Protein AF-A0A0U3S1N3-F1 (afdb_monomer)

Radius of gyration: 30.64 Å; Cα contacts (8 Å, |Δi|>4): 577; chains: 1; bounding box: 69×45×81 Å

Mean predicted aligned error: 10.17 Å

Foldseek 3Di:
DLVVPDADPCLVVVLVVLCVQADPQLFGADPVRDTCRLVSLVSCVSSVHLLLVSVSVLVVLVVLVVPLADDDLVDPVSLLVSLLSVLSSCSSCVSNVHPCCPDPCNVVSCVSLLVCLVCLVSCLVPPDQLVSLLSSLSSCVVVVSCDPSNLVSLVVSLVVQQAPQRAHDRVSDRDHFDPRRVSSQSSCVSSVHHRDPSSVVSQCVQQDPVRDGDRDPDPDDALVLLLLCLVLCVVVVHDDDVVVLVVVLVVCLPPHPPDDLLQLQRNLSSVSNCVSVVNDDDPVSLVSSQVSLLVSVVVCLVPPQQQVLQDLSLLSSLVSCVVSVNHDDPVSLVVSLVSLVVQADPQRWGGDQVPQQLSRLSSLLSSLSNCVSSVHQDADPSSVVVLQVQQDQLAHDLRFLPSRLSSLNSCVSNVHDHPCNVSVVVQQVQQADPVGAGHGHHPPPVDDHDSVRRSSSVSSVVSVVVD

Nearest PDB structures (foldseek):
  7pua-assembly1_F3  TM=2.222E-01  e=1.074E-01  Trypanosoma brucei brucei
  8fbj-assembly1_A  TM=2.254E-01  e=4.627E-01  synthetic construct
  6xns-assembly2_E  TM=1.451E-01  e=7.023E-01  synthetic construct
  8e0m-assembly3_G  TM=2.183E-01  e=4.406E+00  synthetic construct
  4hxi-assembly1_B  TM=1.476E-01  e=5.206E+00  Homo sapiens

Solvent-accessible surface area (backbone atoms only — not comparable to full-atom values): 25916 Å² total; per-residue (Å²): 85,74,93,71,79,56,78,65,95,59,49,68,62,52,51,52,53,58,57,67,32,50,46,94,68,30,48,25,41,53,96,87,71,44,82,40,43,59,61,48,50,52,52,36,47,66,70,69,46,75,52,64,70,44,59,49,32,48,52,38,52,53,48,56,50,70,70,56,70,74,58,60,83,90,37,63,71,50,39,56,52,47,40,39,50,50,31,53,48,54,50,46,35,46,69,46,73,40,71,60,82,77,42,95,58,32,72,65,57,46,43,65,54,56,51,46,51,75,39,37,62,58,49,66,79,51,66,69,57,47,81,54,46,39,42,42,51,51,39,25,49,78,66,78,40,66,40,72,62,42,37,51,40,49,53,49,53,50,60,72,57,50,38,98,70,30,24,16,34,59,84,72,56,100,55,50,32,69,67,21,31,48,34,47,46,51,38,33,47,76,56,76,44,76,77,52,72,49,36,51,45,41,56,57,73,32,52,42,99,84,77,48,71,62,85,55,82,80,83,69,88,34,40,56,61,50,28,41,50,53,53,45,27,59,76,72,71,48,88,77,65,61,68,63,48,51,64,45,45,73,48,39,71,82,53,49,51,97,51,59,90,87,48,44,41,48,54,31,26,40,54,47,39,35,62,73,70,70,49,85,73,52,70,70,59,48,52,47,54,38,52,50,46,51,51,49,49,56,50,40,69,73,74,47,58,92,57,45,37,76,42,66,46,58,51,34,40,55,52,41,17,60,76,59,72,49,69,79,53,71,69,59,42,49,52,52,48,53,53,52,60,71,36,53,46,98,68,36,39,23,57,91,35,93,85,41,61,57,53,28,51,50,13,29,18,35,37,50,47,43,32,47,74,66,71,39,90,64,82,53,72,49,35,49,49,44,58,48,71,51,54,43,83,34,25,21,66,82,44,24,41,66,54,29,36,44,43,52,53,27,34,49,73,53,75,43,76,73,79,49,58,70,39,28,54,51,35,56,56,63,19,42,34,95,91,50,52,15,39,52,41,65,88,54,86,88,60,75,38,41,70,68,33,29,37,36,50,50,54,42,51,52,64,60,71,74,106

pLDDT: mean 91.21, std 9.83, range [34.91, 98.56]

Sequence (467 aa):
MSLLNETPSNREDIINLILSYKRENGSFIDEDNTDITEKALEMLSALGYNVAELNDTKIYVLNKWSDLTPPNVDDFASVVKYISMFNMYTNMLQILGIDYRNLKDYDQKRFPLIWISQNPSFLLENPPPLFLITPILEALKKEDLLTEDIKSATSRIIMDMKLWDGGFNLFGLDYGEPQGTYYAVEALVLIEKTPDKDTIKFIHERETPLGGFIFCYQSFGDPLSTYMAVHTSKLLGGEINETKIKNYLSRAVYYRKPYSTDEPAPLYFVYLTYKELGITIDEEIYNYIRNETARLFNLYLTEKTDNIVEDGSWISLIKLGKEVGVVLDDKTKKYLIDKILSQRNSDGAFGRHSGNMYKKLLYTSYAVLLLEELGYKYHDDKTIEFLLNSQINGGWGAPDLYTTYQVIRALRVMEVCPKDVDGLLKFLKRVQYPYGGFNFYEEQEDAHGGLYETYLALRILELLSSS

Secondary structure (DSSP, 8-state):
-GGGT---TTHHHHHHHHHHTB-TTS-BB-TT--B-HHHHHHHHHHTT--GGG-HHHHHHHHHHHHH-PPPPTT-HHHHHHHHHHHHHHHHHHHHTT--GGGSTTHHHHHHHHHHHHH-THHHHHSPPPHHHHHHHHHHHHHTT---HHHHHHHHHHHHHH--TTS-B-TT--SS-BHHHHHHHHHHHHHTT----HHHHHHHHTTB-TTS-B---TT----HHHHHHHHHHHHHHT----HHHHHHHHHHHTT--TTS-TT-HHHHHHHHHHHHHHTPPPPHHHHHHHHHHHHHHHHHHHHHSSTTGGG-THHHHHHHHHHHTT-PPPHHHHHHHHHHHHTTB-TTS-BS--TT-HHHHHHHHHHHHHHHHHTT-----HHHHHHHHHT-BTTBSTTTBHHHHHHHHHHHHHTT---S-HHHHHHHHHHSB-TTSSB-SBTT-TTPPPBHHHHHHHHHHHHHHHT-

Structure (mmCIF, N/CA/C/O backbone):
data_AF-A0A0U3S1N3-F1
#
_entry.id   AF-A0A0U3S1N3-F1
#
loop_
_atom_site.group_PDB
_atom_site.id
_atom_site.type_symbol
_atom_site.label_atom_id
_atom_site.label_alt_id
_atom_site.label_comp_id
_atom_site.label_asym_id
_atom_site.label_entity_id
_atom_site.label_seq_id
_atom_site.pdbx_PDB_ins_code
_atom_site.Cartn_x
_atom_site.Cartn_y
_atom_site.Cartn_z
_atom_site.occupancy
_atom_site.B_iso_or_equiv
_atom_site.auth_seq_id
_atom_site.auth_comp_id
_atom_site.auth_asym_id
_atom_site.auth_atom_id
_atom_site.pdbx_PDB_model_num
ATOM 1 N N . MET A 1 1 ? 6.959 -14.851 -25.405 1.00 47.84 1 MET A N 1
ATOM 2 C CA . MET A 1 1 ? 6.543 -15.749 -26.508 1.00 47.84 1 MET A CA 1
ATOM 3 C C . MET A 1 1 ? 7.725 -16.107 -27.403 1.00 47.84 1 MET A C 1
ATOM 5 O O . MET A 1 1 ? 8.090 -17.272 -27.411 1.00 47.84 1 MET A O 1
ATOM 9 N N . SER A 1 2 ? 8.411 -15.144 -28.041 1.00 35.00 2 SER A N 1
ATOM 10 C CA . SER A 1 2 ? 9.665 -15.406 -28.789 1.00 35.00 2 SER A CA 1
ATOM 11 C C . SER A 1 2 ? 10.764 -16.045 -27.924 1.00 35.00 2 SER A C 1
ATOM 13 O O . SER A 1 2 ? 11.405 -16.998 -28.347 1.00 35.00 2 SER A O 1
ATOM 15 N N . LEU A 1 3 ? 10.900 -15.600 -26.670 1.00 34.91 3 LEU A N 1
ATOM 16 C CA . LEU A 1 3 ? 11.813 -16.185 -25.674 1.00 34.91 3 LEU A CA 1
ATOM 17 C C . LEU A 1 3 ? 11.442 -17.617 -25.232 1.00 34.91 3 LEU A C 1
ATOM 19 O O . LEU A 1 3 ? 12.279 -18.305 -24.660 1.00 34.91 3 LEU A O 1
ATOM 23 N N . LEU A 1 4 ? 10.203 -18.058 -25.481 1.00 39.75 4 LEU A N 1
ATOM 24 C CA . LEU A 1 4 ? 9.688 -19.379 -25.090 1.00 39.75 4 LEU A CA 1
ATOM 25 C C . LEU A 1 4 ? 9.496 -20.318 -26.290 1.00 39.75 4 LEU A C 1
ATOM 27 O O . LEU A 1 4 ? 9.179 -21.485 -26.103 1.00 39.75 4 LEU A O 1
ATOM 31 N N . ASN A 1 5 ? 9.705 -19.824 -27.516 1.00 58.00 5 ASN A N 1
ATOM 32 C CA . ASN A 1 5 ? 9.481 -20.557 -28.762 1.00 58.00 5 ASN A CA 1
ATOM 33 C C . ASN A 1 5 ? 8.050 -21.129 -28.906 1.00 58.00 5 ASN A C 1
ATOM 35 O O . ASN A 1 5 ? 7.852 -22.199 -29.480 1.00 58.00 5 ASN A O 1
ATOM 39 N N . GLU A 1 6 ? 7.050 -20.411 -28.385 1.00 58.47 6 GLU A N 1
ATOM 40 C CA . GLU A 1 6 ? 5.635 -20.800 -28.427 1.00 58.47 6 GLU A CA 1
ATOM 41 C C . GLU A 1 6 ? 4.795 -19.809 -29.244 1.00 58.47 6 GLU A C 1
ATOM 43 O O . GLU A 1 6 ? 5.038 -18.600 -29.235 1.00 58.47 6 GLU A O 1
ATOM 48 N N . THR A 1 7 ? 3.775 -20.327 -29.938 1.00 64.56 7 THR A N 1
ATOM 49 C CA . THR A 1 7 ? 2.810 -19.542 -30.726 1.00 64.56 7 THR A CA 1
ATOM 50 C C . THR A 1 7 ? 1.436 -19.611 -30.051 1.00 64.56 7 THR A C 1
ATOM 52 O O . THR A 1 7 ? 0.999 -20.716 -29.725 1.00 64.56 7 THR A O 1
ATOM 55 N N . PRO A 1 8 ? 0.734 -18.483 -29.826 1.00 74.12 8 PRO A N 1
ATOM 56 C CA . PRO A 1 8 ? -0.572 -18.507 -29.170 1.00 74.12 8 PRO A CA 1
ATOM 57 C C . PRO A 1 8 ? -1.617 -19.236 -30.029 1.00 74.12 8 PRO A C 1
ATOM 59 O O . PRO A 1 8 ? -1.600 -19.144 -31.257 1.00 74.12 8 PRO A O 1
ATOM 62 N N . SER A 1 9 ? -2.557 -19.935 -29.386 1.00 77.31 9 SER A N 1
ATOM 63 C CA . SER A 1 9 ? -3.602 -20.722 -30.064 1.00 77.31 9 SER A CA 1
ATOM 64 C C . SER A 1 9 ? -4.573 -19.876 -30.901 1.00 77.31 9 SER A C 1
ATOM 66 O O . SER A 1 9 ? -5.155 -20.384 -31.854 1.00 77.31 9 SER A O 1
ATOM 68 N N . ASN A 1 10 ? -4.705 -18.584 -30.593 1.00 83.38 10 ASN A N 1
ATOM 69 C CA . ASN A 1 10 ? -5.532 -17.589 -31.286 1.00 83.38 10 ASN A CA 1
ATOM 70 C C . ASN A 1 10 ? -4.699 -16.579 -32.104 1.00 83.38 10 ASN A C 1
ATOM 72 O O . ASN A 1 10 ? -5.079 -15.419 -32.254 1.00 83.38 10 ASN A O 1
ATOM 76 N N . ARG A 1 11 ? -3.541 -17.006 -32.621 1.00 86.19 11 ARG A N 1
ATOM 77 C CA . ARG A 1 11 ? -2.590 -16.176 -33.382 1.00 86.19 11 ARG A CA 1
ATOM 78 C C . ARG A 1 11 ? -3.242 -15.251 -34.418 1.00 86.19 11 ARG A C 1
ATOM 80 O O . ARG A 1 11 ? -2.942 -14.062 -34.423 1.00 86.19 11 ARG A O 1
ATOM 87 N N . GLU A 1 12 ? -4.094 -15.787 -35.294 1.00 90.56 12 GLU A N 1
ATOM 88 C CA . GLU A 1 12 ? -4.709 -15.012 -36.385 1.00 90.56 12 GLU A CA 1
ATOM 89 C C . GLU A 1 12 ? -5.630 -13.904 -35.863 1.00 90.56 12 GLU A C 1
ATOM 91 O O . GLU A 1 12 ? -5.621 -12.796 -36.393 1.00 90.56 12 GLU A O 1
ATOM 96 N N . ASP A 1 13 ? -6.367 -14.156 -34.779 1.00 89.25 13 ASP A N 1
ATOM 97 C CA . ASP A 1 13 ? -7.235 -13.148 -34.163 1.00 89.25 13 ASP A CA 1
ATOM 98 C C . ASP A 1 13 ? -6.414 -11.999 -33.568 1.00 89.25 13 ASP A C 1
ATOM 100 O O . ASP A 1 13 ? -6.779 -10.833 -33.716 1.00 89.25 13 ASP A O 1
ATOM 104 N N . ILE A 1 14 ? -5.266 -12.310 -32.954 1.00 88.12 14 ILE A N 1
ATOM 105 C CA . ILE A 1 14 ? -4.340 -11.300 -32.425 1.00 88.12 14 ILE A CA 1
ATOM 106 C C . ILE A 1 14 ? -3.736 -10.475 -33.569 1.00 88.12 14 ILE A C 1
ATOM 108 O O . ILE A 1 14 ? -3.693 -9.250 -33.477 1.00 88.12 14 ILE A O 1
ATOM 112 N N . ILE A 1 15 ? -3.305 -11.118 -34.660 1.00 92.44 15 ILE A N 1
ATOM 113 C CA . ILE A 1 15 ? -2.801 -10.419 -35.853 1.00 92.44 15 ILE A CA 1
ATOM 114 C C . ILE A 1 15 ? -3.876 -9.474 -36.406 1.00 92.44 15 ILE A C 1
ATOM 116 O O . ILE A 1 15 ? -3.597 -8.294 -36.617 1.00 92.44 15 ILE A O 1
ATOM 120 N N . ASN A 1 16 ? -5.106 -9.960 -36.592 1.00 93.06 16 ASN A N 1
ATOM 121 C CA . ASN A 1 16 ? -6.223 -9.159 -37.097 1.00 93.06 16 ASN A CA 1
ATOM 122 C C . ASN A 1 16 ? -6.544 -7.972 -36.181 1.00 93.06 16 ASN A C 1
ATOM 124 O O . ASN A 1 16 ? -6.777 -6.865 -36.670 1.00 93.06 16 ASN A O 1
ATOM 128 N N . LEU A 1 17 ? -6.505 -8.175 -34.861 1.00 94.25 17 LEU A N 1
ATOM 129 C CA . LEU A 1 17 ? -6.679 -7.104 -33.885 1.00 94.25 17 LEU A CA 1
ATOM 130 C C . LEU A 1 17 ? -5.579 -6.045 -34.018 1.00 94.25 17 LEU A C 1
ATOM 132 O O . LEU A 1 17 ? -5.894 -4.863 -34.115 1.00 94.25 17 LEU A O 1
ATOM 136 N N . ILE A 1 18 ? -4.304 -6.440 -34.080 1.00 93.56 18 ILE A N 1
ATOM 137 C CA . ILE A 1 18 ? -3.196 -5.484 -34.239 1.00 93.56 18 ILE A CA 1
ATOM 138 C C . ILE A 1 18 ? -3.356 -4.696 -35.546 1.00 93.56 18 ILE A C 1
ATOM 140 O O . ILE A 1 18 ? -3.248 -3.471 -35.546 1.00 93.56 18 ILE A O 1
ATOM 144 N N . LEU A 1 19 ? -3.673 -5.376 -36.652 1.00 95.44 19 LEU A N 1
ATOM 145 C CA . LEU A 1 19 ? -3.898 -4.740 -37.953 1.00 95.44 19 LEU A CA 1
ATOM 146 C C . LEU A 1 19 ? -5.094 -3.777 -37.948 1.00 95.44 19 LEU A C 1
ATOM 148 O O . LEU A 1 19 ? -5.079 -2.809 -38.705 1.00 95.44 19 LEU A O 1
ATOM 152 N N . SER A 1 20 ? -6.089 -3.983 -37.081 1.00 95.44 20 SER A N 1
ATOM 153 C CA . SER A 1 20 ? -7.238 -3.076 -36.958 1.00 95.44 20 SER A CA 1
ATOM 154 C C . SER A 1 20 ? -6.874 -1.681 -36.421 1.00 95.44 20 SER A C 1
ATOM 156 O O . SER A 1 20 ? -7.575 -0.719 -36.725 1.00 95.44 20 SER A O 1
ATOM 158 N N . TYR A 1 21 ? -5.749 -1.539 -35.706 1.00 95.56 21 TYR A N 1
ATOM 159 C CA . TYR A 1 21 ? -5.236 -0.246 -35.223 1.00 95.56 21 TYR A CA 1
ATOM 160 C C . TYR A 1 21 ? -4.472 0.555 -36.287 1.00 95.56 21 TYR A C 1
ATOM 162 O O . TYR A 1 21 ? -4.065 1.699 -36.051 1.00 95.56 21 TYR A O 1
ATOM 170 N N . LYS A 1 22 ? -4.243 -0.034 -37.464 1.00 97.19 22 LYS A N 1
ATOM 171 C CA . LYS A 1 22 ? -3.502 0.600 -38.550 1.00 97.19 22 LYS A CA 1
ATOM 172 C C . LYS A 1 22 ? -4.329 1.708 -39.210 1.00 97.19 22 LYS A C 1
ATOM 174 O O . LYS A 1 22 ? -5.495 1.526 -39.553 1.00 97.19 22 LYS A O 1
ATOM 179 N N . ARG A 1 23 ? -3.707 2.863 -39.432 1.00 96.56 23 ARG A N 1
ATOM 180 C CA . ARG A 1 23 ? -4.283 4.027 -40.119 1.00 96.56 23 ARG A CA 1
ATOM 181 C C . ARG A 1 23 ? -3.866 4.064 -41.590 1.00 96.56 23 ARG A C 1
ATOM 183 O O . ARG A 1 23 ? -2.903 3.418 -41.995 1.00 96.56 23 ARG A O 1
ATOM 190 N N . GLU A 1 24 ? -4.560 4.879 -42.386 1.00 94.19 24 GLU A N 1
ATOM 191 C CA . GLU A 1 24 ? -4.297 5.042 -43.829 1.00 94.19 24 GLU A CA 1
ATOM 192 C C . GLU A 1 24 ? -2.874 5.526 -44.146 1.00 94.19 24 GLU A C 1
ATOM 194 O O . GLU A 1 24 ? -2.321 5.202 -45.193 1.00 94.19 24 GLU A O 1
ATOM 199 N N . ASN A 1 25 ? -2.264 6.296 -43.242 1.00 94.56 25 ASN A N 1
ATOM 200 C CA . ASN A 1 25 ? -0.890 6.781 -43.380 1.00 94.56 25 ASN A CA 1
ATOM 201 C C . ASN A 1 25 ? 0.171 5.718 -43.030 1.00 94.56 25 ASN A C 1
ATOM 203 O O . ASN A 1 25 ? 1.354 6.040 -43.070 1.00 94.56 25 ASN A O 1
ATOM 207 N N . GLY A 1 26 ? -0.231 4.498 -42.652 1.00 95.81 26 GLY A N 1
ATOM 208 C CA . GLY A 1 26 ? 0.658 3.396 -42.290 1.00 95.81 26 GLY A CA 1
ATOM 209 C C . GLY A 1 26 ? 1.050 3.310 -40.810 1.00 95.81 26 GLY A C 1
ATOM 210 O O . GLY A 1 26 ? 1.701 2.331 -40.442 1.00 95.81 26 GLY A O 1
ATOM 211 N N . SER A 1 27 ? 0.671 4.274 -39.961 1.00 97.12 27 SER A N 1
ATOM 212 C CA . SER A 1 27 ? 0.934 4.221 -38.512 1.00 97.12 27 SER A CA 1
ATOM 213 C C . SER A 1 27 ? -0.077 3.342 -37.776 1.00 97.12 27 SER A C 1
ATOM 215 O O . SER A 1 27 ? -1.211 3.193 -38.230 1.00 97.12 27 SER A O 1
ATOM 217 N N . PHE A 1 28 ? 0.288 2.828 -36.603 1.00 97.62 28 PHE A N 1
ATOM 218 C CA . PHE A 1 28 ? -0.640 2.151 -35.693 1.00 97.62 28 PHE A CA 1
ATOM 219 C C . PHE A 1 28 ? -0.945 3.068 -34.513 1.00 97.62 28 PHE A C 1
ATOM 221 O O . PHE A 1 28 ? -0.026 3.561 -33.862 1.00 97.62 28 PHE A O 1
ATOM 228 N N . ILE A 1 29 ? -2.230 3.320 -34.267 1.00 96.00 29 ILE A N 1
ATOM 229 C CA . ILE A 1 29 ? -2.694 4.272 -33.255 1.00 96.00 29 ILE A CA 1
ATOM 230 C C . ILE A 1 29 ? -3.732 3.582 -32.376 1.00 96.00 29 ILE A C 1
ATOM 232 O O . ILE A 1 29 ? -4.723 3.083 -32.913 1.00 96.00 29 ILE A O 1
ATOM 236 N N . ASP A 1 30 ? -3.519 3.577 -31.062 1.00 90.38 30 ASP A N 1
ATOM 237 C CA . ASP A 1 30 ? -4.468 3.006 -30.100 1.00 90.38 30 ASP A CA 1
ATOM 238 C C . ASP A 1 30 ? -5.693 3.911 -29.852 1.00 90.38 30 ASP A C 1
ATOM 240 O O . ASP A 1 30 ? -5.877 4.955 -30.488 1.00 90.38 30 ASP A O 1
ATOM 244 N N . GLU A 1 31 ? -6.579 3.480 -28.952 1.00 88.69 31 GLU A N 1
ATOM 245 C CA . GLU A 1 31 ? -7.805 4.210 -28.605 1.00 88.69 31 GLU A CA 1
ATOM 246 C C . GLU A 1 31 ? -7.525 5.565 -27.933 1.00 88.69 31 GLU A C 1
ATOM 248 O O . GLU A 1 31 ? -8.302 6.505 -28.108 1.00 88.69 31 GLU A O 1
ATOM 253 N N . ASP A 1 32 ? -6.378 5.697 -27.261 1.00 90.75 32 ASP A N 1
ATOM 254 C CA . ASP A 1 32 ? -5.915 6.923 -26.600 1.00 90.75 32 ASP A CA 1
ATOM 255 C C . ASP A 1 32 ? -5.159 7.866 -27.554 1.00 90.75 32 ASP A C 1
ATOM 257 O O . ASP A 1 32 ? -4.605 8.889 -27.141 1.00 90.75 32 ASP A O 1
ATOM 261 N N . ASN A 1 33 ? -5.158 7.555 -28.854 1.00 90.69 33 ASN A N 1
ATOM 262 C CA . ASN A 1 33 ? -4.462 8.302 -29.897 1.00 90.69 33 ASN A CA 1
ATOM 263 C C . ASN A 1 33 ? -2.926 8.322 -29.723 1.00 90.69 33 ASN A C 1
ATOM 265 O O . ASN A 1 33 ? -2.250 9.262 -30.156 1.00 90.69 33 ASN A O 1
ATOM 269 N N . THR A 1 34 ? -2.367 7.272 -29.118 1.00 92.50 34 THR A N 1
ATOM 270 C CA . THR A 1 34 ? -0.925 7.062 -28.957 1.00 92.50 34 THR A CA 1
ATOM 271 C C . THR A 1 34 ? -0.355 6.313 -30.159 1.00 92.50 34 THR A C 1
ATOM 273 O O . THR A 1 34 ? -0.932 5.331 -30.624 1.00 92.50 34 THR A O 1
ATOM 276 N N . ASP A 1 35 ? 0.804 6.753 -30.659 1.00 93.69 35 ASP A N 1
ATOM 277 C CA . ASP A 1 35 ? 1.552 6.021 -31.687 1.00 93.69 35 ASP A CA 1
ATOM 278 C C . ASP A 1 35 ? 2.200 4.768 -31.094 1.00 93.69 35 ASP A C 1
ATOM 280 O O . ASP A 1 35 ? 3.153 4.844 -30.318 1.00 93.69 35 ASP A O 1
ATOM 284 N N . ILE A 1 36 ? 1.660 3.613 -31.478 1.00 94.88 36 ILE A N 1
ATOM 285 C CA . ILE A 1 36 ? 2.097 2.282 -31.049 1.00 94.88 36 ILE A CA 1
ATOM 286 C C . ILE A 1 36 ? 2.750 1.498 -32.197 1.00 94.88 36 ILE A C 1
ATOM 288 O O . ILE A 1 36 ? 2.833 0.271 -32.136 1.00 94.88 36 ILE A O 1
ATOM 292 N N . THR A 1 37 ? 3.214 2.181 -33.251 1.00 97.12 37 THR A N 1
ATOM 293 C CA . THR A 1 37 ? 3.757 1.549 -34.469 1.00 97.12 37 THR A CA 1
ATOM 294 C C . THR A 1 37 ? 4.915 0.590 -34.181 1.00 97.12 37 THR A C 1
ATOM 296 O O . THR A 1 37 ? 4.921 -0.513 -34.722 1.00 97.12 37 THR A O 1
ATOM 299 N N . GLU A 1 38 ? 5.856 0.954 -33.303 1.00 94.94 38 GLU A N 1
ATOM 300 C CA . GLU A 1 38 ? 6.975 0.074 -32.927 1.00 94.94 38 GLU A CA 1
ATOM 301 C C . GLU A 1 38 ? 6.469 -1.225 -32.293 1.00 94.94 38 GLU A C 1
ATOM 303 O O . GLU A 1 38 ? 6.733 -2.311 -32.807 1.00 94.94 38 GLU A O 1
ATOM 308 N N . LYS A 1 39 ? 5.646 -1.108 -31.245 1.00 93.69 39 LYS A N 1
ATOM 309 C CA . LYS A 1 39 ? 5.065 -2.254 -30.535 1.00 93.69 39 LYS A CA 1
ATOM 310 C C . LYS A 1 39 ? 4.237 -3.143 -31.462 1.00 93.69 39 LYS A C 1
ATOM 312 O O . LYS A 1 39 ? 4.295 -4.365 -31.366 1.00 93.69 39 LYS A O 1
ATOM 317 N N . ALA A 1 40 ? 3.463 -2.545 -32.369 1.00 95.38 40 ALA A N 1
ATOM 318 C CA . ALA A 1 40 ? 2.686 -3.285 -33.358 1.00 95.38 40 ALA A CA 1
ATOM 319 C C . ALA A 1 40 ? 3.595 -4.099 -34.291 1.00 95.38 40 ALA A C 1
ATOM 321 O O . ALA A 1 40 ? 3.329 -5.278 -34.521 1.00 95.38 40 ALA A O 1
ATOM 322 N N . LEU A 1 41 ? 4.687 -3.507 -34.784 1.00 96.88 41 LEU A N 1
ATOM 323 C CA . LEU A 1 41 ? 5.666 -4.198 -35.627 1.00 96.88 41 LEU A CA 1
ATOM 324 C C . LEU A 1 41 ? 6.384 -5.325 -34.878 1.00 96.88 41 LEU A C 1
ATOM 326 O O . LEU A 1 41 ? 6.530 -6.414 -35.433 1.00 96.88 41 LEU A O 1
ATOM 330 N N . GLU A 1 42 ? 6.784 -5.102 -33.626 1.00 93.38 42 GLU A N 1
ATOM 331 C CA . GLU A 1 42 ? 7.383 -6.131 -32.769 1.00 93.38 42 GLU A CA 1
ATOM 332 C C . GLU A 1 42 ? 6.430 -7.306 -32.542 1.00 93.38 42 GLU A C 1
ATOM 334 O O . GLU A 1 42 ? 6.816 -8.460 -32.731 1.00 93.38 42 GLU A O 1
ATOM 339 N N . MET A 1 43 ? 5.169 -7.026 -32.195 1.00 91.31 43 MET A N 1
ATOM 340 C CA . MET A 1 43 ? 4.151 -8.056 -31.981 1.00 91.31 43 MET A CA 1
ATOM 341 C C . MET A 1 43 ? 3.852 -8.834 -33.263 1.00 91.31 43 MET A C 1
ATOM 343 O O . MET A 1 43 ? 3.846 -10.063 -33.241 1.00 91.31 43 MET A O 1
ATOM 347 N N . LEU A 1 44 ? 3.649 -8.150 -34.393 1.00 93.81 44 LEU A N 1
ATOM 348 C CA . LEU A 1 44 ? 3.412 -8.794 -35.688 1.00 93.81 44 LEU A CA 1
ATOM 349 C C . LEU A 1 44 ? 4.602 -9.667 -36.105 1.00 93.81 44 LEU A C 1
ATOM 351 O O . LEU A 1 44 ? 4.409 -10.816 -36.506 1.00 93.81 44 LEU A O 1
ATOM 355 N N . SER A 1 45 ? 5.826 -9.155 -35.957 1.00 92.38 45 SER A N 1
ATOM 356 C CA . SER A 1 45 ? 7.058 -9.898 -36.238 1.00 92.38 45 SER A CA 1
ATOM 357 C C . SER A 1 45 ? 7.186 -11.136 -35.342 1.00 92.38 45 SER A C 1
ATOM 359 O O . SER A 1 45 ? 7.401 -12.241 -35.838 1.00 92.38 45 SER A O 1
ATOM 361 N N . ALA A 1 46 ? 6.945 -10.994 -34.034 1.00 88.88 46 ALA A N 1
ATOM 362 C CA . ALA A 1 46 ? 6.976 -12.100 -33.076 1.00 88.88 46 ALA A CA 1
ATOM 363 C C . ALA A 1 46 ? 5.886 -13.155 -33.331 1.00 88.88 46 ALA A C 1
ATOM 365 O O . ALA A 1 46 ? 6.084 -14.331 -33.033 1.00 88.88 46 ALA A O 1
ATOM 366 N N . LEU A 1 47 ? 4.750 -12.753 -33.905 1.00 89.19 47 LEU A N 1
ATOM 367 C CA . LEU A 1 47 ? 3.689 -13.654 -34.353 1.00 89.19 47 LEU A CA 1
ATOM 368 C C . LEU A 1 47 ? 3.992 -14.274 -35.726 1.00 89.19 47 LEU A C 1
ATOM 370 O O . LEU A 1 47 ? 3.203 -15.080 -36.208 1.00 89.19 47 LEU A O 1
ATOM 374 N N . GLY A 1 48 ? 5.109 -13.940 -36.378 1.00 89.94 48 GLY A N 1
ATOM 375 C CA . GLY A 1 48 ? 5.491 -14.466 -37.691 1.00 89.94 48 GLY A CA 1
ATOM 376 C C . GLY A 1 48 ? 4.668 -13.898 -38.851 1.00 89.94 48 GLY A C 1
ATOM 377 O O . GLY A 1 48 ? 4.516 -14.565 -39.875 1.00 89.94 48 GLY A O 1
ATOM 378 N N . TYR A 1 49 ? 4.077 -12.713 -38.689 1.00 93.44 49 TYR A N 1
ATOM 379 C CA . TYR A 1 49 ? 3.456 -11.978 -39.789 1.00 93.44 49 TYR A CA 1
ATOM 380 C C . TYR A 1 49 ? 4.541 -11.397 -40.707 1.00 93.44 49 TYR A C 1
ATOM 382 O O . TYR A 1 49 ? 5.571 -10.916 -40.230 1.00 93.44 49 TYR A O 1
ATOM 390 N N . ASN A 1 50 ? 4.314 -11.401 -42.026 1.00 93.25 50 ASN A N 1
ATOM 391 C CA . ASN A 1 50 ? 5.262 -10.832 -42.986 1.00 93.25 50 ASN A CA 1
ATOM 392 C C . ASN A 1 50 ? 5.205 -9.293 -42.984 1.00 93.25 50 ASN A C 1
ATOM 394 O O . ASN A 1 50 ? 4.662 -8.658 -43.887 1.00 93.25 50 ASN A O 1
ATOM 398 N N . VAL A 1 51 ? 5.789 -8.678 -41.957 1.00 93.56 51 VAL A N 1
ATOM 399 C CA . VAL A 1 51 ? 5.855 -7.216 -41.783 1.00 93.56 51 VAL A CA 1
ATOM 400 C C . VAL A 1 51 ? 6.540 -6.500 -42.954 1.00 93.56 51 VAL A C 1
ATOM 402 O O . VAL A 1 51 ? 6.277 -5.322 -43.194 1.00 93.56 51 VAL A O 1
ATOM 405 N N . ALA A 1 52 ? 7.354 -7.204 -43.748 1.00 88.12 52 ALA A N 1
ATOM 406 C CA . ALA A 1 52 ? 7.989 -6.646 -44.937 1.00 88.12 52 ALA A CA 1
ATOM 407 C C . ALA A 1 52 ? 6.989 -6.273 -46.052 1.00 88.12 52 ALA A C 1
ATOM 409 O O . ALA A 1 52 ? 7.372 -5.544 -46.967 1.00 88.12 52 ALA A O 1
ATOM 410 N N . GLU A 1 53 ? 5.730 -6.712 -45.994 1.00 90.44 53 GLU A N 1
ATOM 411 C CA . GLU A 1 53 ? 4.687 -6.338 -46.966 1.00 90.44 53 GLU A CA 1
ATOM 412 C C . GLU A 1 53 ? 3.943 -5.036 -46.608 1.00 90.44 53 GLU A C 1
ATOM 414 O O . GLU A 1 53 ? 3.177 -4.513 -47.420 1.00 90.44 53 GLU A O 1
ATOM 419 N N . LEU A 1 54 ? 4.191 -4.454 -45.427 1.00 95.62 54 LEU A N 1
ATOM 420 C CA . LEU A 1 54 ? 3.535 -3.227 -44.958 1.00 95.62 54 LEU A CA 1
ATOM 421 C C . LEU A 1 54 ? 4.141 -1.959 -45.597 1.00 95.62 54 LEU A C 1
ATOM 423 O O . LEU A 1 54 ? 4.835 -1.179 -44.947 1.00 95.62 54 LEU A O 1
ATOM 427 N N . ASN A 1 55 ? 3.909 -1.757 -46.896 1.00 95.56 55 ASN A N 1
ATOM 428 C CA . ASN A 1 55 ? 4.543 -0.688 -47.685 1.00 95.56 55 ASN A CA 1
ATOM 429 C C . ASN A 1 55 ? 4.221 0.740 -47.210 1.00 95.56 55 ASN A C 1
ATOM 431 O O . ASN A 1 55 ? 5.098 1.600 -47.195 1.00 95.56 55 ASN A O 1
ATOM 435 N N . ASP A 1 56 ? 2.983 1.005 -46.815 1.00 97.00 56 ASP A N 1
ATOM 436 C CA . ASP A 1 56 ? 2.567 2.282 -46.228 1.00 97.00 56 ASP A CA 1
ATOM 437 C C . ASP A 1 56 ? 3.230 2.523 -44.865 1.00 97.00 56 ASP A C 1
ATOM 439 O O . ASP A 1 56 ? 3.738 3.615 -44.618 1.00 97.00 56 ASP A O 1
ATOM 443 N N . THR A 1 57 ? 3.340 1.494 -44.020 1.00 97.88 57 THR A N 1
ATOM 444 C CA . THR A 1 57 ? 4.099 1.569 -42.761 1.00 97.88 57 THR A CA 1
ATOM 445 C C . THR A 1 57 ? 5.589 1.822 -43.012 1.00 97.88 57 THR A C 1
ATOM 447 O O . THR A 1 57 ? 6.202 2.612 -42.298 1.00 97.88 57 THR A O 1
ATOM 450 N N . LYS A 1 58 ? 6.184 1.247 -44.069 1.00 97.31 58 LYS A N 1
ATOM 451 C CA . LYS A 1 58 ? 7.562 1.584 -44.480 1.00 97.31 58 LYS A CA 1
ATOM 452 C C . LYS A 1 58 ? 7.715 3.058 -44.818 1.00 97.31 58 LYS A C 1
ATOM 454 O O . LYS A 1 58 ? 8.656 3.690 -44.345 1.00 97.31 58 LYS A O 1
ATOM 459 N N . ILE A 1 59 ? 6.800 3.606 -45.617 1.00 97.31 59 ILE A N 1
ATOM 460 C CA . ILE A 1 59 ? 6.809 5.028 -45.981 1.00 97.31 59 ILE A CA 1
ATOM 461 C C . ILE A 1 59 ? 6.664 5.893 -44.724 1.00 97.31 59 ILE A C 1
ATOM 463 O O . ILE A 1 59 ? 7.418 6.850 -44.557 1.00 97.31 59 ILE A O 1
ATOM 467 N N . TYR A 1 60 ? 5.759 5.529 -43.813 1.00 97.62 60 TYR A N 1
ATOM 468 C CA . TYR A 1 60 ? 5.582 6.216 -42.536 1.00 97.62 60 TYR A CA 1
ATOM 469 C C . TYR A 1 60 ? 6.876 6.278 -41.720 1.00 97.62 60 TYR A C 1
ATOM 471 O O . TYR A 1 60 ? 7.324 7.364 -41.350 1.00 97.62 60 TYR A O 1
ATOM 479 N N . VAL A 1 61 ? 7.505 5.125 -41.475 1.00 97.38 61 VAL A N 1
ATOM 480 C CA . VAL A 1 61 ? 8.732 5.036 -40.672 1.00 97.38 61 VAL A CA 1
ATOM 481 C C . VAL A 1 61 ? 9.898 5.757 -41.359 1.00 97.38 61 VAL A C 1
ATOM 483 O O . VAL A 1 61 ? 10.660 6.447 -40.689 1.00 97.38 61 VAL A O 1
ATOM 486 N N . LEU A 1 62 ? 10.016 5.683 -42.690 1.00 97.31 62 LEU A N 1
ATOM 487 C CA . LEU A 1 62 ? 11.023 6.433 -43.455 1.00 97.31 62 LEU A CA 1
ATOM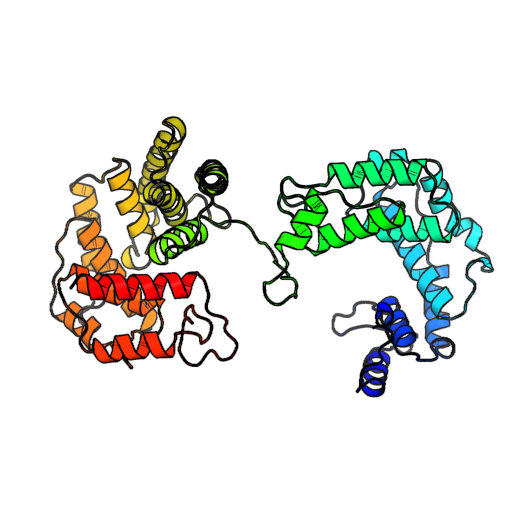 488 C C . LEU A 1 62 ? 10.837 7.954 -43.354 1.00 97.31 62 LEU A C 1
ATOM 490 O O . LEU A 1 62 ? 11.827 8.685 -43.264 1.00 97.31 62 LEU A O 1
ATOM 494 N N . ASN A 1 63 ? 9.591 8.433 -43.344 1.00 96.88 63 ASN A N 1
ATOM 495 C CA . ASN A 1 63 ? 9.291 9.847 -43.120 1.00 96.88 63 ASN A CA 1
ATOM 496 C C . ASN A 1 63 ? 9.672 10.258 -41.692 1.00 96.88 63 ASN A C 1
ATOM 498 O O . ASN A 1 63 ? 10.383 11.241 -41.515 1.00 96.88 63 ASN A O 1
ATOM 502 N N . LYS A 1 64 ? 9.302 9.459 -40.681 1.00 96.31 64 LYS A N 1
ATOM 503 C CA . LYS A 1 64 ? 9.693 9.703 -39.282 1.00 96.31 64 LYS A CA 1
ATOM 504 C C . LYS A 1 64 ? 11.203 9.706 -39.072 1.00 96.31 64 LYS A C 1
ATOM 506 O O . LYS A 1 64 ? 11.710 10.538 -38.326 1.00 96.31 64 LYS A O 1
ATOM 511 N N . TRP A 1 65 ? 11.913 8.805 -39.747 1.00 96.56 65 TRP A N 1
ATOM 512 C CA . TRP A 1 65 ? 13.367 8.820 -39.792 1.00 96.56 65 TRP A CA 1
ATOM 513 C C . TRP A 1 65 ? 13.868 10.117 -40.421 1.00 96.56 65 TRP A C 1
ATOM 515 O O . TRP A 1 65 ? 14.669 10.807 -39.809 1.00 96.56 65 TRP A O 1
ATOM 525 N N . SER A 1 66 ? 13.370 10.496 -41.596 1.00 95.44 66 SER A N 1
ATOM 526 C CA . SER A 1 66 ? 13.804 11.717 -42.286 1.00 95.44 66 SER A CA 1
ATOM 527 C C . SER A 1 66 ? 13.604 12.972 -41.421 1.00 95.44 66 SER A C 1
ATOM 529 O O . SER A 1 66 ? 14.515 13.797 -41.332 1.00 95.44 66 SER A O 1
ATOM 531 N N . ASP A 1 67 ? 12.479 13.050 -40.704 1.00 95.50 67 ASP A N 1
ATOM 532 C CA . ASP A 1 67 ? 12.129 14.134 -39.777 1.00 95.50 67 ASP A CA 1
ATOM 533 C C . ASP A 1 67 ? 12.959 14.136 -38.478 1.00 95.50 67 ASP A C 1
ATOM 535 O O . ASP A 1 67 ? 12.961 15.126 -37.743 1.00 95.50 67 ASP A O 1
ATOM 539 N N . LEU A 1 68 ? 13.675 13.049 -38.162 1.00 95.44 68 LEU A N 1
ATOM 540 C CA . LEU A 1 68 ? 14.538 12.977 -36.987 1.00 95.44 68 LEU A CA 1
ATOM 541 C C . LEU A 1 68 ? 15.790 13.849 -37.200 1.00 95.44 68 LEU A C 1
ATOM 543 O O . LEU A 1 68 ? 16.715 13.490 -37.933 1.00 95.44 68 LEU A O 1
ATOM 547 N N . THR A 1 69 ? 15.843 14.998 -36.531 1.00 94.88 69 THR A N 1
ATOM 548 C CA . THR A 1 69 ? 16.971 15.938 -36.607 1.00 94.88 69 THR A CA 1
ATOM 549 C C . THR A 1 69 ? 17.907 15.795 -35.406 1.00 94.88 69 THR A C 1
ATOM 551 O O . THR A 1 69 ? 17.408 15.795 -34.277 1.00 94.88 69 THR A O 1
ATOM 554 N N . PRO A 1 70 ? 19.240 15.726 -35.605 1.00 94.81 70 PRO A N 1
ATOM 555 C CA . PRO A 1 70 ? 20.201 15.733 -34.505 1.00 94.81 70 PRO A CA 1
ATOM 556 C C . PRO A 1 70 ? 19.988 16.920 -33.554 1.00 94.81 70 PRO A C 1
ATOM 558 O O . PRO A 1 70 ? 19.730 18.033 -34.024 1.00 94.81 70 PRO A O 1
ATOM 561 N N . PRO A 1 71 ? 20.090 16.707 -32.234 1.00 94.62 71 PRO A N 1
ATOM 562 C CA . PRO A 1 71 ? 19.869 17.742 -31.240 1.00 94.62 71 PRO A CA 1
ATOM 563 C C . PRO A 1 71 ? 21.122 18.610 -31.069 1.00 94.62 71 PRO A C 1
ATOM 565 O O . PRO A 1 71 ? 22.203 18.285 -31.567 1.00 94.62 71 PRO A O 1
ATOM 568 N N . ASN A 1 72 ? 20.992 19.693 -30.298 1.00 91.69 72 ASN A N 1
ATOM 569 C CA . ASN A 1 72 ? 22.160 20.333 -29.701 1.00 91.69 72 ASN A CA 1
ATOM 570 C C . ASN A 1 72 ? 22.754 19.388 -28.644 1.00 91.69 72 ASN A C 1
ATOM 572 O O . ASN A 1 72 ? 22.047 18.996 -27.719 1.00 91.69 72 ASN A O 1
ATOM 576 N N . VAL A 1 73 ? 24.034 19.033 -28.779 1.00 88.31 73 VAL A N 1
ATOM 577 C CA . VAL A 1 73 ? 24.718 18.101 -27.867 1.00 88.31 73 VAL A CA 1
ATOM 578 C C . VAL A 1 73 ? 24.916 18.663 -26.456 1.00 88.31 73 VAL A C 1
ATOM 580 O O . VAL A 1 73 ? 25.071 17.889 -25.518 1.00 88.31 73 VAL A O 1
ATOM 583 N N . ASP A 1 74 ? 24.826 19.985 -26.287 1.00 86.88 74 ASP A N 1
ATOM 584 C CA . ASP A 1 74 ? 24.885 20.632 -24.971 1.00 86.88 74 ASP A CA 1
ATOM 585 C C . ASP A 1 74 ? 23.565 20.501 -24.179 1.00 86.88 74 ASP A C 1
ATOM 587 O O . ASP A 1 74 ? 23.524 20.791 -22.984 1.00 86.88 74 ASP A O 1
ATOM 591 N N . ASP A 1 75 ? 22.470 20.076 -24.824 1.00 90.38 75 ASP A N 1
ATOM 592 C CA . ASP A 1 75 ? 21.169 19.870 -24.181 1.00 90.38 75 ASP A CA 1
ATOM 593 C C . ASP A 1 75 ? 20.933 18.385 -23.880 1.00 90.38 75 ASP A C 1
ATOM 595 O O . ASP A 1 75 ? 20.515 17.602 -24.738 1.00 90.38 75 ASP A O 1
ATOM 599 N N . PHE A 1 76 ? 21.148 18.017 -22.615 1.00 87.88 76 PHE A N 1
ATOM 600 C CA . PHE A 1 76 ? 20.956 16.661 -22.105 1.00 87.88 76 PHE A CA 1
ATOM 601 C C . PHE A 1 76 ? 19.596 16.048 -22.446 1.00 87.88 76 PHE A C 1
ATOM 603 O O . PHE A 1 76 ? 19.531 14.920 -22.946 1.00 87.88 76 PHE A O 1
ATOM 610 N N . ALA A 1 77 ? 18.507 16.782 -22.212 1.00 88.31 77 ALA A N 1
ATOM 611 C CA . ALA A 1 77 ? 17.164 16.252 -22.416 1.00 88.31 77 ALA A CA 1
ATOM 612 C C . ALA A 1 77 ? 16.907 15.968 -23.902 1.00 88.31 77 ALA A C 1
ATOM 614 O O . ALA A 1 77 ? 16.348 14.925 -24.255 1.00 88.31 77 ALA A O 1
ATOM 615 N N . SER A 1 78 ? 17.364 16.867 -24.777 1.00 91.44 78 SER A N 1
ATOM 616 C CA . SER A 1 78 ? 17.254 16.694 -26.226 1.00 91.44 78 SER A CA 1
ATOM 617 C C . SER A 1 78 ? 18.110 15.535 -26.739 1.00 91.44 78 SER A C 1
ATOM 619 O O . SER A 1 78 ? 17.643 14.765 -27.578 1.00 91.44 78 SER A O 1
ATOM 621 N N . VAL A 1 79 ? 19.325 15.363 -26.213 1.00 92.31 79 VAL A N 1
ATOM 622 C CA . VAL A 1 79 ? 20.231 14.262 -26.575 1.00 92.31 79 VAL A CA 1
ATOM 623 C C . VAL A 1 79 ? 19.650 12.900 -26.199 1.00 92.31 79 VAL A C 1
ATOM 625 O O . VAL A 1 79 ? 19.551 12.015 -27.051 1.00 92.31 79 VAL A O 1
ATOM 628 N N . VAL A 1 80 ? 19.212 12.729 -24.952 1.00 89.44 80 VAL A N 1
ATOM 629 C CA . VAL A 1 80 ? 18.646 11.458 -24.473 1.00 89.44 80 VAL A CA 1
ATOM 630 C C . VAL A 1 80 ? 17.364 11.098 -25.226 1.00 89.44 80 VAL A C 1
ATOM 632 O O . VAL A 1 80 ? 17.191 9.955 -25.665 1.00 89.44 80 VAL A O 1
ATOM 635 N N . LYS A 1 81 ? 16.479 12.081 -25.437 1.00 90.44 81 LYS A N 1
ATOM 636 C CA . LYS A 1 81 ? 15.258 11.893 -26.228 1.00 90.44 81 LYS A CA 1
ATOM 637 C C . LYS A 1 81 ? 15.587 11.484 -27.661 1.00 90.44 81 LYS A C 1
ATOM 639 O O . LYS A 1 81 ? 14.981 10.552 -28.184 1.00 90.44 81 LYS A O 1
ATOM 644 N N . TYR A 1 82 ? 16.553 12.158 -28.282 1.00 95.00 82 TYR A N 1
ATOM 645 C CA . TYR A 1 82 ? 16.978 11.856 -29.640 1.00 95.00 82 TYR A CA 1
ATOM 646 C C . TYR A 1 82 ? 17.496 10.424 -29.774 1.00 95.00 82 TYR A C 1
ATOM 648 O O . TYR A 1 82 ? 17.065 9.720 -30.680 1.00 95.00 82 TYR A O 1
ATOM 656 N N . ILE A 1 83 ? 18.378 9.972 -28.877 1.00 94.25 83 ILE A N 1
ATOM 657 C CA . ILE A 1 83 ? 18.926 8.608 -28.943 1.00 94.25 83 ILE A CA 1
ATOM 658 C C . ILE A 1 83 ? 17.827 7.565 -28.756 1.00 94.25 83 ILE A C 1
ATOM 660 O O . ILE A 1 83 ? 17.803 6.576 -29.483 1.00 94.25 83 ILE A O 1
ATOM 664 N N . SER A 1 84 ? 16.882 7.813 -27.849 1.00 90.88 84 SER A N 1
ATOM 665 C CA . SER A 1 84 ? 15.729 6.926 -27.659 1.00 90.88 84 SER A CA 1
ATOM 666 C C . SER A 1 84 ? 14.899 6.811 -28.947 1.00 90.88 84 SER A C 1
ATOM 668 O O . SER A 1 84 ? 14.566 5.710 -29.379 1.00 90.88 84 SER A O 1
ATOM 670 N N . MET A 1 85 ? 14.634 7.937 -29.623 1.00 93.31 85 MET A N 1
ATOM 671 C CA . MET A 1 85 ? 13.935 7.952 -30.915 1.00 93.31 85 MET A CA 1
ATOM 672 C C . MET A 1 85 ? 14.756 7.311 -32.043 1.00 93.31 85 MET A C 1
ATOM 674 O O . MET A 1 85 ? 14.197 6.624 -32.894 1.00 93.31 85 MET A O 1
ATOM 678 N N . PHE A 1 86 ? 16.076 7.511 -32.055 1.00 96.06 86 PHE A N 1
ATOM 679 C CA . PHE A 1 86 ? 16.988 6.865 -32.997 1.00 96.06 86 PHE A CA 1
ATOM 680 C C . PHE A 1 86 ? 16.937 5.338 -32.840 1.00 96.06 86 PHE A C 1
ATOM 682 O O . PHE A 1 86 ? 16.786 4.632 -33.837 1.00 96.06 86 PHE A O 1
ATOM 689 N N . ASN A 1 87 ? 16.994 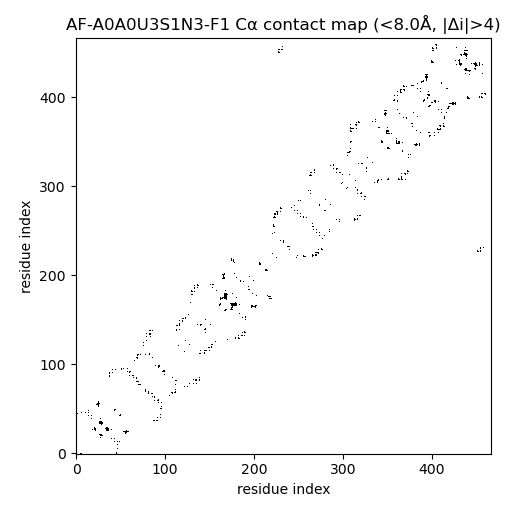4.821 -31.606 1.00 94.75 87 ASN A N 1
ATOM 690 C CA . ASN A 1 87 ? 16.861 3.387 -31.331 1.00 94.75 87 ASN A CA 1
ATOM 691 C C . ASN A 1 87 ? 15.538 2.850 -31.892 1.00 94.75 87 ASN A C 1
ATOM 693 O O . ASN A 1 87 ? 15.538 1.956 -32.737 1.00 94.75 87 ASN A O 1
ATOM 697 N N . MET A 1 88 ? 14.431 3.497 -31.520 1.00 93.69 88 MET A N 1
ATOM 698 C CA . MET A 1 88 ? 13.080 3.133 -31.946 1.00 93.69 88 MET A CA 1
ATOM 699 C C . MET A 1 88 ? 12.935 3.090 -33.476 1.00 93.69 88 MET A C 1
ATOM 701 O O . MET A 1 88 ? 12.496 2.094 -34.054 1.00 93.69 88 MET A O 1
ATOM 705 N N . TYR A 1 89 ? 13.350 4.147 -34.183 1.00 95.75 89 TYR A N 1
ATOM 706 C CA . TYR A 1 89 ? 13.224 4.187 -35.642 1.00 95.75 89 TYR A CA 1
ATOM 707 C C . TYR A 1 89 ? 14.140 3.186 -36.342 1.00 95.75 89 TYR A C 1
ATOM 709 O O . TYR A 1 89 ? 13.711 2.545 -37.301 1.00 95.75 89 TYR A O 1
ATOM 717 N N . THR A 1 90 ? 15.376 3.001 -35.875 1.00 95.75 90 THR A N 1
ATOM 718 C CA . THR A 1 90 ? 16.265 1.997 -36.477 1.00 95.75 90 THR A CA 1
ATOM 719 C C . THR A 1 90 ? 15.775 0.570 -36.227 1.00 95.75 90 THR A C 1
ATOM 721 O O . THR A 1 90 ? 15.976 -0.285 -37.088 1.00 95.75 90 THR A O 1
ATOM 724 N N . ASN A 1 91 ? 15.126 0.288 -35.090 1.00 94.06 91 ASN A N 1
ATOM 725 C CA . ASN A 1 91 ? 14.486 -1.003 -34.817 1.00 94.06 91 ASN A CA 1
ATOM 726 C C . ASN A 1 91 ? 13.332 -1.252 -35.789 1.00 94.06 91 ASN A C 1
ATOM 728 O O . ASN A 1 91 ? 13.321 -2.270 -36.481 1.00 94.06 91 ASN A O 1
ATOM 732 N N . MET A 1 92 ? 12.420 -0.287 -35.936 1.00 96.06 92 MET A N 1
ATOM 733 C CA . MET A 1 92 ? 11.317 -0.400 -36.893 1.00 96.06 92 MET A CA 1
ATOM 734 C C . MET A 1 92 ? 11.805 -0.572 -38.337 1.00 96.06 92 MET A C 1
ATOM 736 O O . MET A 1 92 ? 11.294 -1.431 -39.054 1.00 96.06 92 MET A O 1
ATOM 740 N N . LEU A 1 93 ? 12.812 0.197 -38.769 1.00 96.38 93 LEU A N 1
ATOM 741 C CA . LEU A 1 93 ? 13.396 0.065 -40.109 1.00 96.38 93 LEU A CA 1
ATOM 742 C C . LEU A 1 93 ? 13.956 -1.344 -40.337 1.00 96.38 93 LEU A C 1
ATOM 744 O O . LEU A 1 93 ? 13.655 -1.955 -41.361 1.00 96.38 93 LEU A O 1
ATOM 748 N N . GLN A 1 94 ? 14.695 -1.895 -39.371 1.00 94.56 94 GLN A N 1
ATOM 749 C CA . GLN A 1 94 ? 15.219 -3.259 -39.466 1.00 94.56 94 GLN A CA 1
ATOM 750 C C . GLN A 1 94 ? 14.119 -4.322 -39.499 1.00 94.56 94 GLN A C 1
ATOM 752 O O . GLN A 1 94 ? 14.187 -5.217 -40.341 1.00 94.56 94 GLN A O 1
ATOM 757 N N . ILE A 1 95 ? 13.098 -4.218 -38.637 1.00 95.00 95 ILE A N 1
ATOM 758 C CA . ILE A 1 95 ? 11.945 -5.137 -38.632 1.00 95.00 95 ILE A CA 1
ATOM 759 C C . ILE A 1 95 ? 11.255 -5.133 -40.004 1.00 95.00 95 ILE A C 1
ATOM 761 O O . ILE A 1 95 ? 10.872 -6.179 -40.521 1.00 95.00 95 ILE A O 1
ATOM 765 N N . LEU A 1 96 ? 11.165 -3.966 -40.642 1.00 96.38 96 LEU A N 1
ATOM 766 C CA . LEU A 1 96 ? 10.600 -3.791 -41.981 1.00 96.38 96 LEU A CA 1
ATOM 767 C C . LEU A 1 96 ? 11.540 -4.220 -43.128 1.00 96.38 96 LEU A C 1
ATOM 769 O O . LEU A 1 96 ? 11.182 -4.076 -44.305 1.00 96.38 96 LEU A O 1
ATOM 773 N N . GLY A 1 97 ? 12.727 -4.744 -42.811 1.00 94.38 97 GLY A N 1
ATOM 774 C CA . GLY A 1 97 ? 13.724 -5.206 -43.778 1.00 94.38 97 GLY A CA 1
ATOM 775 C C . GLY A 1 97 ? 14.499 -4.081 -44.468 1.00 94.38 97 GLY A C 1
ATOM 776 O O . GLY A 1 97 ? 15.000 -4.276 -45.574 1.00 94.38 97 GLY A O 1
ATOM 777 N N . ILE A 1 98 ? 14.569 -2.895 -43.859 1.00 95.38 98 ILE A N 1
ATOM 778 C CA . ILE A 1 98 ? 15.304 -1.736 -44.374 1.00 95.38 98 ILE A CA 1
ATOM 779 C C . ILE A 1 98 ? 16.631 -1.613 -43.627 1.00 95.38 98 ILE A C 1
ATOM 781 O O . ILE A 1 98 ? 16.669 -1.403 -42.414 1.00 95.38 98 ILE A O 1
ATOM 785 N N . ASP A 1 99 ? 17.733 -1.678 -44.372 1.00 94.94 99 ASP A N 1
ATOM 786 C CA . ASP A 1 99 ? 19.051 -1.340 -43.844 1.00 94.94 99 ASP A CA 1
ATOM 787 C C . ASP A 1 99 ? 19.210 0.186 -43.768 1.00 94.94 99 ASP A C 1
ATOM 789 O O . ASP A 1 99 ? 19.534 0.859 -44.752 1.00 94.94 99 ASP A O 1
ATOM 793 N N . TYR A 1 100 ? 18.946 0.731 -42.580 1.00 94.94 100 TYR A N 1
ATOM 794 C CA . TYR A 1 100 ? 18.982 2.167 -42.307 1.00 94.94 100 TYR A CA 1
ATOM 795 C C . TYR A 1 100 ? 20.379 2.784 -42.470 1.00 94.94 100 TYR A C 1
ATOM 797 O O . TYR A 1 100 ? 20.485 3.994 -42.663 1.00 94.94 100 TYR A O 1
ATOM 805 N N . ARG A 1 101 ? 21.446 1.975 -42.455 1.00 95.88 101 ARG A N 1
ATOM 806 C CA . ARG A 1 101 ? 22.828 2.448 -42.633 1.00 95.88 101 ARG A CA 1
ATOM 807 C C . ARG A 1 101 ? 23.108 2.920 -44.062 1.00 95.88 101 ARG A C 1
ATOM 809 O O . ARG A 1 101 ? 24.034 3.690 -44.283 1.00 95.88 101 ARG A O 1
ATOM 816 N N . ASN A 1 102 ? 22.280 2.504 -45.023 1.00 96.06 102 ASN A N 1
ATOM 817 C CA . ASN A 1 102 ? 22.360 2.943 -46.420 1.00 96.06 102 ASN A CA 1
ATOM 818 C C . ASN A 1 102 ? 21.555 4.228 -46.697 1.00 96.06 102 ASN A C 1
ATOM 820 O O . ASN A 1 102 ? 21.507 4.694 -47.839 1.00 96.06 102 ASN A O 1
ATOM 824 N N . LEU A 1 103 ? 20.879 4.792 -45.688 1.00 95.94 103 LEU A N 1
ATOM 825 C CA . LEU A 1 103 ? 20.116 6.029 -45.840 1.00 95.94 103 LEU A CA 1
ATOM 826 C C . LEU A 1 103 ? 21.055 7.242 -45.880 1.00 95.94 103 LEU A C 1
ATOM 828 O O . LEU A 1 103 ? 22.073 7.303 -45.199 1.00 95.94 103 LEU A O 1
ATOM 832 N N . LYS A 1 104 ? 20.698 8.230 -46.705 1.00 92.81 104 LYS A N 1
ATOM 833 C CA . LYS A 1 104 ? 21.566 9.358 -47.105 1.00 92.81 104 LYS A CA 1
ATOM 834 C C . LYS A 1 104 ? 22.024 10.233 -45.932 1.00 92.81 104 LYS A C 1
ATOM 836 O O . LYS A 1 104 ? 23.038 10.912 -46.022 1.00 92.81 104 LYS A O 1
ATOM 841 N N . ASP A 1 105 ? 21.225 10.264 -44.878 1.00 93.88 105 ASP A N 1
ATOM 842 C CA . ASP A 1 105 ? 21.345 11.102 -43.688 1.00 93.88 105 ASP A CA 1
ATOM 843 C C . ASP A 1 105 ? 21.822 10.322 -42.453 1.00 93.88 105 ASP A C 1
ATOM 845 O O . ASP A 1 105 ? 21.888 10.877 -41.355 1.00 93.88 105 ASP A O 1
ATOM 849 N N . TYR A 1 106 ? 22.177 9.046 -42.628 1.00 96.06 106 TYR A N 1
ATOM 850 C CA . TYR A 1 106 ? 22.608 8.159 -41.555 1.00 96.06 106 TYR A CA 1
ATOM 851 C C . TYR A 1 106 ? 23.813 8.699 -40.782 1.00 96.06 106 TYR A C 1
ATOM 853 O O . TYR A 1 106 ? 23.735 8.817 -39.562 1.00 96.06 106 TYR A O 1
ATOM 861 N N . ASP A 1 107 ? 24.890 9.099 -41.466 1.00 94.12 107 ASP A N 1
ATOM 862 C CA . ASP A 1 107 ? 26.105 9.588 -40.798 1.00 94.12 107 ASP A CA 1
ATOM 863 C C . ASP A 1 107 ? 25.823 10.818 -3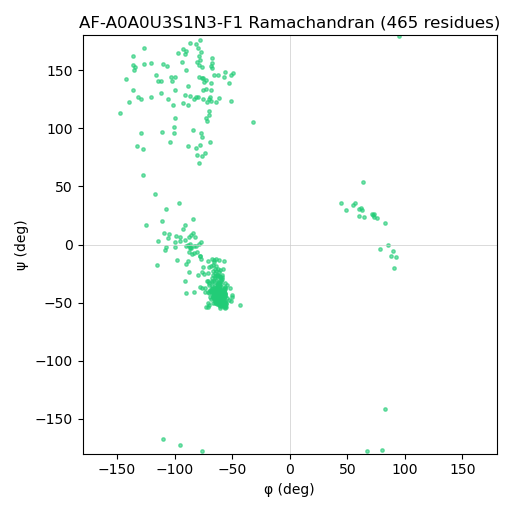9.925 1.00 94.12 107 ASP A C 1
ATOM 865 O O . ASP A 1 107 ? 26.303 10.923 -38.794 1.00 94.12 107 ASP A O 1
ATOM 869 N N . GLN A 1 108 ? 24.977 11.728 -40.422 1.00 95.06 108 GLN A N 1
ATOM 870 C CA . GLN A 1 108 ? 24.549 12.908 -39.675 1.00 95.06 108 GLN A CA 1
ATOM 871 C C . GLN A 1 108 ? 23.733 12.510 -38.437 1.00 95.06 108 GLN A C 1
ATOM 873 O O . GLN A 1 108 ? 23.931 13.061 -37.355 1.00 95.06 108 GLN A O 1
ATOM 878 N N . LYS A 1 109 ? 22.827 11.539 -38.585 1.00 96.00 109 LYS A N 1
ATOM 879 C CA . LYS A 1 109 ? 21.960 11.065 -37.504 1.00 96.00 109 LYS A CA 1
ATOM 880 C C . LYS A 1 109 ? 22.681 10.196 -36.474 1.00 96.00 109 LYS A C 1
ATOM 882 O O . LYS A 1 109 ? 22.256 10.153 -35.321 1.00 96.00 109 LYS A O 1
ATOM 887 N N . ARG A 1 110 ? 23.776 9.545 -36.858 1.00 95.81 110 ARG A N 1
ATOM 888 C CA . ARG A 1 110 ? 24.639 8.750 -35.976 1.00 95.81 110 ARG A CA 1
ATOM 889 C C . ARG A 1 110 ? 25.537 9.620 -35.090 1.00 95.81 110 ARG A C 1
ATOM 891 O O . ARG A 1 110 ? 25.944 9.175 -34.020 1.00 95.81 110 ARG A O 1
ATOM 898 N N . PHE A 1 111 ? 25.829 10.859 -35.496 1.00 95.00 111 PHE A N 1
ATOM 899 C CA . PHE A 1 111 ? 26.756 11.754 -34.790 1.00 95.00 111 PHE A CA 1
ATOM 900 C C . PHE A 1 111 ? 26.493 11.899 -33.274 1.00 95.00 111 PHE A C 1
ATOM 902 O O . PHE A 1 111 ? 27.453 11.763 -32.514 1.00 95.00 111 PHE A O 1
ATOM 909 N N . PRO A 1 112 ? 25.250 12.090 -32.782 1.00 94.69 112 PRO A N 1
ATOM 910 C CA . PRO A 1 112 ? 24.999 12.205 -31.341 1.00 94.69 112 PRO A CA 1
ATOM 911 C C . PRO A 1 112 ? 25.390 10.957 -30.535 1.00 94.69 112 PRO A C 1
ATOM 913 O O . PRO A 1 112 ? 25.834 11.081 -29.395 1.00 94.69 112 PRO A O 1
ATOM 916 N N . LEU A 1 113 ? 25.287 9.759 -31.125 1.00 95.38 113 LEU A N 1
ATOM 917 C CA . LEU A 1 113 ? 25.717 8.515 -30.479 1.00 95.38 113 LEU A CA 1
ATOM 918 C C . LEU A 1 113 ? 27.246 8.458 -30.371 1.00 95.38 113 LEU A C 1
ATOM 920 O O . LEU A 1 113 ? 27.776 8.072 -29.330 1.00 95.38 113 LEU A O 1
ATOM 924 N N . ILE A 1 114 ? 27.957 8.879 -31.426 1.00 95.62 114 ILE A N 1
ATOM 925 C CA . ILE A 1 114 ? 29.427 8.985 -31.418 1.00 95.62 114 ILE A CA 1
ATOM 926 C C . ILE A 1 114 ? 29.864 9.973 -30.337 1.00 95.62 114 ILE A C 1
ATOM 928 O O . ILE A 1 114 ? 30.780 9.684 -29.569 1.00 95.62 114 ILE A O 1
ATOM 932 N N . TRP A 1 115 ? 29.187 11.119 -30.254 1.00 94.69 115 TRP A N 1
ATOM 933 C CA . TRP A 1 115 ? 29.489 12.142 -29.265 1.00 94.69 115 TRP A CA 1
ATOM 934 C C . TRP A 1 115 ? 29.303 11.623 -27.833 1.00 94.69 115 TRP A C 1
ATOM 936 O O . TRP A 1 115 ? 30.228 11.767 -27.037 1.00 94.69 115 TRP A O 1
ATOM 946 N N . ILE A 1 116 ? 28.187 10.949 -27.509 1.00 93.25 116 ILE A N 1
ATOM 947 C CA . ILE A 1 116 ? 28.009 10.346 -26.173 1.00 93.25 116 ILE A CA 1
ATOM 948 C C . ILE A 1 116 ? 29.096 9.313 -25.888 1.00 93.25 116 ILE A C 1
ATOM 950 O O . ILE A 1 116 ? 29.689 9.344 -24.814 1.00 93.25 116 ILE A O 1
ATOM 954 N N . SER A 1 117 ? 29.396 8.439 -26.851 1.00 94.88 117 SER A N 1
ATOM 955 C CA . SER A 1 117 ? 30.424 7.399 -26.714 1.00 94.88 117 SER A CA 1
ATOM 956 C C . SER A 1 117 ? 31.804 7.966 -26.344 1.00 94.88 117 SER A C 1
ATOM 958 O O . SER A 1 117 ? 32.554 7.341 -25.594 1.00 94.88 117 SER A O 1
ATOM 960 N N . GLN A 1 118 ? 32.119 9.174 -26.824 1.00 94.94 118 GLN A N 1
ATOM 961 C CA . GLN A 1 118 ? 33.362 9.900 -26.539 1.00 94.94 118 GLN A CA 1
ATOM 962 C C . GLN A 1 118 ? 33.303 10.776 -25.276 1.00 94.94 118 GLN A C 1
ATOM 964 O O . GLN A 1 118 ? 34.350 11.209 -24.798 1.00 94.94 118 GLN A O 1
ATOM 969 N N . ASN A 1 119 ? 32.111 11.042 -24.733 1.00 93.50 119 ASN A N 1
ATOM 970 C CA . ASN A 1 119 ? 31.891 11.931 -23.587 1.00 93.50 119 ASN A CA 1
ATOM 971 C C . ASN A 1 119 ? 31.082 11.230 -22.474 1.00 93.50 119 ASN A C 1
ATOM 973 O O . ASN A 1 119 ? 30.016 11.706 -22.085 1.00 93.50 119 ASN A O 1
ATOM 977 N N . PRO A 1 120 ? 31.571 10.110 -21.910 1.00 90.31 120 PRO A N 1
ATOM 978 C CA . PRO A 1 120 ? 30.846 9.326 -20.903 1.00 90.31 120 PRO A CA 1
ATOM 979 C C . PRO A 1 120 ? 30.538 10.107 -19.613 1.00 90.31 120 PRO A C 1
ATOM 981 O O . PRO A 1 120 ? 29.575 9.784 -18.915 1.00 90.31 120 PRO A O 1
ATOM 984 N N . SER A 1 121 ? 31.313 11.155 -19.298 1.00 90.62 121 SER A N 1
ATOM 985 C CA . SER A 1 121 ? 31.049 12.052 -18.162 1.00 90.62 121 SER A CA 1
ATOM 986 C C . SER A 1 121 ? 29.701 12.761 -18.270 1.00 90.62 121 SER A C 1
ATOM 988 O O . SER A 1 121 ? 29.081 13.025 -17.245 1.00 90.62 121 SER A O 1
ATOM 990 N N . PHE A 1 122 ? 29.200 12.984 -19.486 1.00 89.62 122 PHE A N 1
ATOM 991 C CA . PHE A 1 122 ? 27.891 13.583 -19.728 1.00 89.62 122 PHE A CA 1
ATOM 992 C C . PHE A 1 122 ? 26.754 12.815 -19.040 1.00 89.62 122 PHE A C 1
ATOM 994 O O . PHE A 1 122 ? 25.877 13.426 -18.431 1.00 89.62 122 PHE A O 1
ATOM 1001 N N . LEU A 1 123 ? 26.803 11.476 -19.082 1.00 89.50 123 LEU A N 1
ATOM 1002 C CA . LEU A 1 123 ? 25.822 10.611 -18.418 1.00 89.50 123 LEU A CA 1
ATOM 1003 C C . LEU A 1 123 ? 25.989 10.613 -16.892 1.00 89.50 123 LEU A C 1
ATOM 1005 O O . LEU A 1 123 ? 25.013 10.448 -16.171 1.00 89.50 123 LEU A O 1
ATOM 1009 N N . LEU A 1 124 ? 27.215 10.782 -16.390 1.00 90.50 124 LEU A N 1
ATOM 1010 C CA . LEU A 1 124 ? 27.485 10.832 -14.948 1.00 90.50 124 LEU A CA 1
ATOM 1011 C C . LEU A 1 124 ? 27.015 12.146 -14.321 1.00 90.50 124 LEU A C 1
ATOM 1013 O O . LEU A 1 124 ? 26.486 12.144 -13.215 1.00 90.50 124 LEU A O 1
ATOM 1017 N N . GLU A 1 125 ? 27.234 13.261 -15.015 1.00 92.25 125 GLU A N 1
ATOM 1018 C CA . GLU A 1 125 ? 26.836 14.595 -14.559 1.00 92.25 125 GLU A CA 1
ATOM 1019 C C . GLU A 1 125 ? 25.318 14.779 -14.603 1.00 92.25 125 GLU A C 1
ATOM 1021 O O . GLU A 1 125 ? 24.756 15.480 -13.764 1.00 92.25 125 GLU A O 1
ATOM 1026 N N . ASN A 1 126 ? 24.656 14.113 -15.551 1.00 89.75 126 ASN A N 1
ATOM 1027 C CA . ASN A 1 126 ? 23.210 14.132 -15.712 1.00 89.75 126 ASN A CA 1
ATOM 1028 C C . ASN A 1 126 ? 22.709 12.691 -15.899 1.00 89.75 126 ASN A C 1
ATOM 1030 O O . ASN A 1 126 ? 22.564 12.231 -17.029 1.00 89.75 126 ASN A O 1
ATOM 1034 N N . PRO A 1 127 ? 22.462 11.937 -14.817 1.00 90.44 127 PRO A N 1
ATOM 1035 C CA . PRO A 1 127 ? 21.968 10.571 -14.937 1.00 90.44 127 PRO A CA 1
ATOM 1036 C C . PRO A 1 127 ? 20.576 10.539 -15.588 1.00 90.44 127 PRO A C 1
ATOM 1038 O O . PRO A 1 127 ? 19.649 11.168 -15.066 1.00 90.44 127 PRO A O 1
ATOM 1041 N N . PRO A 1 128 ? 20.381 9.825 -16.713 1.00 89.06 128 PRO A N 1
ATOM 1042 C CA . PRO A 1 128 ? 19.056 9.677 -17.300 1.00 89.06 128 PRO A CA 1
ATOM 1043 C C . PRO A 1 128 ? 18.159 8.815 -16.394 1.00 89.06 128 PRO A C 1
ATOM 1045 O O . PRO A 1 128 ? 18.662 7.946 -15.680 1.00 89.06 128 PRO A O 1
ATOM 1048 N N . PRO A 1 129 ? 16.827 8.994 -16.442 1.00 89.31 129 PRO A N 1
ATOM 1049 C CA . PRO A 1 129 ? 15.887 8.068 -15.817 1.00 89.31 129 PRO A CA 1
ATOM 1050 C C . PRO A 1 129 ? 16.146 6.612 -16.231 1.00 89.31 129 PRO A C 1
ATOM 1052 O O . PRO A 1 129 ? 16.488 6.357 -17.387 1.00 89.31 129 PRO A O 1
ATOM 1055 N N . LEU A 1 130 ? 15.915 5.654 -15.322 1.00 89.94 130 LEU A N 1
ATOM 1056 C CA . LEU A 1 130 ? 16.195 4.223 -15.544 1.00 89.94 130 LEU A CA 1
ATOM 1057 C C . LEU A 1 130 ? 15.616 3.687 -16.862 1.00 89.94 130 LEU A C 1
ATOM 1059 O O . LEU A 1 130 ? 16.318 3.012 -17.609 1.00 89.94 130 LEU A O 1
ATOM 1063 N N . PHE A 1 131 ? 14.371 4.045 -17.190 1.00 88.25 131 PHE A N 1
ATOM 1064 C CA . PHE A 1 131 ? 13.704 3.593 -18.419 1.00 88.25 131 PHE A CA 1
ATOM 1065 C C . PHE A 1 131 ? 14.306 4.152 -19.716 1.00 88.25 131 PHE A C 1
ATOM 1067 O O . PHE A 1 131 ? 13.975 3.669 -20.794 1.00 88.25 131 PHE A O 1
ATOM 1074 N N . LEU A 1 132 ? 15.174 5.165 -19.637 1.00 90.62 132 LEU A N 1
ATOM 1075 C CA . LEU A 1 132 ? 15.906 5.707 -20.786 1.00 90.62 132 LEU A CA 1
ATOM 1076 C C . LEU A 1 132 ? 17.324 5.140 -20.896 1.00 90.62 132 LEU A C 1
ATOM 1078 O O . LEU A 1 132 ? 17.936 5.273 -21.952 1.00 90.62 132 LEU A O 1
ATOM 1082 N N . ILE A 1 133 ? 17.845 4.475 -19.860 1.00 92.88 133 ILE A N 1
ATOM 1083 C CA . ILE A 1 133 ? 19.183 3.872 -19.907 1.00 92.88 133 ILE A CA 1
ATOM 1084 C C . ILE A 1 133 ? 19.216 2.720 -20.915 1.00 92.88 133 ILE A C 1
ATOM 1086 O O . ILE A 1 133 ? 20.086 2.723 -21.785 1.00 92.88 133 ILE A O 1
ATOM 1090 N N . THR A 1 134 ? 18.269 1.773 -20.851 1.00 91.94 134 THR A N 1
ATOM 1091 C CA . THR A 1 134 ? 18.236 0.622 -21.774 1.00 91.94 134 THR A CA 1
ATOM 1092 C C . THR A 1 134 ? 18.232 1.071 -23.245 1.00 91.94 134 THR A C 1
ATOM 1094 O O . THR A 1 134 ? 19.163 0.687 -23.958 1.00 91.94 134 THR A O 1
ATOM 1097 N N . PRO A 1 135 ? 17.310 1.943 -23.714 1.00 91.25 135 PRO A N 1
ATOM 1098 C CA . PRO A 1 135 ? 17.301 2.371 -25.116 1.00 91.25 135 PRO A CA 1
ATOM 1099 C C . PRO A 1 135 ? 18.592 3.069 -25.566 1.00 91.25 135 PRO A C 1
ATOM 1101 O O . PRO A 1 135 ? 19.004 2.919 -26.716 1.00 91.25 135 PRO A O 1
ATOM 1104 N N . ILE A 1 136 ? 19.258 3.821 -24.678 1.00 93.81 136 ILE A N 1
ATOM 1105 C CA . ILE A 1 136 ? 20.557 4.444 -24.983 1.00 93.81 136 ILE A CA 1
ATOM 1106 C C . ILE A 1 136 ? 21.627 3.372 -25.208 1.00 93.81 136 ILE A C 1
ATOM 1108 O O . ILE A 1 136 ? 22.367 3.431 -26.191 1.00 93.81 136 ILE A O 1
ATOM 1112 N N . LEU A 1 137 ? 21.722 2.399 -24.300 1.00 95.69 137 LEU A N 1
ATOM 1113 C CA . LEU A 1 137 ? 22.726 1.338 -24.370 1.00 95.69 137 LEU A CA 1
ATOM 1114 C C . LEU A 1 137 ? 22.526 0.443 -25.591 1.00 95.69 137 LEU A C 1
ATOM 1116 O O . LEU A 1 137 ? 23.506 0.082 -26.242 1.00 95.69 137 LEU A O 1
ATOM 1120 N N . GLU A 1 138 ? 21.280 0.114 -25.923 1.00 94.81 138 GLU A N 1
ATOM 1121 C CA . GLU A 1 138 ? 20.940 -0.636 -27.133 1.00 94.81 138 GLU A CA 1
ATOM 1122 C C . GLU A 1 138 ? 21.370 0.106 -28.394 1.00 94.81 138 GLU A C 1
ATOM 1124 O O . GLU A 1 138 ? 22.053 -0.477 -29.237 1.00 94.81 138 GLU A O 1
ATOM 1129 N N . ALA A 1 139 ? 21.055 1.402 -28.488 1.00 95.31 139 ALA A N 1
ATOM 1130 C CA . ALA A 1 139 ? 21.441 2.229 -29.623 1.00 95.31 139 ALA A CA 1
ATOM 1131 C C . ALA A 1 139 ? 22.967 2.274 -29.790 1.00 95.31 139 ALA A C 1
ATOM 1133 O O . ALA A 1 139 ? 23.486 2.087 -30.889 1.00 95.31 139 ALA A O 1
ATOM 1134 N N . LEU A 1 140 ? 23.703 2.468 -28.690 1.00 96.19 140 LEU A N 1
ATOM 1135 C CA . LEU A 1 140 ? 25.167 2.463 -28.700 1.00 96.19 140 LEU A CA 1
ATOM 1136 C C . LEU A 1 140 ? 25.727 1.091 -29.084 1.00 96.19 140 LEU A C 1
ATOM 1138 O O . LEU A 1 140 ? 26.649 1.016 -29.891 1.00 96.19 140 LEU A O 1
ATOM 1142 N N . LYS A 1 141 ? 25.175 -0.000 -28.547 1.00 95.62 141 LYS A N 1
ATOM 1143 C CA . LYS A 1 141 ? 25.617 -1.368 -28.851 1.00 95.62 141 LYS A CA 1
ATOM 1144 C C . LYS A 1 141 ? 25.392 -1.720 -30.319 1.00 95.62 141 LYS A C 1
ATOM 1146 O O . LYS A 1 141 ? 26.289 -2.257 -30.957 1.00 95.62 141 LYS A O 1
ATOM 1151 N N . LYS A 1 142 ? 24.221 -1.382 -30.861 1.00 93.62 142 LYS A N 1
ATOM 1152 C CA . LYS A 1 142 ? 23.834 -1.609 -32.262 1.00 93.62 142 LYS A CA 1
ATOM 1153 C C . LYS A 1 142 ? 24.750 -0.901 -33.258 1.00 93.62 142 LYS A C 1
ATOM 1155 O O . LYS A 1 142 ? 24.917 -1.355 -34.388 1.00 93.62 142 LYS A O 1
ATOM 1160 N N . GLU A 1 143 ? 25.335 0.208 -32.829 1.00 95.31 143 GLU A N 1
ATOM 1161 C CA . GLU A 1 143 ? 26.229 1.046 -33.619 1.00 95.31 143 GLU A CA 1
ATOM 1162 C C . GLU A 1 143 ? 27.715 0.786 -33.354 1.00 95.31 143 GLU A C 1
ATOM 1164 O O . GLU A 1 143 ? 28.554 1.533 -33.865 1.00 95.31 143 GLU A O 1
ATOM 1169 N N . ASP A 1 144 ? 28.040 -0.252 -32.576 1.00 95.75 144 ASP A N 1
ATOM 1170 C CA . ASP A 1 144 ? 29.398 -0.595 -32.140 1.00 95.75 144 ASP A CA 1
ATOM 1171 C C . ASP A 1 144 ? 30.096 0.563 -31.386 1.00 95.75 144 ASP A C 1
ATOM 1173 O O . ASP A 1 144 ? 31.300 0.787 -31.501 1.00 95.75 144 ASP A O 1
ATOM 1177 N N . LEU A 1 145 ? 29.320 1.328 -30.609 1.00 97.19 145 LEU A N 1
ATOM 1178 C CA . LEU A 1 145 ? 29.734 2.516 -29.844 1.00 97.19 145 LEU A CA 1
ATOM 1179 C C . LEU A 1 145 ? 29.632 2.337 -28.318 1.00 97.19 145 LEU A C 1
ATOM 1181 O O . LEU A 1 145 ? 29.900 3.281 -27.568 1.00 97.19 145 LEU A O 1
ATOM 1185 N N . LEU A 1 146 ? 29.254 1.151 -27.832 1.00 96.75 146 LEU A N 1
ATOM 1186 C CA . LEU A 1 146 ? 29.218 0.838 -26.400 1.00 96.75 146 LEU A CA 1
ATOM 1187 C C . LEU A 1 146 ? 30.633 0.539 -25.869 1.00 96.75 146 LEU A C 1
ATOM 1189 O O . LEU A 1 146 ? 31.065 -0.612 -25.813 1.00 96.75 146 LEU A O 1
ATOM 1193 N N . THR A 1 147 ? 31.364 1.589 -25.498 1.00 96.81 147 THR A N 1
ATOM 1194 C CA . THR A 1 147 ? 32.749 1.512 -25.000 1.00 96.81 147 THR A CA 1
ATOM 1195 C C . THR A 1 147 ? 32.825 1.088 -23.530 1.00 96.81 147 THR A C 1
ATOM 1197 O O . THR A 1 147 ? 31.856 1.213 -22.780 1.00 96.81 147 THR A O 1
ATOM 1200 N N . GLU A 1 148 ? 34.003 0.639 -23.082 1.00 96.62 148 GLU A N 1
ATOM 1201 C CA . GLU A 1 148 ? 34.249 0.305 -21.667 1.00 96.62 148 GLU A CA 1
ATOM 1202 C C . GLU A 1 148 ? 34.035 1.496 -20.721 1.00 96.62 148 GLU A C 1
ATOM 1204 O O . GLU A 1 148 ? 33.577 1.313 -19.590 1.00 96.62 148 GLU A O 1
ATOM 1209 N N . ASP A 1 149 ? 34.284 2.722 -21.186 1.00 96.75 149 ASP A N 1
ATOM 1210 C CA . ASP A 1 149 ? 34.027 3.924 -20.393 1.00 96.75 149 ASP A CA 1
ATOM 1211 C C . ASP A 1 149 ? 32.523 4.165 -20.208 1.00 96.75 149 ASP A C 1
ATOM 1213 O O . ASP A 1 149 ? 32.083 4.482 -19.101 1.00 96.75 149 ASP A O 1
ATOM 1217 N N . ILE A 1 150 ? 31.707 3.935 -21.246 1.00 96.75 150 ILE A N 1
ATOM 1218 C CA . ILE A 1 150 ? 30.241 3.998 -21.138 1.00 96.75 150 ILE A CA 1
ATOM 1219 C C . ILE A 1 150 ? 29.716 2.882 -20.237 1.00 96.75 150 ILE A C 1
ATOM 1221 O O . ILE A 1 150 ? 28.882 3.146 -19.367 1.00 96.75 150 ILE A O 1
ATOM 1225 N N . LYS A 1 151 ? 30.215 1.647 -20.390 1.00 97.38 151 LYS A N 1
ATOM 1226 C CA . LYS A 1 151 ? 29.858 0.527 -19.503 1.00 97.38 151 LYS A CA 1
ATOM 1227 C C . LYS A 1 151 ? 30.178 0.866 -18.043 1.00 97.38 151 LYS A C 1
ATOM 1229 O O . LYS A 1 151 ? 29.362 0.638 -17.149 1.00 97.38 151 LYS A O 1
ATOM 1234 N N . SER A 1 152 ? 31.343 1.462 -17.794 1.00 96.56 152 SER A N 1
ATOM 1235 C CA . SER A 1 152 ? 31.781 1.873 -16.457 1.00 96.56 152 SER A CA 1
ATOM 1236 C C . SER A 1 152 ? 30.924 3.003 -15.884 1.00 96.56 152 SER A C 1
ATOM 1238 O O . SER A 1 152 ? 30.476 2.899 -14.740 1.00 96.56 152 SER A O 1
ATOM 1240 N N . ALA A 1 153 ? 30.638 4.042 -16.675 1.00 96.06 153 ALA A N 1
ATOM 1241 C CA . ALA A 1 153 ? 29.771 5.151 -16.283 1.00 96.06 153 ALA A CA 1
ATOM 1242 C C . ALA A 1 153 ? 28.352 4.669 -15.949 1.00 96.06 153 ALA A C 1
ATOM 1244 O O . ALA A 1 153 ? 27.827 4.963 -14.877 1.00 96.06 153 ALA A O 1
ATOM 1245 N N . THR A 1 154 ? 27.777 3.839 -16.818 1.00 96.12 154 THR A N 1
ATOM 1246 C CA . THR A 1 154 ? 26.454 3.227 -16.631 1.00 96.12 154 THR A CA 1
ATOM 1247 C C . THR A 1 154 ? 26.405 2.398 -15.358 1.00 96.12 154 THR A C 1
ATOM 1249 O O . THR A 1 154 ? 25.499 2.557 -14.547 1.00 96.12 154 THR A O 1
ATOM 1252 N N . SER A 1 155 ? 27.407 1.544 -15.133 1.00 96.00 155 SER A N 1
ATOM 1253 C CA . SER A 1 155 ? 27.468 0.740 -13.915 1.00 96.00 155 SER A CA 1
ATOM 1254 C C . SER A 1 155 ? 27.472 1.598 -12.656 1.00 96.00 155 SER A C 1
ATOM 1256 O O . SER A 1 155 ? 26.892 1.179 -11.661 1.00 96.00 155 SER A O 1
ATOM 1258 N N . ARG A 1 156 ? 28.140 2.754 -12.676 1.00 96.00 156 ARG A N 1
ATOM 1259 C CA . ARG A 1 156 ? 28.155 3.672 -11.538 1.00 96.00 156 ARG A CA 1
ATOM 1260 C C . ARG A 1 156 ? 26.781 4.301 -11.319 1.00 96.00 156 ARG A C 1
ATOM 1262 O O . ARG A 1 156 ? 26.288 4.243 -10.204 1.00 96.00 156 ARG A O 1
ATOM 1269 N N . ILE A 1 157 ? 26.146 4.795 -12.384 1.00 95.31 157 ILE A N 1
ATOM 1270 C CA . ILE A 1 157 ? 24.790 5.366 -12.336 1.00 95.31 157 ILE A CA 1
ATOM 1271 C C . ILE A 1 157 ? 23.799 4.366 -11.742 1.00 95.31 157 ILE A C 1
ATOM 1273 O O . ILE A 1 157 ? 23.079 4.705 -10.809 1.00 95.31 157 ILE A O 1
ATOM 1277 N N . ILE A 1 158 ? 23.792 3.127 -12.248 1.00 95.50 158 ILE A N 1
ATOM 1278 C CA . ILE A 1 158 ? 22.901 2.088 -11.730 1.00 95.50 158 ILE A CA 1
ATOM 1279 C C . ILE A 1 158 ? 23.179 1.856 -10.244 1.00 95.50 158 ILE A C 1
ATOM 1281 O O . ILE A 1 158 ? 22.251 1.901 -9.452 1.00 95.50 158 ILE A O 1
ATOM 1285 N N . MET A 1 159 ? 24.435 1.679 -9.829 1.00 93.81 159 MET A N 1
ATOM 1286 C CA . MET A 1 159 ? 24.740 1.438 -8.411 1.00 93.81 159 MET A CA 1
ATOM 1287 C C . MET A 1 159 ? 24.364 2.618 -7.502 1.00 93.81 159 MET A C 1
ATOM 1289 O O . MET A 1 159 ? 23.909 2.381 -6.386 1.00 93.81 159 MET A O 1
ATOM 1293 N N . ASP A 1 160 ? 24.475 3.858 -7.980 1.00 93.62 160 ASP A N 1
ATOM 1294 C CA . ASP A 1 160 ? 24.062 5.059 -7.242 1.00 93.62 160 ASP A CA 1
ATOM 1295 C C . ASP A 1 160 ? 22.525 5.174 -7.116 1.00 93.62 160 ASP A C 1
ATOM 1297 O O . ASP A 1 160 ? 22.023 5.783 -6.172 1.00 93.62 160 ASP A O 1
ATOM 1301 N N . MET A 1 161 ? 21.764 4.561 -8.032 1.00 93.88 161 MET A N 1
ATOM 1302 C CA . MET A 1 161 ? 20.294 4.488 -7.992 1.00 93.88 161 MET A CA 1
ATOM 1303 C C . MET A 1 161 ? 19.756 3.330 -7.140 1.00 93.88 161 MET A C 1
ATOM 1305 O O . MET A 1 161 ? 18.543 3.232 -6.935 1.00 93.88 161 MET A O 1
ATOM 1309 N N . LYS A 1 162 ? 20.627 2.428 -6.674 1.00 94.31 162 LYS A N 1
ATOM 1310 C CA . LYS A 1 162 ? 20.221 1.257 -5.896 1.00 94.31 162 LYS A CA 1
ATOM 1311 C C . LYS A 1 162 ? 19.692 1.680 -4.529 1.00 94.31 162 LYS A C 1
ATOM 1313 O O . LYS A 1 162 ? 20.325 2.443 -3.800 1.00 94.31 162 LYS A O 1
ATOM 1318 N N . LEU A 1 163 ? 18.546 1.128 -4.154 1.00 90.75 163 LEU A N 1
ATOM 1319 C CA . LEU A 1 163 ? 17.904 1.418 -2.882 1.00 90.75 163 LEU A CA 1
ATOM 1320 C C . LEU A 1 163 ? 18.347 0.438 -1.793 1.00 90.75 163 LEU A C 1
ATOM 1322 O O . LEU A 1 163 ? 18.920 -0.624 -2.045 1.00 90.75 163 LEU A O 1
ATOM 1326 N N . TRP A 1 164 ? 18.077 0.814 -0.544 1.00 84.56 164 TRP A N 1
ATOM 1327 C CA . TRP A 1 164 ? 18.487 0.069 0.651 1.00 84.56 164 TRP A CA 1
ATOM 1328 C C . TRP A 1 164 ? 17.909 -1.354 0.724 1.00 84.56 164 TRP A C 1
ATOM 1330 O O . TRP A 1 164 ? 18.453 -2.197 1.436 1.00 84.56 164 TRP A O 1
ATOM 1340 N N . ASP A 1 165 ? 16.806 -1.620 0.022 1.00 79.94 165 ASP A N 1
ATOM 1341 C CA . ASP A 1 165 ? 16.155 -2.929 -0.058 1.00 79.94 165 ASP A CA 1
ATOM 1342 C C . ASP A 1 165 ? 16.742 -3.832 -1.157 1.00 79.94 165 ASP A C 1
ATOM 1344 O O . ASP A 1 165 ? 16.346 -4.988 -1.274 1.00 79.94 165 ASP A O 1
ATOM 1348 N N . GLY A 1 166 ? 17.708 -3.334 -1.935 1.00 89.00 166 GLY A N 1
ATOM 1349 C CA . GLY A 1 166 ? 18.336 -4.054 -3.041 1.00 89.00 166 GLY A CA 1
ATOM 1350 C C . GLY A 1 166 ? 17.686 -3.813 -4.404 1.00 89.00 166 GLY A C 1
ATOM 1351 O O . GLY A 1 166 ? 18.274 -4.201 -5.417 1.00 89.00 166 GLY A O 1
ATOM 1352 N N . GLY A 1 167 ? 16.514 -3.176 -4.438 1.00 90.69 167 GLY A N 1
ATOM 1353 C CA . GLY A 1 167 ? 15.777 -2.875 -5.660 1.00 90.69 167 GLY A CA 1
ATOM 1354 C C . GLY A 1 167 ? 16.029 -1.472 -6.200 1.00 90.69 167 GLY A C 1
ATOM 1355 O O . GLY A 1 167 ? 16.882 -0.722 -5.722 1.00 90.69 167 GLY A O 1
ATOM 1356 N N . PHE A 1 168 ? 15.249 -1.125 -7.221 1.00 92.81 168 PHE A N 1
ATOM 1357 C CA . PHE A 1 168 ? 15.303 0.160 -7.915 1.00 92.81 168 PHE A CA 1
ATOM 1358 C C . PHE A 1 168 ? 13.890 0.683 -8.159 1.00 92.81 168 PHE A C 1
ATOM 1360 O O . PHE A 1 168 ? 12.946 -0.104 -8.254 1.00 92.81 168 PHE A O 1
ATOM 1367 N N . ASN A 1 169 ? 13.744 2.001 -8.287 1.00 90.62 169 ASN A N 1
ATOM 1368 C CA . ASN A 1 169 ? 12.454 2.636 -8.531 1.00 90.62 169 ASN A CA 1
ATOM 1369 C C . ASN A 1 169 ? 12.456 3.431 -9.832 1.00 90.62 169 ASN A C 1
ATOM 1371 O O . ASN A 1 169 ? 13.283 4.326 -10.006 1.00 90.62 169 ASN A O 1
ATOM 1375 N N . LEU A 1 170 ? 11.486 3.160 -10.704 1.00 88.19 170 LEU A N 1
ATOM 1376 C CA . LEU A 1 170 ? 11.347 3.815 -12.004 1.00 88.19 170 LEU A CA 1
ATOM 1377 C C . LEU A 1 170 ? 11.288 5.350 -11.927 1.00 88.19 170 LEU A C 1
ATOM 1379 O O . LEU A 1 170 ? 11.799 6.032 -12.815 1.00 88.19 170 LEU A O 1
ATOM 1383 N N . PHE A 1 171 ? 10.673 5.886 -10.868 1.00 83.06 171 PHE A N 1
ATOM 1384 C CA . PHE A 1 171 ? 10.412 7.317 -10.687 1.00 83.06 171 PHE A CA 1
ATOM 1385 C C . PHE A 1 171 ? 11.280 7.961 -9.595 1.00 83.06 171 PHE A C 1
ATOM 1387 O O . PHE A 1 171 ? 11.023 9.099 -9.204 1.00 83.06 171 PHE A O 1
ATOM 1394 N N . GLY A 1 172 ? 12.293 7.250 -9.086 1.00 81.88 172 GLY A N 1
ATOM 1395 C CA . GLY A 1 172 ? 13.199 7.771 -8.057 1.00 81.88 172 GLY A CA 1
ATOM 1396 C C . GLY A 1 172 ? 12.582 7.878 -6.657 1.00 81.88 172 GLY A C 1
ATOM 1397 O O . GLY A 1 172 ? 13.005 8.718 -5.865 1.00 81.88 172 GLY A O 1
ATOM 1398 N N . LEU A 1 173 ? 11.571 7.060 -6.346 1.00 82.50 173 LEU A N 1
ATOM 1399 C CA . LEU A 1 173 ? 11.034 6.945 -4.984 1.00 82.50 173 LEU A CA 1
ATOM 1400 C C . LEU A 1 173 ? 11.957 6.097 -4.088 1.00 82.50 173 LEU A C 1
ATOM 1402 O O . LEU A 1 173 ? 12.830 5.379 -4.565 1.00 82.50 173 LEU A O 1
ATOM 1406 N N . ASP A 1 174 ? 11.744 6.161 -2.775 1.00 80.12 174 ASP A N 1
ATOM 1407 C CA . ASP A 1 174 ? 12.601 5.585 -1.727 1.00 80.12 174 ASP A CA 1
ATOM 1408 C C . ASP A 1 174 ? 12.344 4.091 -1.414 1.00 80.12 174 ASP A C 1
ATOM 1410 O O . ASP A 1 174 ? 12.708 3.599 -0.340 1.00 80.12 174 ASP A O 1
ATOM 1414 N N . TYR A 1 175 ? 11.742 3.357 -2.356 1.00 81.88 175 TYR A N 1
ATOM 1415 C CA . TYR A 1 175 ? 11.482 1.913 -2.274 1.00 81.88 175 TYR A CA 1
ATOM 1416 C C . TYR A 1 175 ? 11.675 1.221 -3.630 1.00 81.88 175 TYR A C 1
ATOM 1418 O O . TYR A 1 175 ? 11.315 1.772 -4.672 1.00 81.88 175 TYR A O 1
ATOM 1426 N N . GLY A 1 176 ? 12.220 0.006 -3.631 1.00 86.06 176 GLY A N 1
ATOM 1427 C CA . GLY A 1 176 ? 12.403 -0.778 -4.843 1.00 86.06 176 GLY A CA 1
ATOM 1428 C C . GLY A 1 176 ? 11.087 -1.366 -5.347 1.00 86.06 176 GLY A C 1
ATOM 1429 O O . GLY A 1 176 ? 10.276 -1.891 -4.579 1.00 86.06 176 GLY A O 1
ATOM 1430 N N . GLU A 1 177 ? 10.896 -1.362 -6.664 1.00 86.31 177 GLU A N 1
ATOM 1431 C CA . GLU A 1 177 ? 9.744 -1.980 -7.325 1.00 86.31 177 GLU A CA 1
ATOM 1432 C C . GLU A 1 177 ? 10.147 -2.777 -8.586 1.00 86.31 177 GLU A C 1
ATOM 1434 O O . GLU A 1 177 ? 11.283 -2.651 -9.063 1.00 86.31 177 GLU A O 1
ATOM 1439 N N . PRO A 1 178 ? 9.279 -3.682 -9.083 1.00 85.31 178 PRO A N 1
ATOM 1440 C CA . PRO A 1 178 ? 9.645 -4.616 -10.148 1.00 85.31 178 PRO A CA 1
ATOM 1441 C C . PRO A 1 178 ? 10.097 -3.974 -11.470 1.00 85.31 178 PRO A C 1
ATOM 1443 O O . PRO A 1 178 ? 11.037 -4.478 -12.075 1.00 85.31 178 PRO A O 1
ATOM 1446 N N . GLN A 1 179 ? 9.475 -2.883 -11.927 1.00 86.62 179 GLN A N 1
ATOM 1447 C CA . GLN A 1 179 ? 9.773 -2.243 -13.217 1.00 86.62 179 GLN A CA 1
ATOM 1448 C C . GLN A 1 179 ? 11.127 -1.535 -13.202 1.00 86.62 179 GLN A C 1
ATOM 1450 O O . GLN A 1 179 ? 11.958 -1.766 -14.076 1.00 86.62 179 GLN A O 1
ATOM 1455 N N . GLY A 1 180 ? 11.387 -0.703 -12.197 1.00 90.62 180 GLY A N 1
ATOM 1456 C CA . GLY A 1 180 ? 12.672 -0.039 -12.014 1.00 90.62 180 GLY A CA 1
ATOM 1457 C C . GLY A 1 180 ? 13.794 -1.057 -11.862 1.00 90.62 180 GLY A C 1
ATOM 1458 O O . GLY A 1 180 ? 14.854 -0.908 -12.469 1.00 90.62 180 GLY A O 1
ATOM 1459 N N . THR A 1 181 ? 13.539 -2.137 -11.117 1.00 91.88 181 THR A N 1
ATOM 1460 C CA . THR A 1 181 ? 14.505 -3.231 -10.955 1.00 91.88 181 THR A CA 1
ATOM 1461 C C . THR A 1 181 ? 14.751 -3.969 -12.267 1.00 91.88 181 THR A C 1
ATOM 1463 O O . THR A 1 181 ? 15.900 -4.271 -12.574 1.00 91.88 181 THR A O 1
ATOM 1466 N N . TYR A 1 182 ? 13.711 -4.206 -13.070 1.00 91.06 182 TYR A N 1
ATOM 1467 C CA . TYR A 1 182 ? 13.843 -4.778 -14.408 1.00 91.06 182 TYR A CA 1
ATOM 1468 C C . TYR A 1 182 ? 14.773 -3.934 -15.288 1.00 91.06 182 TYR A C 1
ATOM 1470 O O . TYR A 1 182 ? 15.776 -4.460 -15.766 1.00 91.06 182 TYR A O 1
ATOM 1478 N N . TYR A 1 183 ? 14.514 -2.628 -15.428 1.00 93.50 183 TYR A N 1
ATOM 1479 C CA . TYR A 1 183 ? 15.338 -1.752 -16.272 1.00 93.50 183 TYR A CA 1
ATOM 1480 C C . TYR A 1 183 ? 16.783 -1.649 -15.772 1.00 93.50 183 TYR A C 1
ATOM 1482 O O . TYR A 1 183 ? 17.720 -1.647 -16.568 1.00 93.50 183 TYR A O 1
ATOM 1490 N N . ALA A 1 184 ? 16.992 -1.609 -14.453 1.00 95.38 184 ALA A N 1
ATOM 1491 C CA . ALA A 1 184 ? 18.335 -1.601 -13.884 1.00 95.38 184 ALA A CA 1
ATOM 1492 C C . ALA A 1 184 ? 19.100 -2.900 -14.193 1.00 95.38 184 ALA A C 1
ATOM 1494 O O . ALA A 1 184 ? 20.264 -2.857 -14.593 1.00 95.38 184 ALA A O 1
ATOM 1495 N N . VAL A 1 185 ? 18.452 -4.058 -14.038 1.00 94.88 185 VAL A N 1
ATOM 1496 C CA . VAL A 1 185 ? 19.048 -5.369 -14.340 1.00 94.88 185 VAL A CA 1
ATOM 1497 C C . VAL A 1 185 ? 19.324 -5.521 -15.834 1.00 94.88 185 VAL A C 1
ATOM 1499 O O . VAL A 1 185 ? 20.400 -5.978 -16.211 1.00 94.88 185 VAL A O 1
ATOM 1502 N N . GLU A 1 186 ? 18.393 -5.107 -16.685 1.00 94.19 186 GLU A N 1
ATOM 1503 C CA . GLU A 1 186 ? 18.549 -5.121 -18.139 1.00 94.19 186 GLU A CA 1
ATOM 1504 C C . GLU A 1 186 ? 19.731 -4.249 -18.586 1.00 94.19 186 GLU A C 1
ATOM 1506 O O . GLU A 1 186 ? 20.592 -4.712 -19.338 1.00 94.19 186 GLU A O 1
ATOM 1511 N N . ALA A 1 187 ? 19.851 -3.034 -18.040 1.00 95.88 187 ALA A N 1
ATOM 1512 C CA . ALA A 1 187 ? 20.994 -2.162 -18.281 1.00 95.88 187 ALA A CA 1
ATOM 1513 C C . ALA A 1 187 ? 22.319 -2.814 -17.853 1.00 95.88 187 ALA A C 1
ATOM 1515 O O . ALA A 1 187 ? 23.293 -2.756 -18.606 1.00 95.88 187 ALA A O 1
ATOM 1516 N N . LEU A 1 188 ? 22.361 -3.478 -16.687 1.00 95.69 188 LEU A N 1
ATOM 1517 C CA . LEU A 1 188 ? 23.541 -4.226 -16.228 1.00 95.69 188 LEU A CA 1
ATOM 1518 C C . LEU A 1 188 ? 23.916 -5.350 -17.200 1.00 95.69 188 LEU A C 1
ATOM 1520 O O . LEU A 1 188 ? 25.089 -5.488 -17.542 1.00 95.69 188 LEU A O 1
ATOM 1524 N N . VAL A 1 189 ? 22.937 -6.115 -17.685 1.00 94.38 189 VAL A N 1
ATOM 1525 C CA . VAL A 1 189 ? 23.164 -7.196 -18.654 1.00 94.38 189 VAL A CA 1
ATOM 1526 C C . VAL A 1 189 ? 23.692 -6.649 -19.983 1.00 94.38 189 VAL A C 1
ATOM 1528 O O . VAL A 1 189 ? 24.620 -7.228 -20.553 1.00 94.38 189 VAL A O 1
ATOM 1531 N N . LEU A 1 190 ? 23.167 -5.517 -20.467 1.00 94.75 190 LEU A N 1
ATOM 1532 C CA . LEU A 1 190 ? 23.636 -4.876 -21.702 1.00 94.75 190 LEU A CA 1
ATOM 1533 C C . LEU A 1 190 ? 25.104 -4.445 -21.631 1.00 94.75 190 LEU A C 1
ATOM 1535 O O . LEU A 1 190 ? 25.804 -4.530 -22.642 1.00 94.75 190 LEU A O 1
ATOM 1539 N N . ILE A 1 191 ? 25.576 -4.043 -20.448 1.00 96.44 191 ILE A N 1
ATOM 1540 C CA . ILE A 1 191 ? 26.984 -3.714 -20.185 1.00 96.44 191 ILE A CA 1
ATOM 1541 C C . ILE A 1 191 ? 27.808 -4.913 -19.690 1.00 96.44 191 ILE A C 1
ATOM 1543 O O . ILE A 1 191 ? 28.896 -4.719 -19.149 1.00 96.44 191 ILE A O 1
ATOM 1547 N N . GLU A 1 192 ? 27.301 -6.137 -19.868 1.00 95.69 192 GLU A N 1
ATOM 1548 C CA . GLU A 1 192 ? 27.984 -7.400 -19.547 1.00 95.69 192 GLU A CA 1
ATOM 1549 C C . GLU A 1 192 ? 28.312 -7.562 -18.051 1.00 95.69 192 GLU A C 1
ATOM 1551 O O . GLU A 1 192 ? 29.291 -8.207 -17.668 1.00 95.69 192 GLU A O 1
ATOM 1556 N N . LYS A 1 193 ? 27.469 -6.995 -17.181 1.00 94.00 193 LYS A N 1
ATOM 1557 C CA . LYS A 1 193 ? 27.533 -7.157 -15.725 1.00 94.00 193 LYS A CA 1
ATOM 1558 C C . LYS A 1 193 ? 26.376 -7.996 -15.200 1.00 94.00 193 LYS A C 1
ATOM 1560 O O . LYS A 1 193 ? 25.297 -8.068 -15.781 1.00 94.00 193 LYS A O 1
ATOM 1565 N N . THR A 1 194 ? 26.603 -8.612 -14.047 1.00 91.00 194 THR A N 1
ATOM 1566 C CA . THR A 1 194 ? 25.575 -9.341 -13.300 1.00 91.00 194 THR A CA 1
ATOM 1567 C C . THR A 1 194 ? 25.032 -8.483 -12.158 1.00 91.00 194 THR A C 1
ATOM 1569 O O . THR A 1 194 ? 25.827 -7.789 -11.513 1.00 91.00 194 THR A O 1
ATOM 1572 N N . PRO A 1 195 ? 23.728 -8.567 -11.841 1.00 90.56 195 PRO A N 1
ATOM 1573 C CA . PRO A 1 195 ? 23.185 -8.000 -10.611 1.00 90.56 195 PRO A CA 1
ATOM 1574 C C . PRO A 1 195 ? 23.906 -8.553 -9.380 1.00 90.56 195 PRO A C 1
ATOM 1576 O O . PRO A 1 195 ? 24.360 -9.701 -9.372 1.00 90.56 195 PRO A O 1
ATOM 1579 N N . ASP A 1 196 ? 24.020 -7.741 -8.333 1.00 90.75 196 ASP A N 1
ATOM 1580 C CA . ASP A 1 196 ? 24.621 -8.192 -7.083 1.00 90.75 196 ASP A CA 1
ATOM 1581 C C . ASP A 1 196 ? 23.659 -9.047 -6.241 1.00 90.75 196 ASP A C 1
ATOM 1583 O O . ASP A 1 196 ? 22.487 -9.249 -6.571 1.00 90.75 196 ASP A O 1
ATOM 1587 N N . LYS A 1 197 ? 24.175 -9.571 -5.125 1.00 91.00 197 LYS A N 1
ATOM 1588 C CA . LYS A 1 197 ? 23.426 -10.473 -4.245 1.00 91.00 197 LYS A CA 1
ATOM 1589 C C . LYS A 1 197 ? 22.183 -9.833 -3.638 1.00 91.00 197 LYS A C 1
ATOM 1591 O O . LYS A 1 197 ? 21.212 -10.556 -3.430 1.00 91.00 197 LYS A O 1
ATOM 1596 N N . ASP A 1 198 ? 22.193 -8.535 -3.345 1.00 89.44 198 ASP A N 1
ATOM 1597 C CA . ASP A 1 198 ? 21.031 -7.900 -2.722 1.00 89.44 198 ASP A CA 1
ATOM 1598 C C . ASP A 1 198 ? 19.933 -7.672 -3.758 1.00 89.44 198 ASP A C 1
ATOM 1600 O O . ASP A 1 198 ? 18.769 -7.899 -3.451 1.00 89.44 198 ASP A O 1
ATOM 1604 N N . THR A 1 199 ? 20.285 -7.315 -4.997 1.00 90.62 199 THR A N 1
ATOM 1605 C CA . THR A 1 199 ? 19.307 -7.221 -6.092 1.00 90.62 199 THR A CA 1
ATOM 1606 C C . THR A 1 199 ? 18.717 -8.588 -6.433 1.00 90.62 199 THR A C 1
ATOM 1608 O O . THR A 1 199 ? 17.505 -8.714 -6.592 1.00 90.62 199 THR A O 1
ATOM 1611 N N . ILE A 1 200 ? 19.537 -9.643 -6.470 1.00 88.25 200 ILE A N 1
ATOM 1612 C CA . ILE A 1 200 ? 19.048 -11.020 -6.653 1.00 88.25 200 ILE A CA 1
ATOM 1613 C C . ILE A 1 200 ? 18.108 -11.413 -5.507 1.00 88.25 200 ILE A C 1
ATOM 1615 O O . ILE A 1 200 ? 17.023 -11.942 -5.741 1.00 88.25 200 ILE A O 1
ATOM 1619 N N . LYS A 1 201 ? 18.494 -11.119 -4.262 1.00 85.25 201 LYS A N 1
ATOM 1620 C CA . LYS A 1 201 ? 17.659 -11.373 -3.087 1.00 85.25 201 LYS A CA 1
ATOM 1621 C C . LYS A 1 201 ? 16.333 -10.617 -3.167 1.00 85.25 201 LYS A C 1
ATOM 1623 O O . LYS A 1 201 ? 15.298 -11.224 -2.929 1.00 85.25 201 LYS A O 1
ATOM 1628 N N . PHE A 1 202 ? 16.353 -9.341 -3.543 1.00 85.44 202 PHE A N 1
ATOM 1629 C CA . PHE A 1 202 ? 15.153 -8.532 -3.743 1.00 85.44 202 PHE A CA 1
ATOM 1630 C C . PHE A 1 202 ? 14.202 -9.178 -4.763 1.00 85.44 202 PHE A C 1
ATOM 1632 O O . PHE A 1 202 ? 12.995 -9.232 -4.530 1.00 85.44 202 PHE A O 1
ATOM 1639 N N . ILE A 1 203 ? 14.721 -9.713 -5.872 1.00 84.19 203 ILE A N 1
ATOM 1640 C CA . ILE A 1 203 ? 13.904 -10.427 -6.865 1.00 84.19 203 ILE A CA 1
ATOM 1641 C C . ILE A 1 203 ? 13.277 -11.686 -6.243 1.00 84.19 203 ILE A C 1
ATOM 1643 O O . ILE A 1 203 ? 12.066 -11.867 -6.342 1.00 84.19 203 ILE A O 1
ATOM 1647 N N . HIS A 1 204 ? 14.059 -12.511 -5.539 1.00 82.75 204 HIS A N 1
ATOM 1648 C CA . HIS A 1 204 ? 13.550 -13.726 -4.884 1.00 82.75 204 HIS A CA 1
ATOM 1649 C C . HIS A 1 204 ? 12.583 -13.454 -3.726 1.00 82.75 204 HIS A C 1
ATOM 1651 O O . HIS A 1 204 ? 11.704 -14.266 -3.466 1.00 82.75 204 HIS A O 1
ATOM 1657 N N . GLU A 1 205 ? 12.669 -12.305 -3.053 1.00 79.31 205 GLU A N 1
ATOM 1658 C CA . GLU A 1 205 ? 11.690 -11.908 -2.029 1.00 79.31 205 GLU A CA 1
ATOM 1659 C C . GLU A 1 205 ? 10.275 -11.696 -2.603 1.00 79.31 205 GLU A C 1
ATOM 1661 O O . GLU A 1 205 ? 9.312 -11.614 -1.843 1.00 79.31 205 GLU A O 1
ATOM 1666 N N . ARG A 1 206 ? 10.130 -11.627 -3.933 1.00 76.06 206 ARG A N 1
ATOM 1667 C CA . ARG A 1 206 ? 8.838 -11.537 -4.635 1.00 76.06 206 ARG A CA 1
ATOM 1668 C C . ARG A 1 206 ? 8.361 -12.876 -5.183 1.00 76.06 206 ARG A C 1
ATOM 1670 O O . ARG A 1 206 ? 7.275 -12.928 -5.760 1.00 76.06 206 ARG A O 1
ATOM 1677 N N . GLU A 1 207 ? 9.150 -13.933 -5.022 1.00 75.38 207 GLU A N 1
ATOM 1678 C CA . GLU A 1 207 ? 8.769 -15.282 -5.410 1.00 75.38 207 GLU A CA 1
ATOM 1679 C C . GLU A 1 207 ? 7.667 -15.790 -4.473 1.00 75.38 207 GLU A C 1
ATOM 1681 O O . GLU A 1 207 ? 7.776 -15.779 -3.247 1.00 75.38 207 GLU A O 1
ATOM 1686 N N . THR A 1 208 ? 6.558 -16.205 -5.064 1.00 65.25 208 THR A N 1
ATOM 1687 C CA . THR A 1 208 ? 5.449 -16.828 -4.353 1.00 65.25 208 THR A CA 1
ATOM 1688 C C . THR A 1 208 ? 5.802 -18.274 -4.014 1.00 65.25 208 THR A C 1
ATOM 1690 O O . THR A 1 208 ? 6.490 -18.938 -4.791 1.00 65.25 208 THR A O 1
ATOM 1693 N N . PRO A 1 209 ? 5.223 -18.843 -2.943 1.00 59.97 209 PRO A N 1
ATOM 1694 C CA . PRO A 1 209 ? 5.336 -20.275 -2.655 1.00 59.97 209 PRO A CA 1
ATOM 1695 C C . PRO A 1 209 ? 4.836 -21.200 -3.782 1.00 59.97 209 PRO A C 1
ATOM 1697 O O . PRO A 1 209 ? 5.096 -22.399 -3.749 1.00 59.97 209 PRO A O 1
ATOM 1700 N N . LEU A 1 210 ? 4.104 -20.658 -4.762 1.00 67.19 210 LEU A N 1
ATOM 1701 C CA . LEU A 1 210 ? 3.574 -21.378 -5.922 1.00 67.19 210 LEU A CA 1
ATOM 1702 C C . LEU A 1 210 ? 4.479 -21.263 -7.167 1.00 67.19 210 LEU A C 1
ATOM 1704 O O . LEU A 1 210 ? 4.114 -21.768 -8.225 1.00 67.19 210 LEU A O 1
ATOM 1708 N N . GLY A 1 211 ? 5.639 -20.603 -7.061 1.00 59.44 211 GLY A N 1
ATOM 1709 C CA . GLY A 1 211 ? 6.629 -20.464 -8.138 1.00 59.44 211 GLY A CA 1
ATOM 1710 C C . GLY A 1 211 ? 6.397 -19.298 -9.111 1.00 59.44 211 GLY A C 1
ATOM 1711 O O . GLY A 1 211 ? 7.185 -19.112 -10.034 1.00 59.44 211 GLY A O 1
ATOM 1712 N N . GLY A 1 212 ? 5.337 -18.500 -8.931 1.00 69.75 212 GLY A N 1
ATOM 1713 C CA . GLY A 1 212 ? 5.147 -17.216 -9.629 1.00 69.75 212 GLY A CA 1
ATOM 1714 C C . GLY A 1 212 ? 5.817 -16.045 -8.897 1.00 69.75 212 GLY A C 1
ATOM 1715 O O . GLY A 1 212 ? 6.257 -16.220 -7.768 1.00 69.75 212 GLY A O 1
ATOM 1716 N N . PHE A 1 213 ? 5.843 -14.844 -9.483 1.00 73.19 213 PHE A N 1
ATOM 1717 C CA . PHE A 1 213 ? 6.338 -13.619 -8.829 1.00 73.19 213 PHE A CA 1
ATOM 1718 C C . PHE A 1 213 ? 5.208 -12.604 -8.623 1.00 73.19 213 PHE A C 1
ATOM 1720 O O . PHE A 1 213 ? 4.361 -12.438 -9.501 1.00 73.19 213 PHE A O 1
ATOM 1727 N N . ILE A 1 214 ? 5.194 -11.906 -7.483 1.00 66.81 214 ILE A N 1
ATOM 1728 C CA . ILE A 1 214 ? 4.190 -10.872 -7.190 1.00 66.81 214 ILE A CA 1
ATOM 1729 C C . ILE A 1 214 ? 4.634 -9.524 -7.760 1.00 66.81 214 ILE A C 1
ATOM 1731 O O . ILE A 1 214 ? 5.720 -9.021 -7.458 1.00 66.81 214 ILE A O 1
ATOM 1735 N N . PHE A 1 215 ? 3.747 -8.895 -8.534 1.00 64.69 215 PHE A N 1
ATOM 1736 C CA . PHE A 1 215 ? 3.896 -7.508 -8.962 1.00 64.69 215 PHE A CA 1
ATOM 1737 C C . PHE A 1 215 ? 3.417 -6.573 -7.844 1.00 64.69 215 PHE A C 1
ATOM 1739 O O . PHE A 1 215 ? 2.266 -6.142 -7.811 1.00 64.69 215 PHE A O 1
ATOM 1746 N N . CYS A 1 216 ? 4.285 -6.293 -6.873 1.00 59.00 216 CYS A N 1
ATOM 1747 C CA . CYS A 1 216 ? 3.943 -5.387 -5.782 1.00 59.00 216 CYS A CA 1
ATOM 1748 C C . CYS A 1 216 ? 4.000 -3.935 -6.276 1.00 59.00 216 CYS A C 1
ATOM 1750 O O . CYS A 1 216 ? 5.058 -3.305 -6.236 1.00 59.00 216 CYS A O 1
ATOM 1752 N N . TYR A 1 217 ? 2.878 -3.385 -6.743 1.00 51.38 217 TYR A N 1
ATOM 1753 C CA . TYR A 1 217 ? 2.771 -1.937 -6.902 1.00 51.38 217 TYR A CA 1
ATOM 1754 C C . TYR A 1 217 ? 2.721 -1.327 -5.493 1.00 51.38 217 TYR A C 1
ATOM 1756 O O . TYR A 1 217 ? 1.765 -1.552 -4.760 1.00 51.38 217 TYR A O 1
ATOM 1764 N N . GLN A 1 218 ? 3.776 -0.606 -5.099 1.00 53.66 218 GLN A N 1
ATOM 1765 C CA . GLN A 1 218 ? 3.871 0.105 -3.814 1.00 53.66 218 GLN A CA 1
ATOM 1766 C C . GLN A 1 218 ? 3.852 -0.784 -2.549 1.00 53.66 218 GLN A C 1
ATOM 1768 O O . GLN A 1 218 ? 3.087 -0.542 -1.619 1.00 53.66 218 GLN A O 1
ATOM 1773 N N . SER A 1 219 ? 4.731 -1.786 -2.450 1.00 57.44 219 SER A N 1
ATOM 1774 C CA . SER A 1 219 ? 4.952 -2.501 -1.181 1.00 57.44 219 SER A CA 1
ATOM 1775 C C . SER A 1 219 ? 5.744 -1.647 -0.179 1.00 57.44 219 SER A C 1
ATOM 1777 O O . SER A 1 219 ? 6.948 -1.841 -0.016 1.00 57.44 219 SER A O 1
ATOM 1779 N N . PHE A 1 220 ? 5.090 -0.700 0.496 1.00 63.78 220 PHE A N 1
ATOM 1780 C CA . PHE A 1 220 ? 5.636 -0.051 1.691 1.00 63.78 220 PHE A CA 1
ATOM 1781 C C . PHE A 1 220 ? 4.966 -0.613 2.950 1.00 63.78 220 PHE A C 1
ATOM 1783 O O . PHE A 1 220 ? 3.785 -0.946 2.949 1.00 63.78 220 PHE A O 1
ATOM 1790 N N . GLY A 1 221 ? 5.727 -0.736 4.039 1.00 72.56 221 GLY A N 1
ATOM 1791 C CA . GLY A 1 221 ? 5.155 -1.100 5.334 1.00 72.56 221 GLY A CA 1
ATOM 1792 C C . GLY A 1 221 ? 4.355 0.069 5.904 1.00 72.56 221 GLY A C 1
ATOM 1793 O O . GLY A 1 221 ? 4.913 1.150 6.101 1.00 72.56 221 GLY A O 1
ATOM 1794 N N . ASP A 1 222 ? 3.075 -0.134 6.199 1.00 87.88 222 ASP A N 1
ATOM 1795 C CA . ASP A 1 222 ? 2.241 0.849 6.893 1.00 87.88 222 ASP A CA 1
ATOM 1796 C C . ASP A 1 222 ? 1.972 0.431 8.359 1.00 87.88 222 ASP A C 1
ATOM 1798 O O . ASP A 1 222 ? 2.024 -0.765 8.686 1.00 87.88 222 ASP A O 1
ATOM 1802 N N . PRO A 1 223 ? 1.707 1.390 9.271 1.00 93.38 223 PRO A N 1
ATOM 1803 C CA . PRO A 1 223 ? 1.555 1.078 10.690 1.00 93.38 223 PRO A CA 1
ATOM 1804 C C . PRO A 1 223 ? 0.419 0.110 11.023 1.00 93.38 223 PRO A C 1
ATOM 1806 O O . PRO A 1 223 ? 0.558 -0.701 11.940 1.00 93.38 223 PRO A O 1
ATOM 1809 N N . LEU A 1 224 ? -0.700 0.193 10.299 1.00 93.19 224 LEU A N 1
ATOM 1810 C CA . LEU A 1 224 ? -1.888 -0.608 10.562 1.00 93.19 224 LEU A CA 1
ATOM 1811 C C . LEU A 1 224 ? -1.642 -2.065 10.176 1.00 93.19 224 LEU A C 1
ATOM 1813 O O . LEU A 1 224 ? -1.790 -2.954 11.017 1.00 93.19 224 LEU A O 1
ATOM 1817 N N . S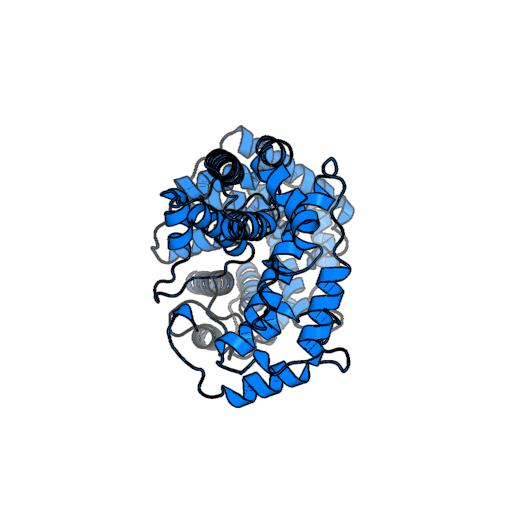ER A 1 225 ? -1.202 -2.300 8.938 1.00 92.31 225 SER A N 1
ATOM 1818 C CA . SER A 1 225 ? -0.892 -3.644 8.448 1.00 92.31 225 SER A CA 1
ATOM 1819 C C . SER A 1 225 ? 0.235 -4.278 9.256 1.00 92.31 225 SER A C 1
ATOM 1821 O O . SER A 1 225 ? 0.173 -5.464 9.567 1.00 92.31 225 SER A O 1
ATOM 1823 N N . THR A 1 226 ? 1.235 -3.497 9.680 1.00 94.75 226 THR A N 1
ATOM 1824 C CA . THR A 1 226 ? 2.318 -4.008 10.536 1.00 94.75 226 THR A CA 1
ATOM 1825 C C . THR A 1 226 ? 1.780 -4.526 11.870 1.00 94.75 226 THR A C 1
ATOM 1827 O O . THR A 1 226 ? 2.098 -5.652 12.259 1.00 94.75 226 THR A O 1
ATOM 1830 N N . TYR A 1 227 ? 0.929 -3.754 12.555 1.00 96.69 227 TYR A N 1
ATOM 1831 C CA . TYR A 1 227 ? 0.304 -4.205 13.800 1.00 96.69 227 TYR A CA 1
ATOM 1832 C C . TYR A 1 227 ? -0.553 -5.459 13.582 1.00 96.69 227 TYR A C 1
ATOM 1834 O O . TYR A 1 227 ? -0.444 -6.421 14.343 1.00 96.69 227 TYR A O 1
ATOM 1842 N N . MET A 1 228 ? -1.376 -5.475 12.531 1.00 96.12 228 MET A N 1
ATOM 1843 C CA . MET A 1 228 ? -2.235 -6.617 12.202 1.00 96.12 228 MET A CA 1
ATOM 1844 C C . MET A 1 228 ? -1.431 -7.881 11.925 1.00 96.12 228 MET A C 1
ATOM 1846 O O . MET A 1 228 ? -1.802 -8.946 12.418 1.00 96.12 228 MET A O 1
ATOM 1850 N N . ALA A 1 229 ? -0.330 -7.767 11.178 1.00 94.75 229 ALA A N 1
ATOM 1851 C CA . ALA A 1 229 ? 0.563 -8.879 10.875 1.00 94.75 229 ALA A CA 1
ATOM 1852 C C . ALA A 1 229 ? 1.206 -9.419 12.151 1.00 94.75 229 ALA A C 1
ATOM 1854 O O . ALA A 1 229 ? 1.149 -10.617 12.401 1.00 94.75 229 ALA A O 1
ATOM 1855 N N . VAL A 1 230 ? 1.750 -8.540 12.998 1.00 96.50 230 VAL A N 1
ATOM 1856 C CA . VAL A 1 230 ? 2.354 -8.935 14.277 1.00 96.50 230 VAL A CA 1
ATOM 1857 C C . VAL A 1 230 ? 1.338 -9.637 15.174 1.00 96.50 230 VAL A C 1
ATOM 1859 O O . VAL A 1 230 ? 1.603 -10.735 15.658 1.00 96.50 230 VAL A O 1
ATOM 1862 N N . HIS A 1 231 ? 0.170 -9.030 15.375 1.00 95.75 231 HIS A N 1
ATOM 1863 C CA . HIS A 1 231 ? -0.867 -9.579 16.242 1.00 95.75 231 HIS A CA 1
ATOM 1864 C C . HIS A 1 231 ? -1.373 -10.936 15.728 1.00 95.75 231 HIS A C 1
ATOM 1866 O O . HIS A 1 231 ? -1.407 -11.910 16.478 1.00 95.75 231 HIS A O 1
ATOM 1872 N N . THR A 1 232 ? -1.687 -11.025 14.433 1.00 94.69 232 THR A N 1
ATOM 1873 C CA . THR A 1 232 ? -2.161 -12.261 13.792 1.00 94.69 232 THR A CA 1
ATOM 1874 C C . THR A 1 232 ? -1.098 -13.357 13.832 1.00 94.69 232 THR A C 1
ATOM 1876 O O . THR A 1 232 ? -1.405 -14.486 14.209 1.00 94.69 232 THR A O 1
ATOM 1879 N N . SER A 1 233 ? 0.163 -13.038 13.520 1.00 93.75 233 SER A N 1
ATOM 1880 C CA . SER A 1 233 ? 1.264 -14.002 13.591 1.00 93.75 233 SER A CA 1
ATOM 1881 C C . SER A 1 233 ? 1.458 -14.529 15.007 1.00 93.75 233 SER A C 1
ATOM 1883 O O . SER A 1 233 ? 1.559 -15.739 15.178 1.00 93.75 233 SER A O 1
ATOM 1885 N N . LYS A 1 234 ? 1.434 -13.676 16.040 1.00 93.38 234 LYS A N 1
ATOM 1886 C CA . LYS A 1 234 ? 1.528 -14.147 17.433 1.00 93.38 234 LYS A CA 1
ATOM 1887 C C . LYS A 1 234 ? 0.378 -15.074 17.805 1.00 93.38 234 LYS A C 1
ATOM 1889 O O . LYS A 1 234 ? 0.619 -16.114 18.413 1.00 93.38 234 LYS A O 1
ATOM 1894 N N . LEU A 1 235 ? -0.850 -14.713 17.432 1.00 92.19 235 LEU A N 1
ATOM 1895 C CA . LEU A 1 235 ? -2.039 -15.508 17.733 1.00 92.19 235 LEU A CA 1
ATOM 1896 C C . LEU A 1 235 ? -2.001 -16.886 17.054 1.00 92.19 235 LEU A C 1
ATOM 1898 O O . LEU A 1 235 ? -2.413 -17.879 17.647 1.00 92.19 235 LEU A O 1
ATOM 1902 N N . LEU A 1 236 ? -1.477 -16.955 15.828 1.00 90.62 236 LEU A N 1
ATOM 1903 C CA . LEU A 1 236 ? -1.382 -18.187 15.041 1.00 90.62 236 LEU A CA 1
ATOM 1904 C C . LEU A 1 236 ? -0.069 -18.965 15.255 1.00 90.62 236 LEU A C 1
ATOM 1906 O O . LEU A 1 236 ? 0.108 -20.025 14.658 1.00 90.62 236 LEU A O 1
ATOM 1910 N N . GLY A 1 237 ? 0.852 -18.467 16.088 1.00 91.12 237 GLY A N 1
ATOM 1911 C CA . GLY A 1 237 ? 2.160 -19.092 16.323 1.00 91.12 237 GLY A CA 1
ATOM 1912 C C . GLY A 1 237 ? 3.147 -18.968 15.153 1.00 91.12 237 GLY A C 1
ATOM 1913 O O . GLY A 1 237 ? 4.024 -19.814 15.003 1.00 91.12 237 GLY A O 1
ATOM 1914 N N . GLY A 1 238 ? 2.995 -17.944 14.312 1.00 88.69 238 GLY A N 1
ATOM 1915 C CA . GLY A 1 238 ? 3.904 -17.619 13.214 1.00 88.69 238 GLY A CA 1
ATOM 1916 C C . GLY A 1 238 ? 5.187 -16.914 13.669 1.00 88.69 238 GLY A C 1
ATOM 1917 O O . GLY A 1 238 ? 5.242 -16.291 14.730 1.00 88.69 238 GLY A O 1
ATOM 1918 N N . GLU A 1 239 ? 6.226 -16.987 12.835 1.00 89.75 239 GLU A N 1
ATOM 1919 C CA . GLU A 1 239 ? 7.512 -16.338 13.100 1.00 89.75 239 GLU A CA 1
ATOM 1920 C C . GLU A 1 239 ? 7.462 -14.822 12.865 1.00 89.75 239 GLU A C 1
ATOM 1922 O O . GLU A 1 239 ? 6.824 -14.328 11.932 1.00 89.75 239 GLU A O 1
ATOM 1927 N N . ILE A 1 240 ? 8.183 -14.072 13.703 1.00 92.62 240 ILE A N 1
ATOM 1928 C CA . ILE A 1 240 ? 8.254 -12.611 13.645 1.00 92.62 240 ILE A CA 1
ATOM 1929 C C . ILE A 1 240 ? 9.713 -12.168 13.709 1.00 92.62 240 ILE A C 1
ATOM 1931 O O . ILE A 1 240 ? 10.451 -12.514 14.628 1.00 92.62 240 ILE A O 1
ATOM 1935 N N . ASN A 1 241 ? 10.128 -11.343 12.747 1.00 91.75 241 ASN A N 1
ATOM 1936 C CA . ASN A 1 241 ? 11.452 -10.726 12.761 1.00 91.75 241 ASN A CA 1
ATOM 1937 C C . ASN A 1 241 ? 11.420 -9.399 13.534 1.00 91.75 241 ASN A C 1
ATOM 1939 O O . ASN A 1 241 ? 11.281 -8.320 12.951 1.00 91.75 241 ASN A O 1
ATOM 1943 N N . GLU A 1 242 ? 11.559 -9.487 14.856 1.00 92.25 242 GLU A N 1
ATOM 1944 C CA . GLU A 1 242 ? 11.498 -8.332 15.760 1.00 92.25 242 GLU A CA 1
ATOM 1945 C C . GLU A 1 242 ? 12.517 -7.241 15.412 1.00 92.25 242 GLU A C 1
ATOM 1947 O O . GLU A 1 242 ? 12.201 -6.056 15.482 1.00 92.25 242 GLU A O 1
ATOM 1952 N N . THR A 1 243 ? 13.729 -7.610 14.981 1.00 89.50 243 THR A N 1
ATOM 1953 C CA . THR A 1 243 ? 14.774 -6.640 14.621 1.00 89.50 243 THR A CA 1
ATOM 1954 C C . THR A 1 243 ? 14.374 -5.796 13.411 1.00 89.50 243 THR A C 1
ATOM 1956 O O . THR A 1 243 ? 14.493 -4.570 13.449 1.00 89.50 243 THR A O 1
ATOM 1959 N N . LYS A 1 244 ? 13.864 -6.426 12.342 1.00 89.06 244 LYS A N 1
ATOM 1960 C CA . LYS A 1 244 ? 13.381 -5.696 11.159 1.00 89.06 244 LYS A CA 1
ATOM 1961 C C . LYS A 1 244 ? 12.207 -4.786 11.514 1.00 89.06 244 LYS A C 1
ATOM 1963 O O . LYS A 1 244 ? 12.184 -3.636 11.079 1.00 89.06 244 LYS A O 1
ATOM 1968 N N . ILE A 1 245 ? 11.272 -5.275 12.329 1.00 93.25 245 ILE A N 1
ATOM 1969 C CA . ILE A 1 245 ? 10.104 -4.489 12.737 1.00 93.25 245 ILE A CA 1
ATOM 1970 C C . ILE A 1 245 ? 10.526 -3.319 13.629 1.00 93.25 245 ILE A C 1
ATOM 1972 O O . ILE A 1 245 ? 10.082 -2.204 13.388 1.00 93.25 245 ILE A O 1
ATOM 1976 N N . LYS A 1 246 ? 11.460 -3.500 14.571 1.00 92.31 246 LYS A N 1
ATOM 1977 C CA . LYS A 1 246 ? 11.995 -2.398 15.389 1.00 92.31 246 LYS A CA 1
ATOM 1978 C C . LYS A 1 246 ? 12.586 -1.274 14.528 1.00 92.31 246 LYS A C 1
ATOM 1980 O O . LYS A 1 246 ? 12.299 -0.104 14.773 1.00 92.31 246 LYS A O 1
ATOM 1985 N N . ASN A 1 247 ? 13.362 -1.627 13.500 1.00 88.75 247 ASN A N 1
ATOM 1986 C CA . ASN A 1 247 ? 13.954 -0.664 12.560 1.00 88.75 247 ASN A CA 1
ATOM 1987 C C . ASN A 1 247 ? 12.911 0.034 11.673 1.00 88.75 247 ASN A C 1
ATOM 1989 O O . ASN A 1 247 ? 13.126 1.145 11.186 1.00 88.75 247 ASN A O 1
ATOM 1993 N N . TYR A 1 248 ? 11.793 -0.632 11.397 1.00 91.38 248 TYR A N 1
ATOM 1994 C CA . TYR A 1 248 ? 10.651 -0.004 10.750 1.00 91.38 248 TYR A CA 1
ATOM 1995 C C . TYR A 1 248 ? 9.962 0.983 11.700 1.00 91.38 248 TYR A C 1
ATOM 1997 O O . TYR A 1 248 ? 9.806 2.152 11.350 1.00 91.38 248 TYR A O 1
ATOM 2005 N N . LEU A 1 249 ? 9.620 0.541 12.913 1.00 93.69 249 LEU A N 1
ATOM 2006 C CA . LEU A 1 249 ? 8.879 1.333 13.890 1.00 93.69 249 LEU A CA 1
ATOM 2007 C C . LEU A 1 249 ? 9.606 2.631 14.257 1.00 93.69 249 LEU A C 1
ATOM 2009 O O . LEU A 1 249 ? 8.964 3.676 14.309 1.00 93.69 249 LEU A O 1
ATOM 2013 N N . SER A 1 250 ? 10.936 2.602 14.408 1.00 90.88 250 SER A N 1
ATOM 2014 C CA . SER A 1 250 ? 11.724 3.805 14.720 1.00 90.88 250 SER A CA 1
ATOM 2015 C C . SER A 1 250 ? 11.582 4.916 13.673 1.00 90.88 250 SER A C 1
ATOM 2017 O O . SER A 1 250 ? 11.689 6.091 14.009 1.00 90.88 250 SER A O 1
ATOM 2019 N N . ARG A 1 251 ? 11.294 4.564 12.414 1.00 90.50 251 ARG A N 1
ATOM 2020 C CA . ARG A 1 251 ? 11.005 5.516 11.330 1.00 90.50 251 ARG A CA 1
ATOM 2021 C C . ARG A 1 251 ? 9.516 5.839 11.250 1.00 90.50 251 ARG A C 1
ATOM 2023 O O . ARG A 1 251 ? 9.145 7.002 11.101 1.00 90.50 251 ARG A O 1
ATOM 2030 N N . ALA A 1 252 ? 8.670 4.819 11.393 1.00 91.50 252 ALA A N 1
ATOM 2031 C CA . ALA A 1 252 ? 7.219 4.935 11.287 1.00 91.50 252 ALA A CA 1
ATOM 2032 C C . ALA A 1 252 ? 6.614 5.864 12.348 1.00 91.50 252 ALA A C 1
ATOM 2034 O O . ALA A 1 252 ? 5.584 6.476 12.095 1.00 91.50 252 ALA A O 1
ATOM 2035 N N . VAL A 1 253 ? 7.258 6.030 13.511 1.00 93.44 253 VAL A N 1
ATOM 2036 C CA . VAL A 1 253 ? 6.856 7.028 14.517 1.00 93.44 253 VAL A CA 1
ATOM 2037 C C . VAL A 1 253 ? 6.773 8.434 13.909 1.00 93.44 253 VAL A C 1
ATOM 2039 O O . VAL A 1 253 ? 5.778 9.130 14.121 1.00 93.44 253 VAL A O 1
ATOM 2042 N N . TYR A 1 254 ? 7.783 8.833 13.132 1.00 90.44 254 TYR A N 1
ATOM 2043 C CA . TYR A 1 254 ? 7.904 10.178 12.560 1.00 90.44 254 TYR A CA 1
ATOM 2044 C C . TYR A 1 254 ? 7.255 10.295 11.179 1.00 90.44 254 TYR A C 1
ATOM 2046 O O . TYR A 1 254 ? 6.749 11.355 10.818 1.00 90.44 254 TYR A O 1
ATOM 2054 N N . TYR A 1 255 ? 7.262 9.208 10.407 1.00 87.06 255 TYR A N 1
ATOM 2055 C CA . TYR A 1 255 ? 6.795 9.191 9.027 1.00 87.06 255 TYR A CA 1
ATOM 2056 C C . TYR A 1 255 ? 5.808 8.050 8.794 1.00 87.06 255 TYR A C 1
ATOM 2058 O O . TYR A 1 255 ? 6.179 6.905 8.542 1.00 87.06 255 TYR A O 1
ATOM 2066 N N . ARG A 1 256 ? 4.522 8.391 8.883 1.00 86.38 256 ARG A N 1
ATOM 2067 C CA . ARG A 1 256 ? 3.394 7.451 8.935 1.00 86.38 256 ARG A CA 1
ATOM 2068 C C . ARG A 1 256 ? 2.751 7.215 7.564 1.00 86.38 256 ARG A C 1
ATOM 2070 O O . ARG A 1 256 ? 1.537 7.084 7.489 1.00 86.38 256 ARG A O 1
ATOM 2077 N N . LYS A 1 257 ? 3.526 7.185 6.471 1.00 78.69 257 LYS A N 1
ATOM 2078 C CA . LYS A 1 257 ? 2.952 6.968 5.130 1.00 78.69 257 LYS A CA 1
ATOM 2079 C C . LYS A 1 257 ? 2.157 5.649 5.053 1.00 78.69 257 LYS A C 1
ATOM 2081 O O . LYS A 1 257 ? 2.538 4.680 5.709 1.00 78.69 257 LYS A O 1
ATOM 2086 N N . PRO A 1 258 ? 1.048 5.627 4.289 1.00 79.81 258 PRO A N 1
ATOM 2087 C CA . PRO A 1 258 ? 0.551 6.672 3.387 1.00 79.81 258 PRO A CA 1
ATOM 2088 C C . PRO A 1 258 ? -0.342 7.708 4.094 1.00 79.81 258 PRO A C 1
ATOM 2090 O O . PRO A 1 258 ? -0.916 8.572 3.437 1.00 79.81 258 PRO A O 1
ATOM 2093 N N . TYR A 1 259 ? -0.458 7.625 5.418 1.00 85.00 259 TYR A N 1
ATOM 2094 C CA . TYR A 1 259 ? -1.341 8.455 6.221 1.00 85.00 259 TYR A CA 1
ATOM 2095 C C . TYR A 1 259 ? -0.770 9.848 6.472 1.00 85.00 259 TYR A C 1
ATOM 2097 O O . TYR A 1 259 ? 0.449 10.063 6.496 1.00 85.00 259 TYR A O 1
ATOM 2105 N N . SER A 1 260 ? -1.673 10.796 6.718 1.00 86.56 260 SER A N 1
ATOM 2106 C CA . SER A 1 260 ? -1.301 12.121 7.199 1.00 86.56 260 SER A CA 1
ATOM 2107 C C . SER A 1 260 ? -0.745 12.052 8.623 1.00 86.56 260 SER A C 1
ATOM 2109 O O . SER A 1 260 ? -1.136 11.217 9.442 1.00 86.56 260 SER A O 1
ATOM 2111 N N . THR A 1 261 ? 0.131 12.996 8.969 1.00 86.62 261 THR A N 1
ATOM 2112 C CA . THR A 1 261 ? 0.584 13.179 10.353 1.00 86.62 261 THR A CA 1
ATOM 2113 C C . THR A 1 261 ? -0.560 13.549 11.299 1.00 86.62 261 THR A C 1
ATOM 2115 O O . THR A 1 261 ? -0.444 13.314 12.498 1.00 86.62 261 THR A O 1
ATOM 2118 N N . ASP A 1 262 ? -1.671 14.075 10.787 1.00 92.75 262 ASP A N 1
ATOM 2119 C CA . ASP A 1 262 ? -2.838 14.463 11.590 1.00 92.75 262 ASP A CA 1
ATOM 2120 C C . ASP A 1 262 ? -3.833 13.320 11.837 1.00 92.75 262 ASP A C 1
ATOM 2122 O O . ASP A 1 262 ? -4.838 13.496 12.527 1.00 92.75 262 ASP A O 1
ATOM 2126 N N . GLU A 1 263 ? -3.549 12.126 11.320 1.00 93.38 263 GLU A N 1
ATOM 2127 C CA . GLU A 1 263 ? -4.305 10.921 11.641 1.00 93.38 263 GLU A CA 1
ATOM 2128 C C . GLU A 1 263 ? -3.698 10.246 12.887 1.00 93.38 263 GLU A C 1
ATOM 2130 O O . GLU A 1 263 ? -2.528 9.850 12.876 1.00 93.38 263 GLU A O 1
ATOM 2135 N N . PRO A 1 264 ? -4.459 10.080 13.986 1.00 95.06 264 PRO A N 1
ATOM 2136 C CA . PRO A 1 264 ? -3.939 9.519 15.229 1.00 95.06 264 PRO A CA 1
ATOM 2137 C C . PRO A 1 264 ? -3.848 7.991 15.186 1.00 95.06 264 PRO A C 1
ATOM 2139 O O . PRO A 1 264 ? -3.025 7.404 15.889 1.00 95.06 264 PRO A O 1
ATOM 2142 N N . ALA A 1 265 ? -4.681 7.330 14.374 1.00 95.31 265 ALA A N 1
ATOM 2143 C CA . ALA A 1 265 ? -4.739 5.874 14.318 1.00 95.31 265 ALA A CA 1
ATOM 2144 C C . ALA A 1 265 ? -3.390 5.235 13.923 1.00 95.31 265 ALA A C 1
ATOM 2146 O O . ALA A 1 265 ? -2.938 4.361 14.661 1.00 95.31 265 ALA A O 1
ATOM 2147 N N . PRO A 1 266 ? -2.678 5.693 12.877 1.00 95.94 266 PRO A N 1
ATOM 2148 C CA . PRO A 1 266 ? -1.361 5.156 12.535 1.00 95.94 266 PRO A CA 1
ATOM 2149 C C . PRO A 1 266 ? -0.341 5.266 13.677 1.00 95.94 266 PRO A C 1
ATOM 2151 O O . PRO A 1 266 ? 0.360 4.297 13.956 1.00 95.94 266 PRO A O 1
ATOM 2154 N N . LEU A 1 267 ? -0.293 6.395 14.399 1.00 97.38 267 LEU A N 1
ATOM 2155 C CA . LEU A 1 267 ? 0.608 6.559 15.551 1.00 97.38 267 LEU A CA 1
ATOM 2156 C C . LEU A 1 267 ? 0.259 5.585 16.686 1.00 97.38 267 LEU A C 1
ATOM 2158 O O . LEU A 1 267 ? 1.148 4.997 17.303 1.00 97.38 267 LEU A O 1
ATOM 2162 N N . TYR A 1 268 ? -1.036 5.373 16.929 1.00 97.88 268 TYR A N 1
ATOM 2163 C CA . TYR A 1 268 ? -1.501 4.387 17.898 1.00 97.88 268 TYR A CA 1
ATOM 2164 C C . TYR A 1 268 ? -1.097 2.959 17.507 1.00 97.88 268 TYR A C 1
ATOM 2166 O O . TYR A 1 268 ? -0.647 2.205 18.365 1.00 97.88 268 TYR A O 1
ATOM 2174 N N . PHE A 1 269 ? -1.176 2.591 16.225 1.00 97.56 269 PHE A N 1
ATOM 2175 C CA . PHE A 1 269 ? -0.752 1.266 15.761 1.00 97.56 269 PHE A CA 1
ATOM 2176 C C . PHE A 1 269 ? 0.766 1.061 15.816 1.00 97.56 269 PHE A C 1
ATOM 2178 O O . PHE A 1 269 ? 1.213 -0.034 16.160 1.00 97.56 269 PHE A O 1
ATOM 2185 N N . VAL A 1 270 ? 1.570 2.109 15.598 1.00 97.19 270 VAL A N 1
ATOM 2186 C CA . VAL A 1 270 ? 3.016 2.062 15.882 1.00 97.19 270 VAL A CA 1
ATOM 2187 C C . VAL A 1 270 ? 3.258 1.739 17.361 1.00 97.19 270 VAL A C 1
ATOM 2189 O O . VAL A 1 270 ? 3.991 0.799 17.674 1.00 97.19 270 VAL A O 1
ATOM 2192 N N . TYR A 1 271 ? 2.602 2.465 18.274 1.00 97.94 271 TYR A N 1
ATOM 2193 C CA . TYR A 1 271 ? 2.709 2.221 19.716 1.00 97.94 271 TYR A CA 1
ATOM 2194 C C . TYR A 1 271 ? 2.256 0.803 20.102 1.00 97.94 271 TYR A C 1
ATOM 2196 O O . TYR A 1 271 ? 2.954 0.099 20.834 1.00 97.94 271 TYR A O 1
ATOM 2204 N N . LEU A 1 272 ? 1.112 0.352 19.579 1.00 97.69 272 LEU A N 1
ATOM 2205 C CA . LEU A 1 272 ? 0.605 -0.994 19.832 1.00 97.69 272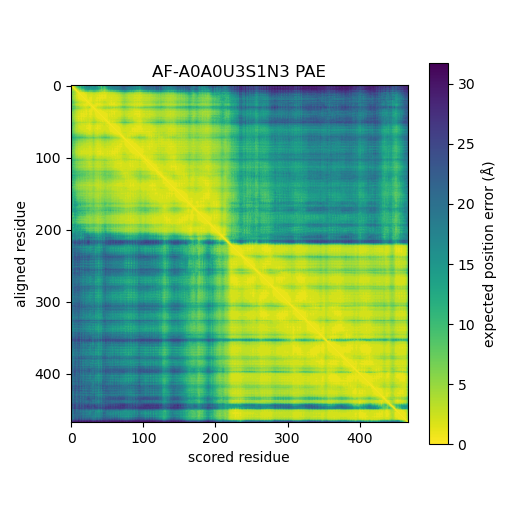 LEU A CA 1
ATOM 2206 C C . LEU A 1 272 ? 1.561 -2.071 19.335 1.00 97.69 272 LEU A C 1
ATOM 2208 O O . LEU A 1 272 ? 1.705 -3.082 20.008 1.00 97.69 272 LEU A O 1
ATOM 2212 N N . THR A 1 273 ? 2.240 -1.861 18.208 1.00 97.94 273 THR A N 1
ATOM 2213 C CA . THR A 1 273 ? 3.211 -2.836 17.698 1.00 97.94 273 THR A CA 1
ATOM 2214 C C . THR A 1 273 ? 4.409 -2.972 18.640 1.00 97.94 273 THR A C 1
ATOM 2216 O O . THR A 1 273 ? 4.815 -4.094 18.935 1.00 97.94 273 THR A O 1
ATOM 2219 N N . TYR A 1 274 ? 4.935 -1.866 19.186 1.00 97.56 274 TYR A N 1
ATOM 2220 C CA . TYR A 1 274 ? 5.967 -1.929 20.233 1.00 97.56 274 TYR A CA 1
ATOM 2221 C C . TYR A 1 274 ? 5.499 -2.746 21.443 1.00 97.56 274 TYR A C 1
ATOM 2223 O O . TYR A 1 274 ? 6.205 -3.649 21.893 1.00 97.56 274 TYR A O 1
ATOM 2231 N N . LYS A 1 275 ? 4.290 -2.452 21.938 1.00 96.62 275 LYS A N 1
ATOM 2232 C CA . LYS A 1 275 ? 3.690 -3.126 23.097 1.00 96.62 275 LYS A CA 1
ATOM 2233 C C . LYS A 1 275 ? 3.453 -4.614 22.839 1.00 96.62 275 LYS A C 1
ATOM 2235 O O . LYS A 1 275 ? 3.785 -5.440 23.682 1.00 96.62 275 LYS A O 1
ATOM 2240 N N . GLU A 1 276 ? 2.916 -4.954 21.673 1.00 96.06 276 GLU A N 1
ATOM 2241 C CA . GLU A 1 276 ? 2.625 -6.325 21.254 1.00 96.06 276 GLU A CA 1
ATOM 2242 C C . GLU A 1 276 ? 3.911 -7.158 21.145 1.00 96.06 276 GLU A C 1
ATOM 2244 O O . GLU A 1 276 ? 3.919 -8.318 21.542 1.00 96.06 276 GLU A O 1
ATOM 2249 N N . LEU A 1 277 ? 5.024 -6.574 20.694 1.00 96.06 277 LEU A N 1
ATOM 2250 C CA . LEU A 1 277 ? 6.325 -7.252 20.639 1.00 96.06 277 LEU A CA 1
ATOM 2251 C C . LEU A 1 277 ? 7.093 -7.241 21.969 1.00 96.06 277 LEU A C 1
ATOM 2253 O O . LEU A 1 277 ? 8.140 -7.869 22.069 1.00 96.06 277 LEU A O 1
ATOM 2257 N N . GLY A 1 278 ? 6.622 -6.517 22.989 1.00 95.12 278 GLY A N 1
ATOM 2258 C CA . GLY A 1 278 ? 7.370 -6.341 24.238 1.00 95.12 278 GLY A CA 1
ATOM 2259 C C . GLY A 1 278 ? 8.692 -5.582 24.059 1.00 95.12 278 GLY A C 1
ATOM 2260 O O . GLY A 1 278 ? 9.605 -5.730 24.870 1.00 95.12 278 GLY A O 1
ATOM 2261 N N . ILE A 1 279 ? 8.814 -4.773 23.002 1.00 94.88 279 ILE A N 1
ATOM 2262 C CA . ILE A 1 279 ? 10.017 -3.987 22.719 1.00 94.88 279 ILE A CA 1
ATOM 2263 C C . ILE A 1 279 ? 9.970 -2.697 23.537 1.00 94.88 279 ILE A C 1
ATOM 2265 O O . ILE A 1 279 ? 9.038 -1.902 23.411 1.00 94.88 279 ILE A O 1
ATOM 2269 N N . THR A 1 280 ? 11.015 -2.450 24.328 1.00 93.81 280 THR A N 1
ATOM 2270 C CA . THR A 1 280 ? 11.182 -1.179 25.043 1.00 93.81 280 THR A CA 1
ATOM 2271 C C . THR A 1 280 ? 11.283 -0.018 24.055 1.00 93.81 280 THR A C 1
ATOM 2273 O O . THR A 1 280 ? 12.119 -0.035 23.148 1.00 93.81 280 THR A O 1
ATOM 2276 N N . ILE A 1 281 ? 10.433 0.990 24.251 1.00 95.50 281 ILE A N 1
ATOM 2277 C CA . ILE A 1 281 ? 10.445 2.235 23.483 1.00 95.50 281 ILE A CA 1
ATOM 2278 C C . ILE A 1 281 ? 11.521 3.151 24.071 1.00 95.50 281 ILE A C 1
ATOM 2280 O O . ILE A 1 281 ? 11.517 3.409 25.275 1.00 95.50 281 ILE A O 1
ATOM 2284 N N . ASP A 1 282 ? 12.425 3.642 23.224 1.00 94.44 282 ASP A N 1
ATOM 2285 C CA . ASP A 1 282 ? 13.465 4.586 23.635 1.00 94.44 282 ASP A CA 1
ATOM 2286 C C . ASP A 1 282 ? 12.841 5.893 24.156 1.00 94.44 282 ASP A C 1
ATOM 2288 O O . ASP A 1 282 ? 11.805 6.340 23.658 1.00 94.44 282 ASP A O 1
ATOM 2292 N N . GLU A 1 283 ? 13.467 6.527 25.150 1.00 96.44 283 GLU A N 1
ATOM 2293 C CA . GLU A 1 283 ? 12.902 7.696 25.845 1.00 96.44 283 GLU A CA 1
ATOM 2294 C C . GLU A 1 283 ? 12.573 8.856 24.890 1.00 96.44 283 GLU A C 1
ATOM 2296 O O . GLU A 1 283 ? 11.519 9.482 25.002 1.00 96.44 283 GLU A O 1
ATOM 2301 N N . GLU A 1 284 ? 13.440 9.112 23.908 1.00 96.69 284 GLU A N 1
ATOM 2302 C CA . GLU A 1 284 ? 13.217 10.126 22.873 1.00 96.69 284 GLU A CA 1
ATOM 2303 C C . GLU A 1 284 ? 11.959 9.830 22.043 1.00 96.69 284 GLU A C 1
ATOM 2305 O O . GLU A 1 284 ? 11.105 10.703 21.864 1.00 96.69 284 GLU A O 1
ATOM 2310 N N . ILE A 1 285 ? 11.809 8.582 21.591 1.00 96.38 285 ILE A N 1
ATOM 2311 C CA . ILE A 1 285 ? 10.655 8.126 20.812 1.00 96.38 285 ILE A CA 1
ATOM 2312 C C . ILE A 1 285 ? 9.383 8.214 21.657 1.00 96.38 285 ILE A C 1
ATOM 2314 O O . ILE A 1 285 ? 8.362 8.723 21.193 1.00 96.38 285 ILE A O 1
ATOM 2318 N N . TYR A 1 286 ? 9.434 7.760 22.910 1.00 97.31 286 TYR A N 1
ATOM 2319 C CA . TYR A 1 286 ? 8.298 7.825 23.825 1.00 97.31 286 TYR A CA 1
ATOM 2320 C C . TYR A 1 286 ? 7.842 9.273 24.053 1.00 97.31 286 TYR A C 1
ATOM 2322 O O . TYR A 1 286 ? 6.651 9.579 23.944 1.00 97.31 286 TYR A O 1
ATOM 2330 N N . ASN A 1 287 ? 8.787 10.184 24.298 1.00 97.81 287 ASN A N 1
ATOM 2331 C CA . ASN A 1 287 ? 8.505 11.608 24.463 1.00 97.81 287 ASN A CA 1
ATOM 2332 C C . ASN A 1 287 ? 7.913 12.227 23.192 1.00 97.81 287 ASN A C 1
ATOM 2334 O O . ASN A 1 287 ? 6.983 13.031 23.287 1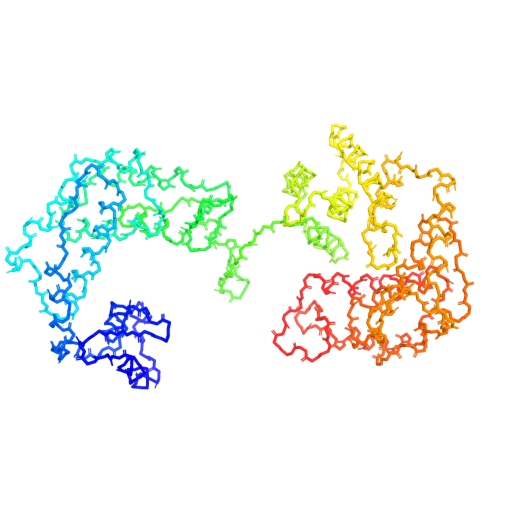.00 97.81 287 ASN A O 1
ATOM 2338 N N . TYR A 1 288 ? 8.390 11.828 22.009 1.00 97.75 288 TYR A N 1
ATOM 2339 C CA . TYR A 1 288 ? 7.787 12.247 20.747 1.00 97.75 288 TYR A CA 1
ATOM 2340 C C . TYR A 1 288 ? 6.334 11.771 20.628 1.00 97.75 288 TYR A C 1
ATOM 2342 O O . TYR A 1 288 ? 5.451 12.600 20.412 1.00 97.75 288 TYR A O 1
ATOM 2350 N N . ILE A 1 289 ? 6.058 10.474 20.833 1.00 98.12 289 ILE A N 1
ATOM 2351 C CA . ILE A 1 289 ? 4.694 9.918 20.766 1.00 98.12 289 ILE A CA 1
ATOM 2352 C C . ILE A 1 289 ? 3.774 10.669 21.735 1.00 98.12 289 ILE A C 1
ATOM 2354 O O . ILE A 1 289 ? 2.667 11.062 21.365 1.00 98.12 289 ILE A O 1
ATOM 2358 N N . ARG A 1 290 ? 4.240 10.920 22.963 1.00 98.44 290 ARG A N 1
ATOM 2359 C CA . ARG A 1 290 ? 3.494 11.660 23.984 1.00 98.44 290 ARG A CA 1
ATOM 2360 C C . ARG A 1 290 ? 3.167 13.090 23.541 1.00 98.44 290 ARG A C 1
ATOM 2362 O O . ARG A 1 290 ? 2.016 13.515 23.639 1.00 98.44 290 ARG A O 1
ATOM 2369 N N . ASN A 1 291 ? 4.154 13.833 23.047 1.00 98.25 291 ASN A N 1
ATOM 2370 C CA . ASN A 1 291 ? 3.964 15.219 22.610 1.00 98.25 291 ASN A CA 1
ATOM 2371 C C . ASN A 1 291 ? 3.059 15.309 21.376 1.00 98.25 291 ASN A C 1
ATOM 2373 O O . ASN A 1 291 ? 2.176 16.164 21.318 1.00 98.25 291 ASN A O 1
ATOM 2377 N N . GLU A 1 292 ? 3.229 14.391 20.427 1.00 98.19 292 GLU A N 1
ATOM 2378 C CA . GLU A 1 292 ? 2.398 14.309 19.230 1.00 98.19 292 GLU A CA 1
ATOM 2379 C C . GLU A 1 292 ? 0.950 13.940 19.579 1.00 98.19 292 GLU A C 1
ATOM 2381 O O . GLU A 1 292 ? 0.013 14.529 19.049 1.00 98.19 292 GLU A O 1
ATOM 2386 N N . THR A 1 293 ? 0.743 13.057 20.560 1.00 98.50 293 THR A N 1
ATOM 2387 C CA . THR A 1 293 ? -0.591 12.744 21.097 1.00 98.50 293 THR A CA 1
ATOM 2388 C C . THR A 1 293 ? -1.262 13.984 21.696 1.00 98.50 293 THR A C 1
ATOM 2390 O O . THR A 1 293 ? -2.438 14.239 21.436 1.00 98.50 293 THR A O 1
ATOM 2393 N N . ALA A 1 294 ? -0.524 14.801 22.455 1.00 98.38 294 ALA A N 1
ATOM 2394 C CA . ALA A 1 294 ? -1.046 16.060 22.993 1.00 98.38 294 ALA A CA 1
ATOM 2395 C C . ALA A 1 294 ? -1.393 17.071 21.885 1.00 98.38 294 ALA A C 1
ATOM 2397 O O . ALA A 1 294 ? -2.438 17.723 21.949 1.00 98.38 294 ALA A O 1
ATOM 2398 N N . ARG A 1 295 ? -0.559 17.169 20.839 1.00 97.94 295 ARG A N 1
ATOM 2399 C CA . ARG A 1 295 ? -0.842 17.988 19.649 1.00 97.94 295 ARG A CA 1
ATOM 2400 C C . ARG A 1 295 ? -2.128 17.531 18.955 1.00 97.94 295 ARG A C 1
ATOM 2402 O O . ARG A 1 295 ? -2.980 18.364 18.656 1.00 97.94 295 ARG A O 1
ATOM 2409 N N . LEU A 1 296 ? -2.283 16.224 18.744 1.00 97.81 296 LEU A N 1
ATOM 2410 C CA . LEU A 1 296 ? -3.456 15.629 18.101 1.00 97.81 296 LEU A CA 1
ATOM 2411 C C . LEU A 1 296 ? -4.732 15.846 18.921 1.00 97.81 296 LEU A C 1
ATOM 2413 O O . LEU A 1 296 ? -5.759 16.178 18.338 1.00 97.81 296 LEU A O 1
ATOM 2417 N N . PHE A 1 297 ? -4.680 15.759 20.255 1.00 97.94 297 PHE A N 1
ATOM 2418 C CA . PHE A 1 297 ? -5.822 16.145 21.094 1.00 97.94 297 PHE A CA 1
ATOM 2419 C C . PHE A 1 297 ? -6.235 17.598 20.875 1.00 97.94 297 PHE A C 1
ATOM 2421 O O . PHE A 1 297 ? -7.419 17.854 20.678 1.00 97.94 297 PHE A O 1
ATOM 2428 N N . ASN A 1 298 ? -5.288 18.540 20.870 1.00 97.31 298 ASN A N 1
ATOM 2429 C CA . ASN A 1 298 ? -5.604 19.952 20.635 1.00 97.31 298 ASN A CA 1
ATOM 2430 C C . ASN A 1 298 ? -6.258 20.170 19.263 1.00 97.31 298 ASN A C 1
ATOM 2432 O O . ASN A 1 298 ? -7.256 20.886 19.166 1.00 97.31 298 ASN A O 1
ATOM 2436 N N . LEU A 1 299 ? -5.730 19.519 18.223 1.00 96.75 299 LEU A N 1
ATOM 2437 C CA . LEU A 1 299 ? -6.289 19.561 16.872 1.00 96.75 299 LEU A CA 1
ATOM 2438 C C . LEU A 1 299 ? -7.723 19.013 16.847 1.00 96.75 299 LEU A C 1
ATOM 2440 O O . LEU A 1 299 ? -8.651 19.695 16.417 1.00 96.75 299 LEU A O 1
ATOM 2444 N N . TYR A 1 300 ? -7.924 17.804 17.371 1.00 96.81 300 TYR A N 1
ATOM 2445 C CA . TYR A 1 300 ? -9.217 17.122 17.347 1.00 96.81 300 TYR A CA 1
ATOM 2446 C C . TYR A 1 300 ? -10.273 17.856 18.179 1.00 96.81 300 TYR A C 1
ATOM 2448 O O . TYR A 1 300 ? -11.406 18.024 17.727 1.00 96.81 300 TYR A O 1
ATOM 2456 N N . LEU A 1 301 ? -9.906 18.359 19.360 1.00 96.75 301 LEU A N 1
ATOM 2457 C CA . LEU A 1 301 ? -10.796 19.156 20.209 1.00 96.75 301 LEU A CA 1
ATOM 2458 C C . LEU A 1 301 ? -11.244 20.456 19.529 1.00 96.75 301 LEU A C 1
ATOM 2460 O O . LEU A 1 301 ? -12.374 20.893 19.747 1.00 96.75 301 LEU A O 1
ATOM 2464 N N . THR A 1 302 ? -10.387 21.047 18.695 1.00 95.06 302 THR A N 1
ATOM 2465 C CA . THR A 1 302 ? -10.677 22.304 17.992 1.00 95.06 302 THR A CA 1
ATOM 2466 C C . THR A 1 302 ? -11.492 22.075 16.720 1.00 95.06 302 THR A C 1
ATOM 2468 O O . THR A 1 302 ? -12.422 22.829 16.448 1.00 95.06 302 THR A O 1
ATOM 2471 N N . GLU A 1 303 ? -11.177 21.034 15.948 1.00 93.75 303 GLU A N 1
ATOM 2472 C CA . GLU A 1 303 ? -11.658 20.905 14.564 1.00 93.75 303 GLU A CA 1
ATOM 2473 C C . GLU A 1 303 ? -12.604 19.722 14.320 1.00 93.75 303 GLU A C 1
ATOM 2475 O O . GLU A 1 303 ? -13.296 19.685 13.303 1.00 93.75 303 GLU A O 1
ATOM 2480 N N . LYS A 1 304 ? -12.637 18.726 15.214 1.00 92.94 304 LYS A N 1
ATOM 2481 C CA . LYS A 1 304 ? -13.248 17.409 14.943 1.00 92.94 304 LYS A CA 1
ATOM 2482 C C . LYS A 1 304 ? -14.322 16.997 15.954 1.00 92.94 304 LYS A C 1
ATOM 2484 O O . LYS A 1 304 ? -14.673 15.821 16.031 1.00 92.94 304 LYS A O 1
ATOM 2489 N N . THR A 1 305 ? -14.860 17.934 16.739 1.00 93.44 305 THR A N 1
ATOM 2490 C CA . THR A 1 305 ? -15.842 17.616 17.798 1.00 93.44 305 THR A CA 1
ATOM 2491 C C . THR A 1 305 ? -17.298 17.582 17.329 1.00 93.44 305 THR A C 1
ATOM 2493 O O . THR A 1 305 ? -18.111 16.900 17.952 1.00 93.44 305 THR A O 1
ATOM 2496 N N . ASP A 1 306 ? -17.651 18.257 16.231 1.00 89.00 306 ASP A N 1
ATOM 2497 C CA . ASP A 1 306 ? -19.052 18.359 15.793 1.00 89.00 306 ASP A CA 1
ATOM 2498 C C . ASP A 1 306 ? -19.643 17.022 15.324 1.00 89.00 306 ASP A C 1
ATOM 2500 O O . ASP A 1 306 ? -20.785 16.709 15.658 1.00 89.00 306 ASP A O 1
ATOM 2504 N N . ASN A 1 307 ? -18.857 16.194 14.632 1.00 85.44 307 ASN A N 1
ATOM 2505 C CA . ASN A 1 307 ? -19.267 14.869 14.148 1.00 85.44 307 ASN A CA 1
ATOM 2506 C C . ASN A 1 307 ? -18.422 13.761 14.799 1.00 85.44 307 ASN A C 1
ATOM 2508 O O . ASN A 1 307 ? -17.953 12.845 14.130 1.00 85.44 307 ASN A O 1
ATOM 2512 N N . ILE A 1 308 ? -18.197 13.863 16.114 1.00 94.88 308 ILE A N 1
ATOM 2513 C CA . ILE A 1 308 ? -17.297 12.981 16.876 1.00 94.88 308 ILE A CA 1
ATOM 2514 C C . ILE A 1 308 ? -17.564 11.479 16.675 1.00 94.88 308 ILE A C 1
ATOM 2516 O O . ILE A 1 308 ? -16.621 10.700 16.594 1.00 94.88 308 ILE A O 1
ATOM 2520 N N . VAL A 1 309 ? -18.829 11.061 16.550 1.00 95.75 309 VAL A N 1
ATOM 2521 C CA . VAL A 1 309 ? -19.195 9.642 16.364 1.00 95.75 309 VAL A CA 1
ATOM 2522 C C . VAL A 1 309 ? -18.978 9.145 14.933 1.00 95.75 309 VAL A C 1
ATOM 2524 O O . VAL A 1 309 ? -19.097 7.950 14.685 1.00 95.75 309 VAL A O 1
ATOM 2527 N N . GLU A 1 310 ? -18.690 10.039 13.985 1.00 94.06 310 GLU A N 1
ATOM 2528 C CA . GLU A 1 310 ? -18.430 9.688 12.584 1.00 94.06 310 GLU A CA 1
ATOM 2529 C C . GLU A 1 310 ? -16.946 9.412 12.322 1.00 94.06 310 GLU A C 1
ATOM 2531 O O . GLU A 1 310 ? -16.606 8.768 11.329 1.00 94.06 310 GLU A O 1
ATOM 2536 N N . ASP A 1 311 ? -16.072 9.849 13.232 1.00 92.88 311 ASP A N 1
ATOM 2537 C CA . ASP A 1 311 ? -14.625 9.689 13.149 1.00 92.88 311 ASP A CA 1
ATOM 2538 C C . ASP A 1 311 ? -14.115 8.712 14.220 1.00 92.88 311 ASP A C 1
ATOM 2540 O O . ASP A 1 311 ? -13.854 9.069 15.372 1.00 92.88 311 ASP A O 1
ATOM 2544 N N . GLY A 1 312 ? -13.926 7.451 13.821 1.00 91.19 312 GLY A N 1
ATOM 2545 C CA . GLY A 1 312 ? -13.388 6.401 14.690 1.00 91.19 312 GLY A CA 1
ATOM 2546 C C . GLY A 1 312 ? -11.963 6.672 15.198 1.00 91.19 312 GLY A C 1
ATOM 2547 O O . GLY A 1 312 ? -11.524 6.023 16.150 1.00 91.19 312 GLY A O 1
ATOM 2548 N N . SER A 1 313 ? -11.246 7.645 14.625 1.00 94.56 313 SER A N 1
ATOM 2549 C CA . SER A 1 313 ? -9.879 8.009 15.019 1.00 94.56 313 SER A CA 1
ATOM 2550 C C . SER A 1 313 ? -9.807 8.570 16.442 1.00 94.56 313 SER A C 1
ATOM 2552 O O . SER A 1 313 ? -8.785 8.407 17.114 1.00 94.56 313 SER A O 1
ATOM 2554 N N . TRP A 1 314 ? -10.910 9.135 16.951 1.00 97.06 314 TRP A N 1
ATOM 2555 C CA . TRP A 1 314 ? -11.044 9.533 18.356 1.00 97.06 314 TRP A CA 1
ATOM 2556 C C . TRP A 1 314 ? -10.788 8.371 19.325 1.00 97.06 314 TRP A C 1
ATOM 2558 O O . TRP A 1 314 ? -10.167 8.573 20.368 1.00 97.06 314 TRP A O 1
ATOM 2568 N N . ILE A 1 315 ? -11.209 7.148 18.977 1.00 97.19 315 ILE A N 1
ATOM 2569 C CA . ILE A 1 315 ? -11.017 5.959 19.822 1.00 97.19 315 ILE A CA 1
ATOM 2570 C C . ILE A 1 315 ? -9.520 5.676 19.974 1.00 97.19 315 ILE A C 1
ATOM 2572 O O . ILE A 1 315 ? -9.029 5.501 21.089 1.00 97.19 315 ILE A O 1
ATOM 2576 N N . SER A 1 316 ? -8.785 5.667 18.859 1.00 96.81 316 SER A N 1
ATOM 2577 C CA . SER A 1 316 ? -7.334 5.454 18.846 1.00 96.81 316 SER A CA 1
ATOM 2578 C C . SER A 1 316 ? -6.593 6.552 19.607 1.00 96.81 316 SER A C 1
ATOM 2580 O O . SER A 1 316 ? -5.686 6.252 20.379 1.00 96.81 316 SER A O 1
ATOM 2582 N N . LEU A 1 317 ? -7.007 7.813 19.441 1.00 98.06 317 LEU A N 1
ATOM 2583 C CA . LEU A 1 317 ? -6.398 8.954 20.122 1.00 98.06 317 LEU A CA 1
ATOM 2584 C C . LEU A 1 317 ? -6.583 8.890 21.645 1.00 98.06 317 LEU A C 1
ATOM 2586 O O . LEU A 1 317 ? -5.616 9.051 22.387 1.00 98.06 317 LEU A O 1
ATOM 2590 N N . ILE A 1 318 ? -7.800 8.604 22.121 1.00 98.06 318 ILE A N 1
ATOM 2591 C CA . ILE A 1 318 ? -8.085 8.486 23.559 1.00 98.06 318 ILE A CA 1
ATOM 2592 C C . ILE A 1 318 ? -7.313 7.313 24.170 1.00 98.06 318 ILE A C 1
ATOM 2594 O O . ILE A 1 318 ? -6.714 7.463 25.238 1.00 98.06 318 ILE A O 1
ATOM 2598 N N . LYS A 1 319 ? -7.277 6.164 23.484 1.00 97.50 319 LYS A N 1
ATOM 2599 C CA . LYS A 1 319 ? -6.509 4.994 23.927 1.00 97.50 319 LYS A CA 1
ATOM 2600 C C . LYS A 1 319 ? -5.017 5.282 24.004 1.00 97.50 319 LYS A C 1
ATOM 2602 O O . LYS A 1 319 ? -4.412 5.017 25.038 1.00 97.50 319 LYS A O 1
ATOM 2607 N N . LEU A 1 320 ? -4.440 5.860 22.950 1.00 98.19 320 LEU A N 1
ATOM 2608 C CA . LEU A 1 320 ? -3.033 6.248 22.945 1.00 98.19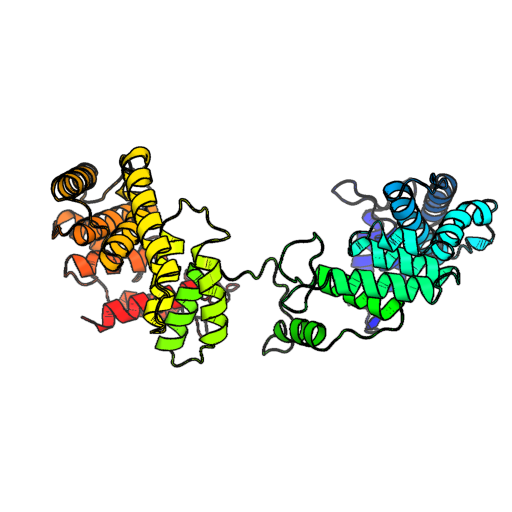 320 LEU A CA 1
ATOM 2609 C C . LEU A 1 320 ? -2.734 7.225 24.086 1.00 98.19 320 LEU A C 1
ATOM 2611 O O . LEU A 1 320 ? -1.789 7.008 24.835 1.00 98.19 320 LEU A O 1
ATOM 2615 N N . GLY A 1 321 ? -3.584 8.239 24.275 1.00 98.19 321 GLY A N 1
ATOM 2616 C CA . GLY A 1 321 ? -3.481 9.208 25.365 1.00 98.19 321 GLY A CA 1
ATOM 2617 C C . GLY A 1 321 ? -3.386 8.564 26.745 1.00 98.19 321 GLY A C 1
ATOM 2618 O O . GLY A 1 321 ? -2.484 8.895 27.513 1.00 98.19 321 GLY A O 1
ATOM 2619 N N . LYS A 1 322 ? -4.260 7.595 27.047 1.00 96.94 322 LYS A N 1
ATOM 2620 C CA . LYS A 1 322 ? -4.202 6.831 28.306 1.00 96.94 322 LYS A CA 1
ATOM 2621 C C . LYS A 1 322 ? -2.873 6.093 28.469 1.00 96.94 322 LYS A C 1
ATOM 2623 O O . LYS A 1 322 ? -2.283 6.149 29.543 1.00 96.94 322 LYS A O 1
ATOM 2628 N N . GLU A 1 323 ? -2.407 5.436 27.412 1.00 96.94 323 GLU A N 1
ATOM 2629 C CA . GLU A 1 323 ? -1.181 4.629 27.420 1.00 96.94 323 GLU A CA 1
ATOM 2630 C C . GLU A 1 323 ? 0.094 5.474 27.591 1.00 96.94 323 GLU A C 1
ATOM 2632 O O . GLU A 1 323 ? 1.051 5.017 28.212 1.00 96.94 323 GLU A O 1
ATOM 2637 N N . VAL A 1 324 ? 0.108 6.718 27.093 1.00 97.56 324 VAL A N 1
ATOM 2638 C CA . VAL A 1 324 ? 1.277 7.623 27.176 1.00 97.56 324 VAL A CA 1
ATOM 2639 C C . VAL A 1 324 ? 1.137 8.734 28.226 1.00 97.56 324 VAL A C 1
ATOM 2641 O O . VAL A 1 324 ? 1.956 9.655 28.295 1.00 97.56 324 VAL A O 1
ATOM 2644 N N . GLY A 1 325 ? 0.099 8.670 29.065 1.00 96.94 325 GLY A N 1
ATOM 2645 C CA . GLY A 1 325 ? -0.129 9.622 30.156 1.00 96.94 325 GLY A CA 1
ATOM 2646 C C . GLY A 1 325 ? -0.559 11.026 29.709 1.00 96.94 325 GLY A C 1
ATOM 2647 O O . GLY A 1 325 ? -0.313 12.001 30.420 1.00 96.94 325 GLY A O 1
ATOM 2648 N N . VAL A 1 326 ? -1.188 11.150 28.539 1.00 97.44 326 VAL A N 1
ATOM 2649 C CA . VAL A 1 326 ? -1.853 12.371 28.056 1.00 97.44 326 VAL A CA 1
ATOM 2650 C C . VAL A 1 326 ? -3.355 12.168 28.204 1.00 97.44 326 VAL A C 1
ATOM 2652 O O . VAL A 1 326 ? -4.032 11.660 27.313 1.00 97.44 326 VAL A O 1
ATOM 2655 N N . VAL A 1 327 ? -3.873 12.521 29.377 1.00 93.12 327 VAL A N 1
ATOM 2656 C CA . VAL A 1 327 ? -5.281 12.316 29.729 1.00 93.12 327 VAL A CA 1
ATOM 2657 C C . VAL A 1 327 ? -6.071 13.614 29.622 1.00 93.12 327 VAL A C 1
ATOM 2659 O O . VAL A 1 327 ? -5.599 14.679 30.014 1.00 93.12 327 VAL A O 1
ATOM 2662 N N . LEU A 1 328 ? -7.299 13.509 29.117 1.00 95.56 328 LEU A N 1
ATOM 2663 C CA . LEU A 1 328 ? -8.256 14.611 29.119 1.00 95.56 328 LEU A CA 1
ATOM 2664 C C . LEU A 1 328 ? -8.699 14.924 30.554 1.00 95.56 328 LEU A C 1
ATOM 2666 O O . LEU A 1 328 ? -8.963 14.007 31.340 1.00 95.56 328 LEU A O 1
ATOM 2670 N N . ASP A 1 329 ? -8.815 16.209 30.880 1.00 96.25 329 ASP A N 1
ATOM 2671 C CA . ASP A 1 329 ? -9.395 16.646 32.147 1.00 96.25 329 ASP A CA 1
ATOM 2672 C C . ASP A 1 329 ? -10.903 16.332 32.212 1.00 96.25 329 ASP A C 1
ATOM 2674 O O . ASP A 1 329 ? -11.567 16.120 31.192 1.00 96.25 329 ASP A O 1
ATOM 2678 N N . ASP A 1 330 ? -11.461 16.306 33.423 1.00 97.12 330 ASP A N 1
ATOM 2679 C CA . ASP A 1 330 ? -12.850 15.890 33.646 1.00 97.12 330 ASP A CA 1
ATOM 2680 C C . ASP A 1 330 ? -13.877 16.818 32.985 1.00 97.12 330 ASP A C 1
ATOM 2682 O O . ASP A 1 330 ? -14.939 16.359 32.557 1.00 97.12 330 ASP A O 1
ATOM 2686 N N . LYS A 1 331 ? -13.568 18.114 32.848 1.00 97.88 331 LYS A N 1
ATOM 2687 C CA . LYS A 1 331 ? -14.449 19.070 32.166 1.00 97.88 331 LYS A CA 1
ATOM 2688 C C . LYS A 1 331 ? -14.492 18.765 30.671 1.00 97.88 331 LYS A C 1
ATOM 2690 O O . LYS A 1 331 ? -15.579 18.725 30.094 1.00 97.88 331 LYS A O 1
ATOM 2695 N N . THR A 1 332 ? -13.338 18.511 30.061 1.00 97.56 332 THR A N 1
ATOM 2696 C CA . THR A 1 332 ? -13.231 18.136 28.648 1.00 97.56 332 THR A CA 1
ATOM 2697 C C . THR A 1 332 ? -13.893 16.784 28.383 1.00 97.56 332 THR A C 1
ATOM 2699 O O . THR A 1 332 ? -14.693 16.674 27.456 1.00 97.56 332 THR A O 1
ATOM 2702 N N . LYS A 1 333 ? -13.663 15.773 29.233 1.00 97.81 333 LYS A N 1
ATOM 2703 C CA . LYS A 1 333 ? -14.359 14.476 29.135 1.00 97.81 333 LYS A CA 1
ATOM 2704 C C . LYS A 1 333 ? -15.873 14.639 29.187 1.00 97.81 333 LYS A C 1
ATOM 2706 O O . LYS A 1 333 ? -16.565 14.117 28.319 1.00 97.81 333 LYS A O 1
ATOM 2711 N N . LYS A 1 334 ? -16.385 15.394 30.167 1.00 98.19 334 LYS A N 1
ATOM 2712 C CA . LYS A 1 334 ? -17.822 15.660 30.305 1.00 98.19 334 LYS A CA 1
ATOM 2713 C C . LYS A 1 334 ? -18.390 16.328 29.051 1.00 98.19 334 LYS A C 1
ATOM 2715 O O . LYS A 1 334 ? -19.418 15.888 28.554 1.00 98.19 334 LYS A O 1
ATOM 2720 N N . TYR A 1 335 ? -17.695 17.329 28.509 1.00 97.81 335 TYR A N 1
ATOM 2721 C CA . TYR A 1 335 ? -18.090 17.985 27.261 1.00 97.81 335 TYR A CA 1
ATOM 2722 C C . TYR A 1 335 ? -18.202 16.997 26.090 1.00 97.81 335 TYR A C 1
ATOM 2724 O O . TYR A 1 335 ? -19.199 17.020 25.371 1.00 97.81 335 TYR A O 1
ATOM 2732 N N . LEU A 1 336 ? -17.218 16.108 25.911 1.00 98.25 336 LEU A N 1
ATOM 2733 C CA . LEU A 1 336 ? -17.249 15.105 24.841 1.00 98.25 336 LEU A CA 1
ATOM 2734 C C . LEU A 1 336 ? -18.360 14.069 25.050 1.00 98.25 336 LEU A C 1
ATOM 2736 O O . LEU A 1 336 ? -19.050 13.734 24.091 1.00 98.25 336 LEU A O 1
ATOM 2740 N N . ILE A 1 337 ? -18.578 13.610 26.287 1.00 98.56 337 ILE A N 1
ATOM 2741 C CA . ILE A 1 337 ? -19.688 12.710 26.639 1.00 98.56 337 ILE A CA 1
ATOM 2742 C C . ILE A 1 337 ? -21.029 13.360 26.277 1.00 98.56 337 ILE A C 1
ATOM 2744 O O . ILE A 1 337 ? -21.819 12.764 25.546 1.00 98.56 337 ILE A O 1
ATOM 2748 N N . ASP A 1 338 ? -21.265 14.596 26.724 1.00 97.94 338 ASP A N 1
ATOM 2749 C CA . ASP A 1 338 ? -22.503 15.331 26.445 1.00 97.94 338 ASP A CA 1
ATOM 2750 C C . ASP A 1 338 ? -22.695 15.525 24.927 1.00 97.94 338 ASP A C 1
ATOM 2752 O O . ASP A 1 338 ? -23.802 15.366 24.405 1.00 97.94 338 ASP A O 1
ATOM 2756 N N . LYS A 1 339 ? -21.607 15.797 24.191 1.00 97.50 339 LYS A N 1
ATOM 2757 C CA . LYS A 1 339 ? -21.622 15.893 22.726 1.00 97.50 339 LYS A CA 1
ATOM 2758 C C . LYS A 1 339 ? -21.985 14.574 22.055 1.00 97.50 339 LYS A C 1
ATOM 2760 O O . LYS A 1 339 ? -22.867 14.592 21.201 1.00 97.50 339 LYS A O 1
ATOM 2765 N N . ILE A 1 340 ? -21.380 13.452 22.442 1.00 98.19 340 ILE A N 1
ATOM 2766 C CA . ILE A 1 340 ? -21.713 12.128 21.893 1.00 98.19 340 ILE A CA 1
ATOM 2767 C C . ILE A 1 340 ? -23.187 11.805 22.163 1.00 98.19 340 ILE A C 1
ATOM 2769 O O . ILE A 1 340 ? -23.925 11.481 21.234 1.00 98.19 340 ILE A O 1
ATOM 2773 N N . LEU A 1 341 ? -23.647 11.963 23.410 1.00 97.88 341 LEU A N 1
ATOM 2774 C CA . LEU A 1 341 ? -25.030 11.677 23.805 1.00 97.88 341 LEU A CA 1
ATOM 2775 C C . LEU A 1 341 ? -26.051 12.557 23.068 1.00 97.88 341 LEU A C 1
ATOM 2777 O O . LEU A 1 341 ? -27.134 12.080 22.730 1.00 97.88 341 LEU A O 1
ATOM 2781 N N . SER A 1 342 ? -25.703 13.809 22.753 1.00 96.62 342 SER A N 1
ATOM 2782 C CA . SER A 1 342 ? -26.563 14.705 21.966 1.00 96.62 342 SER A CA 1
ATOM 2783 C C . SER A 1 342 ? -26.792 14.250 20.518 1.00 96.62 342 SER A C 1
ATOM 2785 O O . SER A 1 342 ? -27.704 14.748 19.863 1.00 96.62 342 SER A O 1
ATOM 2787 N N . GLN A 1 343 ? -25.992 13.300 20.016 1.00 96.00 343 GLN A N 1
ATOM 2788 C CA . GLN A 1 343 ? -26.110 12.748 18.662 1.00 96.00 343 GLN A CA 1
ATOM 2789 C C . GLN A 1 343 ? -26.935 11.457 18.605 1.00 96.00 343 GLN A C 1
ATOM 2791 O O . GLN A 1 343 ? -27.002 10.826 17.548 1.00 96.00 343 GLN A O 1
ATOM 2796 N N . ARG A 1 344 ? -27.554 11.048 19.719 1.00 96.44 344 ARG A N 1
ATOM 2797 C CA . ARG A 1 344 ? -28.447 9.890 19.762 1.00 96.44 344 ARG A CA 1
ATOM 2798 C C . ARG A 1 344 ? -29.804 10.211 19.131 1.00 96.44 344 ARG A C 1
ATOM 2800 O O . ARG A 1 344 ? -30.450 11.199 19.474 1.00 96.44 344 ARG A O 1
ATOM 2807 N N . ASN A 1 345 ? -30.272 9.315 18.273 1.00 95.19 345 ASN A N 1
ATOM 2808 C CA . ASN A 1 345 ? -31.564 9.363 17.603 1.00 95.19 345 ASN A CA 1
ATOM 2809 C C . ASN A 1 345 ? -32.658 8.642 18.421 1.00 95.19 345 ASN A C 1
ATOM 2811 O O . ASN A 1 345 ? -32.392 7.907 19.375 1.00 95.19 345 ASN A O 1
ATOM 2815 N N . SER A 1 346 ? -33.927 8.854 18.059 1.00 94.00 346 SER A N 1
ATOM 2816 C CA . SER A 1 346 ? -35.091 8.298 18.778 1.00 94.00 346 SER A CA 1
ATOM 2817 C C . SER A 1 346 ? -35.193 6.766 18.732 1.00 94.00 346 SER A C 1
ATOM 2819 O O . SER A 1 346 ? -35.849 6.168 19.596 1.00 94.00 346 SER A O 1
ATOM 2821 N N . ASP A 1 347 ? -34.537 6.159 17.743 1.00 93.12 347 ASP A N 1
ATOM 2822 C CA . ASP A 1 347 ? -34.429 4.722 17.494 1.00 93.12 347 ASP A CA 1
ATOM 2823 C C . ASP A 1 347 ? -33.210 4.067 18.170 1.00 93.12 347 ASP A C 1
ATOM 2825 O O . ASP A 1 347 ? -32.984 2.877 17.982 1.00 93.12 347 ASP A O 1
ATOM 2829 N N . GLY A 1 348 ? -32.438 4.824 18.959 1.00 95.25 348 GLY A N 1
ATOM 2830 C CA . GLY A 1 348 ? -31.258 4.329 19.675 1.00 95.25 348 GLY A CA 1
ATOM 2831 C C . GLY A 1 348 ? -29.950 4.389 18.882 1.00 95.25 348 GLY A C 1
ATOM 2832 O O . GLY A 1 348 ? -28.886 4.221 19.466 1.00 95.25 348 GLY A O 1
ATOM 2833 N N . ALA A 1 349 ? -29.978 4.682 17.581 1.00 96.62 349 ALA A N 1
ATOM 2834 C CA . ALA A 1 349 ? -28.744 4.850 16.815 1.00 96.62 349 ALA A CA 1
ATOM 2835 C C . ALA A 1 349 ? -28.100 6.229 17.027 1.00 96.62 349 ALA A C 1
ATOM 2837 O O . ALA A 1 349 ? -28.722 7.135 17.579 1.00 96.62 349 ALA A O 1
ATOM 2838 N N . PHE A 1 350 ? -26.866 6.413 16.552 1.00 96.81 350 PHE A N 1
ATOM 2839 C CA . PHE A 1 350 ? -26.130 7.680 16.658 1.00 96.81 350 PHE A CA 1
ATOM 2840 C C . PHE A 1 350 ? -25.726 8.269 15.300 1.00 96.81 350 PHE A C 1
ATOM 2842 O O . PHE A 1 350 ? -25.555 7.553 14.310 1.00 96.81 350 PHE A O 1
ATOM 2849 N N . GLY A 1 351 ? -25.518 9.588 15.287 1.00 94.00 351 GLY A N 1
ATOM 2850 C CA . GLY A 1 351 ? -24.899 10.328 14.184 1.00 94.00 351 GLY A CA 1
ATOM 2851 C C . GLY A 1 351 ? -25.842 10.643 13.020 1.00 94.00 351 GLY A C 1
ATOM 2852 O O . GLY A 1 351 ? -27.041 10.343 13.048 1.00 94.00 351 GLY A O 1
ATOM 2853 N N . ARG A 1 352 ? -25.296 11.266 11.966 1.00 89.44 352 ARG A N 1
ATOM 2854 C CA . ARG A 1 352 ? -26.054 11.672 10.772 1.00 89.44 352 ARG A CA 1
ATOM 2855 C C . ARG A 1 352 ? -25.838 10.673 9.642 1.00 89.44 352 ARG A C 1
ATOM 2857 O O . ARG A 1 352 ? -24.887 10.751 8.877 1.00 89.44 352 ARG A O 1
ATOM 2864 N N . HIS A 1 353 ? -26.761 9.728 9.499 1.00 82.62 353 HIS A N 1
ATOM 2865 C CA . HIS A 1 353 ? -26.582 8.601 8.576 1.00 82.62 353 HIS A CA 1
ATOM 2866 C C . HIS A 1 353 ? -27.457 8.652 7.311 1.00 82.62 353 HIS A C 1
ATOM 2868 O O . HIS A 1 353 ? -27.338 7.758 6.483 1.00 82.62 353 HIS A O 1
ATOM 2874 N N . SER A 1 354 ? -28.341 9.648 7.138 1.00 80.88 354 SER A N 1
ATOM 2875 C CA . SER A 1 354 ? -29.246 9.792 5.970 1.00 80.88 354 SER A CA 1
ATOM 2876 C C . SER A 1 354 ? -29.944 8.482 5.538 1.00 80.88 354 SER A C 1
ATOM 2878 O O . SER A 1 354 ? -30.091 8.210 4.350 1.00 80.88 354 SER A O 1
ATOM 2880 N N . GLY A 1 355 ? -30.306 7.625 6.500 1.00 80.88 355 GLY A N 1
ATOM 2881 C CA . GLY A 1 355 ? -30.906 6.304 6.251 1.00 80.88 355 GLY A CA 1
ATOM 2882 C C . GLY A 1 355 ? -29.944 5.176 5.836 1.00 80.88 355 GLY A C 1
ATOM 2883 O O . GLY A 1 355 ? -30.374 4.033 5.737 1.00 80.88 355 GLY A O 1
ATOM 2884 N N . ASN A 1 356 ? -28.651 5.445 5.642 1.00 90.56 356 ASN A N 1
ATOM 2885 C CA . ASN A 1 356 ? -27.646 4.431 5.318 1.00 90.56 356 ASN A CA 1
ATOM 2886 C C . ASN A 1 356 ? -27.372 3.527 6.534 1.00 90.56 356 ASN A C 1
ATOM 2888 O O . ASN A 1 356 ? -26.850 3.983 7.554 1.00 90.56 356 ASN A O 1
ATOM 2892 N N . MET A 1 357 ? -27.713 2.241 6.412 1.00 92.50 357 MET A N 1
ATOM 2893 C CA . MET A 1 357 ? -27.611 1.273 7.508 1.00 92.50 357 MET A CA 1
ATOM 2894 C C . MET A 1 357 ? -26.166 1.013 7.955 1.00 92.50 357 MET A C 1
ATOM 2896 O O . MET A 1 357 ? -25.908 0.936 9.153 1.00 92.50 357 MET A O 1
ATOM 2900 N N . TYR A 1 358 ? -25.220 0.939 7.016 1.00 92.69 358 TYR A N 1
ATOM 2901 C CA . TYR A 1 358 ? -23.796 0.752 7.315 1.00 92.69 358 TYR A CA 1
ATOM 2902 C C . TYR A 1 358 ? -23.261 1.891 8.193 1.00 92.69 358 TYR A C 1
ATOM 2904 O O . TYR A 1 358 ? -22.751 1.653 9.287 1.00 92.69 358 TYR A O 1
ATOM 2912 N N . LYS A 1 359 ? -23.483 3.146 7.778 1.00 94.38 359 LYS A N 1
ATOM 2913 C CA . LYS A 1 359 ? -23.102 4.324 8.575 1.00 94.38 359 LYS A CA 1
ATOM 2914 C C . LYS A 1 359 ? -23.770 4.318 9.947 1.00 94.38 359 LYS A C 1
ATOM 2916 O O . LYS A 1 359 ? -23.114 4.570 10.950 1.00 94.38 359 LYS A O 1
ATOM 2921 N N . LYS A 1 360 ? -25.063 3.989 9.996 1.00 95.81 360 LYS A N 1
ATOM 2922 C CA . LYS A 1 360 ? -25.838 3.928 11.239 1.00 95.81 360 LYS A CA 1
ATOM 2923 C C . LYS A 1 360 ? -25.249 2.924 12.238 1.00 95.81 360 LYS A C 1
ATOM 2925 O O . LYS A 1 360 ? -25.128 3.251 13.416 1.00 95.81 360 LYS A O 1
ATOM 2930 N N . LEU A 1 361 ? -24.853 1.735 11.781 1.00 97.50 361 LEU A N 1
ATOM 2931 C CA . LEU A 1 361 ? -24.221 0.707 12.616 1.00 97.50 361 LEU A CA 1
ATOM 2932 C C . LEU A 1 361 ? -22.838 1.139 13.112 1.00 97.50 361 LEU A C 1
ATOM 2934 O O . LEU A 1 361 ? -22.547 1.000 14.302 1.00 97.50 361 LEU A O 1
ATOM 2938 N N . LEU A 1 362 ? -22.011 1.711 12.233 1.00 97.06 362 LEU A N 1
ATOM 2939 C CA . LEU A 1 362 ? -20.674 2.177 12.599 1.00 97.06 362 LEU A CA 1
ATOM 2940 C C . LEU A 1 362 ? -20.713 3.326 13.601 1.00 97.06 362 LEU A C 1
ATOM 2942 O O . LEU A 1 362 ? -20.072 3.237 14.642 1.00 97.06 362 LEU A O 1
ATOM 2946 N N . TYR A 1 363 ? -21.497 4.370 13.333 1.00 97.62 363 TYR A N 1
ATOM 2947 C CA . TYR A 1 363 ? -21.577 5.543 14.206 1.00 97.62 363 TYR A CA 1
ATOM 2948 C C . TYR A 1 363 ? -22.144 5.188 15.580 1.00 97.62 363 TYR A C 1
ATOM 2950 O O . TYR A 1 363 ? -21.639 5.650 16.601 1.00 97.62 363 TYR A O 1
ATOM 2958 N N . THR A 1 364 ? -23.144 4.303 15.623 1.00 98.25 364 THR A N 1
ATOM 2959 C CA . THR A 1 364 ? -23.668 3.759 16.884 1.00 98.25 364 THR A CA 1
ATOM 2960 C C . THR A 1 364 ? -22.594 2.982 17.641 1.00 98.25 364 THR A C 1
ATOM 2962 O O . THR A 1 364 ? -22.408 3.202 18.835 1.00 98.25 364 THR A O 1
ATOM 2965 N N . SER A 1 365 ? -21.832 2.129 16.951 1.00 98.31 365 SER A N 1
ATOM 2966 C CA . SER A 1 365 ? -20.744 1.368 17.575 1.00 98.31 365 SER A CA 1
ATOM 2967 C C . SER A 1 365 ? -19.637 2.289 18.098 1.00 98.31 365 SER A C 1
ATOM 2969 O O . SER A 1 365 ? -19.174 2.121 19.223 1.00 98.31 365 SER A O 1
ATOM 2971 N N . TYR A 1 366 ? -19.243 3.307 17.329 1.00 98.25 366 TYR A N 1
ATOM 2972 C CA . TYR A 1 366 ? -18.246 4.292 17.750 1.00 98.25 366 TYR A CA 1
ATOM 2973 C C . TYR A 1 366 ? -18.710 5.113 18.940 1.00 98.25 366 TYR A C 1
ATOM 2975 O O . TYR A 1 366 ? -17.919 5.312 19.854 1.00 98.25 366 TYR A O 1
ATOM 2983 N N . ALA A 1 367 ? -19.973 5.537 18.979 1.00 98.44 367 ALA A N 1
ATOM 2984 C CA . ALA A 1 367 ? -20.521 6.255 20.122 1.00 98.44 367 ALA A CA 1
ATOM 2985 C C . ALA A 1 367 ? -20.389 5.440 21.417 1.00 98.44 367 ALA A C 1
ATOM 2987 O O . ALA A 1 367 ? -19.854 5.945 22.402 1.00 98.44 367 ALA A O 1
ATOM 2988 N N . VAL A 1 368 ? -20.803 4.167 21.397 1.00 98.56 368 VAL A N 1
ATOM 2989 C CA . VAL A 1 368 ? -20.693 3.260 22.553 1.00 98.56 368 VAL A CA 1
ATOM 2990 C C . VAL A 1 368 ? -19.234 3.095 22.985 1.00 98.56 368 VAL A C 1
ATOM 2992 O O . VAL A 1 368 ? -18.911 3.254 24.161 1.00 98.56 368 VAL A O 1
ATOM 2995 N N . LEU A 1 369 ? -18.337 2.832 22.032 1.00 98.31 369 LEU A N 1
ATOM 2996 C CA . LEU A 1 369 ? -16.914 2.644 22.315 1.00 98.31 369 LEU A CA 1
ATOM 2997 C C . LEU A 1 369 ? -16.260 3.917 22.859 1.00 98.31 369 LEU A C 1
ATOM 2999 O O . LEU A 1 369 ? -15.479 3.845 23.798 1.00 98.31 369 LEU A O 1
ATOM 3003 N N . LEU A 1 370 ? -16.577 5.082 22.298 1.00 98.12 370 LEU A N 1
ATOM 3004 C CA . LEU A 1 370 ? -16.047 6.363 22.760 1.00 98.12 370 LEU A CA 1
ATOM 3005 C C . LEU A 1 370 ? -16.520 6.702 24.170 1.00 98.12 370 LEU A C 1
ATOM 3007 O O . LEU A 1 370 ? -15.724 7.192 24.965 1.00 98.12 370 LEU A O 1
ATOM 3011 N N . LEU A 1 371 ? -17.788 6.438 24.490 1.00 98.44 371 LEU A N 1
ATOM 3012 C CA . LEU A 1 371 ? -18.317 6.652 25.836 1.00 98.44 371 LEU A CA 1
ATOM 3013 C C . LEU A 1 371 ? -17.562 5.803 26.862 1.00 98.44 371 LEU A C 1
ATOM 3015 O O . LEU A 1 371 ? -17.096 6.349 27.862 1.00 98.44 371 LEU A O 1
ATOM 3019 N N . GLU A 1 372 ? -17.336 4.523 26.568 1.00 97.75 372 GLU A N 1
ATOM 3020 C CA . GLU A 1 372 ? -16.526 3.650 27.423 1.00 97.75 372 GLU A CA 1
ATOM 3021 C C . GLU A 1 372 ? -15.081 4.146 27.542 1.00 97.75 372 GLU A C 1
ATOM 3023 O O . GLU A 1 372 ? -14.535 4.254 28.641 1.00 97.75 372 GLU A O 1
ATOM 3028 N N . GLU A 1 373 ? -14.459 4.552 26.430 1.00 96.88 373 GLU A N 1
ATOM 3029 C CA . GLU A 1 373 ? -13.107 5.104 26.472 1.00 96.88 373 GLU A CA 1
ATOM 3030 C C . GLU A 1 373 ? -13.021 6.414 27.274 1.00 96.88 373 GLU A C 1
ATOM 3032 O O . GLU A 1 373 ? -11.982 6.710 27.865 1.00 96.88 373 GLU A O 1
ATOM 3037 N N . LEU A 1 374 ? -14.105 7.179 27.373 1.00 97.44 374 LEU A N 1
ATOM 3038 C CA . LEU A 1 374 ? -14.193 8.367 28.223 1.00 97.44 374 LEU A CA 1
ATOM 3039 C C . LEU A 1 374 ? -14.541 8.041 29.688 1.00 97.44 374 LEU A C 1
ATOM 3041 O O . LEU A 1 374 ? -14.563 8.950 30.519 1.00 97.44 374 LEU A O 1
ATOM 3045 N N . GLY A 1 375 ? -14.753 6.764 30.023 1.00 96.50 375 GLY A N 1
ATOM 3046 C CA . GLY A 1 375 ? -15.108 6.292 31.363 1.00 96.50 375 GLY A CA 1
ATOM 3047 C C . GLY A 1 375 ? -16.602 6.395 31.682 1.00 96.50 375 GLY A C 1
ATOM 3048 O O . GLY A 1 375 ? -16.980 6.382 32.853 1.00 96.50 375 GLY A O 1
ATOM 3049 N N . TYR A 1 376 ? -17.453 6.528 30.663 1.00 97.81 376 TYR A N 1
ATOM 3050 C CA . TYR A 1 376 ? -18.904 6.552 30.796 1.00 97.81 376 TYR A CA 1
ATOM 3051 C C . TYR A 1 376 ? -19.489 5.180 30.447 1.00 97.81 376 TYR A C 1
ATOM 3053 O O . TYR A 1 376 ? -19.548 4.802 29.279 1.00 97.81 376 TYR A O 1
ATOM 3061 N N . LYS A 1 377 ? -19.979 4.464 31.466 1.00 95.88 377 LYS A N 1
ATOM 3062 C CA . LYS A 1 377 ? -20.652 3.167 31.304 1.00 95.88 377 LYS A CA 1
ATOM 3063 C C . LYS A 1 377 ? -22.010 3.342 30.625 1.00 95.88 377 LYS A C 1
ATOM 3065 O O . LYS A 1 377 ? -23.025 3.548 31.291 1.00 95.88 377 LYS A O 1
ATOM 3070 N N . TYR A 1 378 ? -22.017 3.317 29.298 1.00 97.25 378 TYR A N 1
ATOM 3071 C CA . TYR A 1 378 ? -23.226 3.483 28.502 1.00 97.25 378 TYR A CA 1
ATOM 3072 C C . TYR A 1 378 ? -24.028 2.182 28.437 1.00 97.25 378 TYR A C 1
ATOM 3074 O O . TYR A 1 378 ? -23.502 1.151 28.033 1.00 97.25 378 TYR A O 1
ATOM 3082 N N . HIS A 1 379 ? -25.312 2.244 28.789 1.00 95.75 379 HIS A N 1
ATOM 3083 C CA . HIS A 1 379 ? -26.246 1.131 28.644 1.00 95.75 379 HIS A CA 1
ATOM 3084 C C . HIS A 1 379 ? -27.644 1.684 28.341 1.00 95.75 379 HIS A C 1
ATOM 3086 O O . HIS A 1 379 ? -28.247 2.358 29.175 1.00 95.75 379 HIS A O 1
ATOM 3092 N N . ASP A 1 380 ? -28.154 1.422 27.138 1.00 97.00 380 ASP A N 1
ATOM 3093 C CA . ASP A 1 380 ? -29.462 1.895 26.676 1.00 97.00 380 ASP A CA 1
ATOM 3094 C C . ASP A 1 380 ? -30.175 0.792 25.895 1.00 97.00 380 ASP A C 1
ATOM 3096 O O . ASP A 1 380 ? -29.664 0.301 24.887 1.00 97.00 380 ASP A O 1
ATOM 3100 N N . ASP A 1 381 ? -31.377 0.437 26.349 1.00 97.69 381 ASP A N 1
ATOM 3101 C CA . ASP A 1 381 ? -32.125 -0.703 25.817 1.00 97.69 381 ASP A CA 1
ATOM 3102 C C . ASP A 1 381 ? -32.468 -0.540 24.334 1.00 97.69 381 ASP A C 1
ATOM 3104 O O . ASP A 1 381 ? -32.428 -1.516 23.593 1.00 97.69 381 ASP A O 1
ATOM 3108 N N . LYS A 1 382 ? -32.743 0.686 23.863 1.00 97.94 382 LYS A N 1
ATOM 3109 C CA . LYS A 1 382 ? -33.040 0.924 22.441 1.00 97.94 382 LYS A CA 1
ATOM 3110 C C . LYS A 1 382 ? -31.803 0.765 21.570 1.00 97.94 382 LYS A C 1
ATOM 3112 O O . LYS A 1 382 ? -31.903 0.212 20.482 1.00 97.94 382 LYS A O 1
ATOM 3117 N N . THR A 1 383 ? -30.648 1.245 22.025 1.00 98.44 383 THR A N 1
ATOM 3118 C CA . THR A 1 383 ? -29.376 1.053 21.320 1.00 98.44 383 THR A CA 1
ATOM 3119 C C . THR A 1 383 ? -29.033 -0.432 21.234 1.00 98.44 383 THR A C 1
ATOM 3121 O O . THR A 1 383 ? -28.669 -0.919 20.164 1.00 98.44 383 THR A O 1
ATOM 3124 N N . ILE A 1 384 ? -29.204 -1.168 22.336 1.00 98.56 384 ILE A N 1
ATOM 3125 C CA . ILE A 1 384 ? -29.004 -2.620 22.384 1.00 98.56 384 ILE A CA 1
ATOM 3126 C C . ILE A 1 384 ? -29.976 -3.326 21.435 1.00 98.56 384 ILE A C 1
ATOM 3128 O O . ILE A 1 384 ? -29.544 -4.109 20.591 1.00 98.56 384 ILE A O 1
ATOM 3132 N N . GLU A 1 385 ? -31.272 -3.022 21.520 1.00 98.00 385 GLU A N 1
ATOM 3133 C CA . GLU A 1 385 ? -32.302 -3.596 20.655 1.00 98.00 385 GLU A CA 1
ATOM 3134 C C . GLU A 1 385 ? -32.011 -3.315 19.176 1.00 98.00 385 GLU A C 1
ATOM 3136 O O . GLU A 1 385 ? -32.089 -4.227 18.351 1.00 98.00 385 GLU A O 1
ATOM 3141 N N . PHE A 1 386 ? -31.620 -2.082 18.841 1.00 97.50 386 PHE A N 1
ATOM 3142 C CA . PHE A 1 386 ? -31.218 -1.702 17.492 1.00 97.50 386 PHE A CA 1
ATOM 3143 C C . PHE A 1 386 ? -30.058 -2.567 16.994 1.00 97.50 386 PHE A C 1
ATOM 3145 O O . PHE A 1 386 ? -30.171 -3.168 15.924 1.00 97.50 386 PHE A O 1
ATOM 3152 N N . LEU A 1 387 ? -28.964 -2.674 17.755 1.00 98.00 387 LEU A N 1
ATOM 3153 C CA . LEU A 1 387 ? -27.808 -3.476 17.352 1.00 98.00 387 LEU A CA 1
ATOM 3154 C C . LEU A 1 387 ? -28.178 -4.959 17.225 1.00 98.00 387 LEU A C 1
ATOM 3156 O O . LEU A 1 387 ? -27.895 -5.561 16.195 1.00 98.00 387 LEU A O 1
ATOM 3160 N N . LEU A 1 388 ? -28.873 -5.545 18.203 1.00 97.56 388 LEU A N 1
ATOM 3161 C CA . LEU A 1 388 ? -29.250 -6.963 18.179 1.00 97.56 388 LEU A CA 1
ATOM 3162 C C . LEU A 1 388 ? -30.211 -7.312 17.036 1.00 97.56 388 LEU A C 1
ATOM 3164 O O . LEU A 1 388 ? -30.052 -8.348 16.392 1.00 97.56 388 LEU A O 1
ATOM 3168 N N . ASN A 1 389 ? -31.200 -6.461 16.758 1.00 96.00 389 ASN A N 1
ATOM 3169 C CA . ASN A 1 389 ? -32.168 -6.701 15.684 1.00 96.00 389 ASN A CA 1
ATOM 3170 C C . ASN A 1 389 ? -31.618 -6.383 14.288 1.00 96.00 389 ASN A C 1
ATOM 3172 O O . ASN A 1 389 ? -32.250 -6.740 13.296 1.00 96.00 389 ASN A O 1
ATOM 3176 N N . SER A 1 390 ? -30.447 -5.751 14.204 1.00 95.81 390 SER A N 1
ATOM 3177 C CA . SER A 1 390 ? -29.750 -5.496 12.939 1.00 95.81 390 SER A CA 1
ATOM 3178 C C . SER A 1 390 ? -28.865 -6.656 12.481 1.00 95.81 390 SER A C 1
ATOM 3180 O O . SER A 1 390 ? -28.261 -6.561 11.412 1.00 95.81 390 SER A O 1
ATOM 3182 N N . GLN A 1 391 ? -28.758 -7.726 13.274 1.00 96.38 391 GLN A N 1
ATOM 3183 C CA . GLN A 1 391 ? -28.009 -8.914 12.882 1.00 96.38 391 GLN A CA 1
ATOM 3184 C C . GLN A 1 391 ? -28.741 -9.633 11.740 1.00 96.38 391 GLN A C 1
ATOM 3186 O O . GLN A 1 391 ? -29.923 -9.962 11.855 1.00 96.38 391 GLN A O 1
ATOM 3191 N N . ILE A 1 392 ? -28.038 -9.898 10.642 1.00 94.19 392 ILE A N 1
ATOM 3192 C CA . ILE A 1 392 ? -28.569 -10.561 9.449 1.00 94.19 392 ILE A CA 1
ATOM 3193 C C . ILE A 1 392 ? -27.570 -11.607 8.953 1.00 94.19 392 ILE A C 1
ATOM 3195 O O . ILE A 1 392 ? -26.371 -11.360 8.887 1.00 94.19 392 ILE A O 1
ATOM 3199 N N . ASN A 1 393 ? -28.058 -12.816 8.657 1.00 91.88 393 ASN A N 1
ATOM 3200 C CA . ASN A 1 393 ? -27.244 -13.974 8.252 1.00 91.88 393 ASN A CA 1
ATOM 3201 C C . ASN A 1 393 ? -26.029 -14.250 9.164 1.00 91.88 393 ASN A C 1
ATOM 3203 O O . ASN A 1 393 ? -25.016 -14.783 8.717 1.00 91.88 393 ASN A O 1
ATOM 3207 N N . GLY A 1 394 ? -26.130 -13.907 10.450 1.00 92.81 394 GLY A N 1
ATOM 3208 C CA . GLY A 1 394 ? -25.057 -14.059 11.431 1.00 92.81 394 GLY A CA 1
ATOM 3209 C C . GLY A 1 394 ? -24.121 -12.856 11.573 1.00 92.81 394 GLY A C 1
ATOM 3210 O O . GLY A 1 394 ? -23.502 -12.726 12.623 1.00 92.81 394 GLY A O 1
ATOM 3211 N N . GLY A 1 395 ? -24.054 -11.956 10.590 1.00 95.19 395 GLY A N 1
ATOM 3212 C CA . GLY A 1 395 ? -23.232 -10.740 10.628 1.00 95.19 395 GLY A CA 1
ATOM 3213 C C . GLY A 1 395 ? -24.054 -9.452 10.749 1.00 95.19 395 GLY A C 1
ATOM 3214 O O . GLY A 1 395 ? -25.254 -9.480 11.023 1.00 95.19 395 GLY A O 1
ATOM 3215 N N . TRP A 1 396 ? -23.402 -8.310 10.528 1.00 96.31 396 TRP A N 1
ATOM 3216 C CA . TRP A 1 396 ? -24.027 -6.982 10.472 1.00 96.31 396 TRP A CA 1
ATOM 3217 C C . TRP A 1 396 ? -23.679 -6.243 9.180 1.00 96.31 396 TRP A C 1
ATOM 3219 O O . TRP A 1 396 ? -22.637 -6.493 8.581 1.00 96.31 396 TRP A O 1
ATOM 3229 N N . GLY A 1 397 ? -24.546 -5.304 8.781 1.00 89.12 397 GLY A N 1
ATOM 3230 C CA . GLY A 1 397 ? -24.418 -4.560 7.525 1.00 89.12 397 GLY A CA 1
ATOM 3231 C 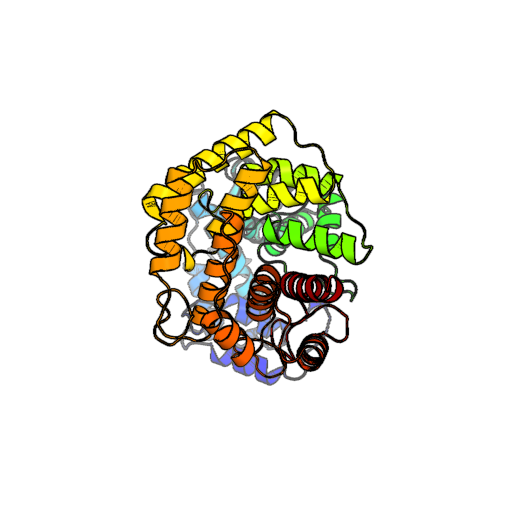C . GLY A 1 397 ? -24.985 -5.343 6.339 1.00 89.12 397 GLY A C 1
ATOM 3232 O O . GLY A 1 397 ? -26.010 -6.011 6.469 1.00 89.12 397 GLY A O 1
ATOM 3233 N N . ALA A 1 398 ? -24.322 -5.257 5.187 1.00 87.81 398 ALA A N 1
ATOM 3234 C CA . ALA A 1 398 ? -24.368 -6.333 4.201 1.00 87.81 398 ALA A CA 1
ATOM 3235 C C . ALA A 1 398 ? -23.288 -7.321 4.658 1.00 87.81 398 ALA A C 1
ATOM 3237 O O . ALA A 1 398 ? -22.128 -6.990 4.448 1.00 87.81 398 ALA A O 1
ATOM 3238 N N . PRO A 1 399 ? -23.642 -8.411 5.370 1.00 89.56 399 PRO A N 1
ATOM 3239 C CA . PRO A 1 399 ? -22.778 -9.111 6.322 1.00 89.56 399 PRO A CA 1
ATOM 3240 C C . PRO A 1 399 ? -21.294 -9.074 5.973 1.00 89.56 399 PRO A C 1
ATOM 3242 O O . PRO A 1 399 ? -20.848 -9.749 5.048 1.00 89.56 399 PRO A O 1
ATOM 3245 N N . ASP A 1 400 ? -20.560 -8.250 6.721 1.00 94.31 400 ASP A N 1
ATOM 3246 C CA . ASP A 1 400 ? -19.147 -7.983 6.479 1.00 94.31 400 ASP A CA 1
ATOM 3247 C C . ASP A 1 400 ? -18.332 -8.025 7.769 1.00 94.31 400 ASP A C 1
ATOM 3249 O O . ASP A 1 400 ? -18.856 -7.785 8.864 1.00 94.31 400 ASP A O 1
ATOM 3253 N N . LEU A 1 401 ? -17.043 -8.347 7.658 1.00 95.62 401 LEU A N 1
ATOM 3254 C CA . LEU A 1 401 ? -16.173 -8.513 8.824 1.00 95.62 401 LEU A CA 1
ATOM 3255 C C . LEU A 1 401 ? -15.966 -7.218 9.620 1.00 95.62 401 LEU A C 1
ATOM 3257 O O . LEU A 1 401 ? -15.863 -7.270 10.847 1.00 95.62 401 LEU A O 1
ATOM 3261 N N . TYR A 1 402 ? -15.918 -6.057 8.967 1.00 95.81 402 TYR A N 1
ATOM 3262 C CA . TYR A 1 402 ? -15.621 -4.796 9.644 1.00 95.81 402 TYR A CA 1
ATOM 3263 C C . TYR A 1 402 ? -16.788 -4.317 10.501 1.00 95.81 402 TYR A C 1
ATOM 3265 O O . TYR A 1 402 ? -16.623 -4.080 11.700 1.00 95.81 402 TYR A O 1
ATOM 3273 N N . THR A 1 403 ? -17.978 -4.212 9.913 1.00 96.69 403 THR A N 1
ATOM 3274 C CA . THR A 1 403 ? -19.202 -3.816 10.611 1.00 96.69 403 THR A CA 1
ATOM 3275 C C . THR A 1 403 ? -19.511 -4.812 11.722 1.00 96.69 403 THR A C 1
ATOM 3277 O O . THR A 1 403 ? -19.785 -4.405 12.852 1.00 96.69 403 THR A O 1
ATOM 3280 N N . THR A 1 404 ? -19.386 -6.113 11.439 1.00 97.75 404 THR A N 1
ATOM 3281 C CA . THR A 1 404 ? -19.565 -7.176 12.438 1.00 97.75 404 THR A CA 1
ATOM 3282 C C . THR A 1 404 ? -18.606 -7.000 13.614 1.00 97.75 404 THR A C 1
ATOM 3284 O O . THR A 1 404 ? -19.040 -7.010 14.766 1.00 97.75 404 THR A O 1
ATOM 3287 N N . TYR A 1 405 ? -17.320 -6.752 13.353 1.00 97.69 405 TYR A N 1
ATOM 3288 C CA . TYR A 1 405 ? -16.339 -6.501 14.405 1.00 97.69 405 TYR A CA 1
ATOM 3289 C C . TYR A 1 405 ? -16.697 -5.283 15.267 1.00 97.69 405 TYR A C 1
ATOM 3291 O O . TYR A 1 405 ? -16.665 -5.376 16.496 1.00 97.69 405 TYR A O 1
ATOM 3299 N N . GLN A 1 406 ? -17.074 -4.149 14.665 1.00 97.81 406 GLN A N 1
ATOM 3300 C CA . GLN A 1 406 ? -17.419 -2.950 15.440 1.00 97.81 406 GLN A CA 1
ATOM 3301 C C . GLN A 1 406 ? -18.665 -3.153 16.306 1.00 97.81 406 GLN A C 1
ATOM 3303 O O . GLN A 1 406 ? -18.657 -2.765 17.477 1.00 97.81 406 GLN A O 1
ATOM 3308 N N . VAL A 1 407 ? -19.703 -3.799 15.769 1.00 98.19 407 VAL A N 1
ATOM 3309 C CA . VAL A 1 407 ? -20.937 -4.053 16.521 1.00 98.19 407 VAL A CA 1
ATOM 3310 C C . VAL A 1 407 ? -20.682 -5.005 17.687 1.00 98.19 407 VAL A C 1
ATOM 3312 O O . VAL A 1 407 ? -21.125 -4.729 18.800 1.00 98.19 407 VAL A O 1
ATOM 3315 N N . ILE A 1 408 ? -19.914 -6.078 17.483 1.00 97.81 408 ILE A N 1
ATOM 3316 C CA . ILE A 1 408 ? -19.578 -7.022 18.560 1.00 97.81 408 ILE A CA 1
ATOM 3317 C C . ILE A 1 408 ? -18.780 -6.333 19.664 1.00 97.81 408 ILE A C 1
ATOM 3319 O O . ILE A 1 408 ? -19.061 -6.543 20.843 1.00 97.81 408 ILE A O 1
ATOM 3323 N N . ARG A 1 409 ? -17.826 -5.461 19.313 1.00 97.38 409 ARG A N 1
ATOM 3324 C CA . ARG A 1 409 ? -17.109 -4.659 20.313 1.00 97.38 409 ARG A CA 1
ATOM 3325 C C . ARG A 1 409 ? -18.055 -3.782 21.131 1.00 97.38 409 ARG A C 1
ATOM 3327 O O . ARG A 1 409 ? -17.903 -3.718 22.347 1.00 97.38 409 ARG A O 1
ATOM 3334 N N . ALA A 1 410 ? -19.003 -3.111 20.479 1.00 98.12 410 ALA A N 1
ATOM 3335 C CA . ALA A 1 410 ? -19.973 -2.255 21.156 1.00 98.12 410 ALA A CA 1
ATOM 3336 C C . ALA A 1 410 ? -20.895 -3.063 22.082 1.00 98.12 410 ALA A C 1
ATOM 3338 O O . ALA A 1 410 ? -21.060 -2.700 23.244 1.00 98.12 410 ALA A O 1
ATOM 3339 N N . LEU A 1 411 ? -21.433 -4.191 21.606 1.00 97.69 411 LEU A N 1
ATOM 3340 C CA . LEU A 1 411 ? -22.237 -5.105 22.422 1.00 97.69 411 LEU A CA 1
ATOM 3341 C C . LEU A 1 411 ? -21.449 -5.614 23.634 1.00 97.69 411 LEU A C 1
ATOM 3343 O O . LEU A 1 411 ? -21.967 -5.594 24.746 1.00 97.69 411 LEU A O 1
ATOM 3347 N N . ARG A 1 412 ? -20.174 -5.980 23.446 1.00 95.25 412 ARG A N 1
ATOM 3348 C CA . ARG A 1 412 ? -19.321 -6.471 24.533 1.00 95.25 412 ARG A CA 1
ATOM 3349 C C . ARG A 1 412 ? -19.060 -5.415 25.602 1.00 95.25 412 ARG A C 1
ATOM 3351 O O . ARG A 1 412 ? -19.092 -5.746 26.781 1.00 95.25 412 ARG A O 1
ATOM 3358 N N . VAL A 1 413 ? -18.821 -4.167 25.201 1.00 95.88 413 VAL A N 1
ATOM 3359 C CA . VAL A 1 413 ? -18.674 -3.032 26.127 1.00 95.88 413 VAL A CA 1
ATOM 3360 C C . VAL A 1 413 ? -19.952 -2.787 26.932 1.00 95.88 413 VAL A C 1
ATOM 3362 O O . VAL A 1 413 ? -19.875 -2.444 28.104 1.00 95.88 413 VAL A O 1
ATOM 3365 N N . MET A 1 414 ? -21.120 -3.019 26.331 1.00 97.25 414 MET A N 1
ATOM 3366 C CA . MET A 1 414 ? -22.409 -2.962 27.028 1.00 97.25 414 MET A CA 1
ATOM 3367 C C . MET A 1 414 ? -22.747 -4.257 27.786 1.00 97.25 414 MET A C 1
ATOM 3369 O O . MET A 1 414 ? -23.852 -4.374 28.300 1.00 97.25 414 MET A O 1
ATOM 3373 N N . GLU A 1 415 ? -21.824 -5.223 27.850 1.00 95.50 415 GLU A N 1
ATOM 3374 C CA . GLU A 1 415 ? -22.000 -6.524 28.510 1.00 95.50 415 GLU A CA 1
ATOM 3375 C C . GLU A 1 415 ? -23.154 -7.371 27.922 1.00 95.50 415 GLU A C 1
ATOM 3377 O O . GLU A 1 415 ? -23.766 -8.191 28.604 1.00 95.50 415 GLU A O 1
ATOM 3382 N N . VAL A 1 416 ? -23.426 -7.216 26.620 1.00 95.75 416 VAL A N 1
ATOM 3383 C CA . VAL A 1 416 ? -24.480 -7.929 25.880 1.00 95.75 416 VAL A CA 1
ATOM 3384 C C . VAL A 1 416 ? -23.881 -8.910 24.868 1.00 95.75 416 VAL A C 1
ATOM 3386 O O . VAL A 1 416 ? -22.904 -8.610 24.181 1.00 95.75 416 VAL A O 1
ATOM 3389 N N . CYS A 1 417 ? -24.493 -10.089 24.736 1.00 93.69 417 CYS A N 1
ATOM 3390 C CA . CYS A 1 417 ? -24.126 -11.081 23.721 1.00 93.69 417 CYS A CA 1
ATOM 3391 C C . CYS A 1 417 ? -24.911 -10.885 22.409 1.00 93.69 417 CYS A C 1
ATOM 3393 O O . CYS A 1 417 ? -26.071 -10.468 22.455 1.00 93.69 417 CYS A O 1
ATOM 3395 N N . PRO A 1 418 ? -24.332 -11.239 21.243 1.00 94.81 418 PRO A N 1
ATOM 3396 C CA . PRO A 1 418 ? -25.070 -11.367 19.986 1.00 94.81 418 PRO A CA 1
ATOM 3397 C C . PRO A 1 418 ? -26.343 -12.209 20.114 1.00 94.81 418 PRO A C 1
ATOM 3399 O O . PRO A 1 418 ? -26.380 -13.183 20.865 1.00 94.81 418 PRO A O 1
ATOM 3402 N N . LYS A 1 419 ? -27.365 -11.871 19.321 1.00 93.38 419 LYS A N 1
ATOM 3403 C CA . LYS A 1 419 ? -28.647 -12.591 19.308 1.00 93.38 419 LYS A CA 1
ATOM 3404 C C . LYS A 1 419 ? -28.510 -13.996 18.716 1.00 93.38 419 LYS A C 1
ATOM 3406 O O . LYS A 1 419 ? -29.137 -14.927 19.208 1.00 93.38 419 LYS A O 1
ATOM 3411 N N . ASP A 1 420 ? -27.701 -14.134 17.669 1.00 94.69 420 ASP A N 1
ATOM 3412 C CA . ASP A 1 420 ? -27.461 -15.386 16.951 1.00 94.69 420 ASP A CA 1
ATOM 3413 C C . ASP A 1 420 ? -25.952 -15.667 16.842 1.00 94.69 420 ASP A C 1
ATOM 3415 O O . ASP A 1 420 ? -25.301 -15.344 15.845 1.00 94.69 420 ASP A O 1
ATOM 3419 N N . VAL A 1 421 ? -25.372 -16.227 17.910 1.00 95.62 421 VAL A N 1
ATOM 3420 C CA . VAL A 1 421 ? -23.941 -16.590 17.960 1.00 95.62 421 VAL A CA 1
ATOM 3421 C C . VAL A 1 421 ? -23.625 -17.735 16.992 1.00 95.62 421 VAL A C 1
ATOM 3423 O O . VAL A 1 421 ? -22.609 -17.692 16.299 1.00 95.62 421 VAL A O 1
ATOM 3426 N N . ASP A 1 422 ? -24.503 -18.733 16.879 1.00 95.75 422 ASP A N 1
ATOM 3427 C CA . ASP A 1 422 ? -24.313 -19.854 15.952 1.00 95.75 422 ASP A CA 1
ATOM 3428 C C . ASP A 1 422 ? -24.332 -19.384 14.492 1.00 95.75 422 ASP A C 1
ATOM 3430 O O . ASP A 1 422 ? -23.524 -19.832 13.673 1.00 95.75 422 ASP A O 1
ATOM 3434 N N . GLY A 1 423 ? -25.235 -18.462 14.151 1.00 95.75 423 GLY A N 1
ATOM 3435 C CA . GLY A 1 423 ? -25.270 -17.803 12.851 1.00 95.75 423 GLY A CA 1
ATOM 3436 C C . GLY A 1 423 ? -23.988 -17.031 12.563 1.00 95.75 423 GLY A C 1
ATOM 3437 O O . GLY A 1 423 ? -23.453 -17.148 11.461 1.00 95.75 423 GLY A O 1
ATOM 3438 N N . LEU A 1 424 ? -23.455 -16.305 13.550 1.00 96.38 424 LEU A N 1
ATOM 3439 C CA . LEU A 1 424 ? -22.183 -15.587 13.437 1.00 96.38 424 LEU A CA 1
ATOM 3440 C C . LEU A 1 424 ? -21.002 -16.532 13.172 1.00 96.38 424 LEU A C 1
ATOM 3442 O O . LEU A 1 424 ? -20.204 -16.282 12.271 1.00 96.38 424 LEU A O 1
ATOM 3446 N N . LEU A 1 425 ? -20.911 -17.657 13.886 1.00 96.25 425 LEU A N 1
ATOM 3447 C CA . LEU A 1 425 ? -19.875 -18.665 13.630 1.00 96.25 425 LEU A CA 1
ATOM 3448 C C . LEU A 1 425 ? -20.016 -19.285 12.233 1.00 96.25 425 LEU A C 1
ATOM 3450 O O . LEU A 1 425 ? -19.019 -19.512 11.544 1.00 96.25 425 LEU A O 1
ATOM 3454 N N . LYS A 1 426 ? -21.252 -19.519 11.774 1.00 95.38 426 LYS A N 1
ATOM 3455 C CA . LYS A 1 426 ? -21.509 -19.964 10.397 1.00 95.38 426 LYS A CA 1
ATOM 3456 C C . LYS A 1 426 ? -21.102 -18.902 9.376 1.00 95.38 426 LYS A C 1
ATOM 3458 O O . LYS A 1 426 ? -20.570 -19.282 8.342 1.00 95.38 426 LYS A O 1
ATOM 3463 N N . PHE A 1 427 ? -21.342 -17.617 9.642 1.00 95.12 427 PHE A N 1
ATOM 3464 C CA . PHE A 1 427 ? -20.896 -16.510 8.789 1.00 95.12 427 PHE A CA 1
ATOM 3465 C C . PHE A 1 427 ? -19.373 -16.500 8.652 1.00 95.12 427 PHE A C 1
ATOM 3467 O O . PHE A 1 427 ? -18.874 -16.596 7.536 1.00 95.12 427 PHE A O 1
ATOM 3474 N N . LEU A 1 428 ? -18.638 -16.518 9.770 1.00 95.12 428 LEU A N 1
ATOM 3475 C CA . LEU A 1 428 ? -17.170 -16.566 9.757 1.00 95.12 428 LEU A CA 1
ATOM 3476 C C . LEU A 1 428 ? -16.637 -17.769 8.972 1.00 95.12 428 LEU A C 1
ATOM 3478 O O . LEU A 1 428 ? -15.670 -17.642 8.230 1.00 95.12 428 LEU A O 1
ATOM 3482 N N . LYS A 1 429 ? -17.298 -18.927 9.086 1.00 92.94 429 LYS A N 1
ATOM 3483 C CA . LYS A 1 429 ? -16.950 -20.118 8.306 1.00 92.94 429 LYS A CA 1
ATOM 3484 C C . LYS A 1 429 ? -17.234 -19.960 6.808 1.00 92.94 429 LYS A C 1
ATOM 3486 O O . LYS A 1 429 ? -16.484 -20.506 6.009 1.00 92.94 429 LYS A O 1
ATOM 3491 N N . ARG A 1 430 ? -18.302 -19.254 6.418 1.00 91.56 430 ARG A N 1
ATOM 3492 C CA . ARG A 1 430 ? -18.629 -18.996 5.001 1.00 91.56 430 ARG A CA 1
ATOM 3493 C C . ARG A 1 430 ? -17.644 -18.034 4.347 1.00 91.56 430 ARG A C 1
ATOM 3495 O O . ARG A 1 430 ? -17.338 -18.211 3.176 1.00 91.56 430 ARG A O 1
ATOM 3502 N N . VAL A 1 431 ? -17.136 -17.058 5.096 1.00 92.19 431 VAL A N 1
ATOM 3503 C CA . VAL A 1 431 ? -16.124 -16.119 4.590 1.00 92.19 431 VAL A CA 1
ATOM 3504 C C . VAL A 1 431 ? -14.692 -16.638 4.751 1.00 92.19 431 VAL A C 1
ATOM 3506 O O . VAL A 1 431 ? -13.755 -15.980 4.319 1.00 92.19 431 VAL A O 1
ATOM 3509 N N . GLN A 1 432 ? -14.482 -17.815 5.343 1.00 91.12 432 GLN A N 1
ATOM 3510 C CA . GLN A 1 432 ? -13.159 -18.428 5.435 1.00 91.12 432 GLN A CA 1
ATOM 3511 C C . GLN A 1 432 ? -12.741 -19.013 4.080 1.00 91.12 432 GLN A C 1
ATOM 3513 O O . GLN A 1 432 ? -13.440 -19.851 3.508 1.00 91.12 432 GLN A O 1
ATOM 3518 N N . TYR A 1 433 ? -11.577 -18.602 3.581 1.00 83.38 433 TYR A N 1
ATOM 3519 C CA . TYR A 1 433 ? -11.062 -19.058 2.292 1.00 83.38 433 TYR A CA 1
ATOM 3520 C C . TYR A 1 433 ? -10.438 -20.472 2.412 1.00 83.38 433 TYR A C 1
ATOM 3522 O O . TYR A 1 433 ? -9.832 -20.783 3.444 1.00 83.38 433 TYR A O 1
ATOM 3530 N N . PRO A 1 434 ? -10.557 -21.367 1.399 1.00 78.75 434 PRO A N 1
ATOM 3531 C CA . PRO A 1 434 ? -10.125 -22.769 1.514 1.00 78.75 434 PRO A CA 1
ATOM 3532 C C . PRO A 1 434 ? -8.643 -22.981 1.838 1.00 78.75 434 PRO A C 1
ATOM 3534 O O . PRO A 1 434 ? -8.287 -24.001 2.424 1.00 78.75 434 PRO A O 1
ATOM 3537 N N . TYR A 1 435 ? -7.782 -22.027 1.481 1.00 74.94 435 TYR A N 1
ATOM 3538 C CA . TYR A 1 435 ? -6.346 -22.078 1.772 1.00 74.94 435 TYR A CA 1
ATOM 3539 C C . TYR A 1 435 ? -5.979 -21.366 3.088 1.00 74.94 435 TYR A C 1
ATOM 3541 O O . TYR A 1 435 ? -4.804 -21.116 3.350 1.00 74.94 435 TYR A O 1
ATOM 3549 N N . GLY A 1 436 ? -6.972 -21.048 3.924 1.00 78.38 436 GLY A N 1
ATOM 3550 C CA . GLY A 1 436 ? -6.820 -20.233 5.127 1.00 78.38 436 GLY A CA 1
ATOM 3551 C C . GLY A 1 436 ? -7.132 -18.758 4.872 1.00 78.38 436 GLY A C 1
ATOM 3552 O O . GLY A 1 436 ? -7.481 -18.368 3.765 1.00 78.38 436 GLY A O 1
ATOM 3553 N N . GLY A 1 437 ? -7.028 -17.932 5.913 1.00 86.75 437 GLY A N 1
ATOM 3554 C CA . GLY A 1 437 ? -7.448 -16.531 5.854 1.00 86.75 437 GLY A CA 1
ATOM 3555 C C . GLY A 1 437 ? -8.962 -16.355 5.689 1.00 86.75 437 GLY A C 1
ATOM 3556 O O . GLY A 1 437 ? -9.731 -17.321 5.706 1.00 86.75 437 GLY A O 1
ATOM 3557 N N . PHE A 1 438 ? -9.398 -15.104 5.576 1.00 91.75 438 PHE A N 1
ATOM 3558 C CA . PHE A 1 438 ? -10.814 -14.749 5.486 1.00 91.75 438 PHE A CA 1
ATOM 3559 C C . PHE A 1 438 ? -11.047 -13.713 4.387 1.00 91.75 438 PHE A C 1
ATOM 3561 O O . PHE A 1 438 ? -10.176 -12.897 4.109 1.00 91.75 438 PHE A O 1
ATOM 3568 N N . ASN A 1 439 ? -12.229 -13.753 3.787 1.00 90.94 439 ASN A N 1
ATOM 3569 C CA . ASN A 1 439 ? -12.753 -12.761 2.861 1.00 90.94 439 ASN A CA 1
ATOM 3570 C C . ASN A 1 439 ? -13.597 -11.739 3.620 1.00 90.94 439 ASN A C 1
ATOM 3572 O O . ASN A 1 439 ? -14.107 -12.011 4.708 1.00 90.94 439 ASN A O 1
ATOM 3576 N N . PHE A 1 440 ? -13.749 -10.549 3.046 1.00 89.50 440 PHE A N 1
ATOM 3577 C CA . PHE A 1 440 ? -14.464 -9.467 3.714 1.00 89.50 440 PHE A CA 1
ATOM 3578 C C . PHE A 1 440 ? -15.979 -9.714 3.720 1.00 89.50 440 PHE A C 1
ATOM 3580 O O . PHE A 1 440 ? -16.644 -9.425 4.718 1.00 89.50 440 PHE A O 1
ATOM 3587 N N . TYR A 1 441 ? -16.489 -10.284 2.622 1.00 89.38 441 TYR A N 1
ATOM 3588 C CA . TYR A 1 441 ? -17.886 -10.665 2.404 1.00 89.38 441 TYR A CA 1
ATOM 3589 C C . TYR A 1 441 ? -18.001 -12.142 1.992 1.00 89.38 441 TYR A C 1
ATOM 3591 O O . TYR A 1 441 ? -17.014 -12.795 1.645 1.00 89.38 441 TYR A O 1
ATOM 3599 N N . GLU A 1 442 ? -19.230 -12.657 1.985 1.00 83.50 442 GLU A N 1
ATOM 3600 C CA . GLU A 1 442 ? -19.555 -13.941 1.351 1.00 83.50 442 GLU A CA 1
ATOM 3601 C C . GLU A 1 442 ? -19.402 -13.862 -0.182 1.00 83.50 442 GLU A C 1
ATOM 3603 O O . GLU A 1 442 ? -19.484 -12.781 -0.762 1.00 83.50 442 GLU A O 1
ATOM 3608 N N . GLU A 1 443 ? -19.184 -15.013 -0.830 1.00 71.50 443 GLU A N 1
ATOM 3609 C CA . GLU A 1 443 ? -19.215 -15.178 -2.301 1.00 71.50 443 GLU A CA 1
ATOM 3610 C C . GLU A 1 443 ? -18.200 -14.335 -3.099 1.00 71.50 443 GLU A C 1
ATOM 3612 O O . GLU A 1 443 ? -18.370 -14.090 -4.291 1.00 71.50 443 GLU A O 1
ATOM 3617 N N . GLN A 1 444 ? -17.089 -13.928 -2.481 1.00 67.75 444 GLN A N 1
ATOM 3618 C CA . GLN A 1 444 ? -15.968 -13.342 -3.218 1.00 67.75 444 GLN A CA 1
ATOM 3619 C C . GLN A 1 444 ? -15.108 -14.450 -3.855 1.00 67.75 444 GLN A C 1
ATOM 3621 O O . GLN A 1 444 ? -14.055 -14.800 -3.325 1.00 67.75 444 GLN A O 1
ATOM 3626 N N . GLU A 1 445 ? -15.584 -15.024 -4.966 1.00 60.38 445 GLU A N 1
ATOM 3627 C CA . GLU A 1 445 ? -14.933 -16.152 -5.665 1.00 60.38 445 GLU A CA 1
ATOM 3628 C C . GLU A 1 445 ? -13.507 -15.823 -6.150 1.00 60.38 445 GLU A C 1
ATOM 3630 O O . GLU A 1 445 ? -12.638 -16.694 -6.116 1.00 60.38 445 GLU A O 1
ATOM 3635 N N . ASP A 1 446 ? -13.244 -14.556 -6.491 1.00 61.12 446 ASP A N 1
ATOM 3636 C CA . ASP A 1 446 ? -11.937 -14.065 -6.956 1.00 61.12 446 ASP A CA 1
ATOM 3637 C C . ASP A 1 446 ? -11.104 -13.368 -5.860 1.00 61.12 446 ASP A C 1
ATOM 3639 O O . ASP A 1 446 ? -10.016 -12.856 -6.132 1.00 61.12 446 ASP A O 1
ATOM 3643 N N . ALA A 1 447 ? -11.593 -13.305 -4.613 1.00 61.44 447 ALA A N 1
ATOM 3644 C CA . ALA A 1 447 ? -10.830 -12.712 -3.516 1.00 61.44 447 ALA A CA 1
ATOM 3645 C C . ALA A 1 447 ? -9.983 -13.769 -2.804 1.00 61.44 447 ALA A C 1
ATOM 3647 O O . ALA A 1 447 ? -10.470 -14.811 -2.360 1.00 61.44 447 ALA A O 1
ATOM 3648 N N . HIS A 1 448 ? -8.699 -13.463 -2.655 1.00 65.06 448 HIS A N 1
ATOM 3649 C CA . HIS A 1 448 ? -7.786 -14.223 -1.817 1.00 65.06 448 HIS A CA 1
ATOM 3650 C C . HIS A 1 448 ? -7.771 -13.579 -0.432 1.00 65.06 448 HIS A C 1
ATOM 3652 O O . HIS A 1 448 ? -7.477 -12.389 -0.319 1.00 65.06 448 HIS A O 1
ATOM 3658 N N . GLY A 1 449 ? -8.115 -14.351 0.602 1.00 64.19 449 GLY A N 1
ATOM 3659 C CA . GLY A 1 449 ? -8.278 -13.827 1.955 1.00 64.19 449 GLY A CA 1
ATOM 3660 C C . GLY A 1 449 ? -7.080 -12.992 2.416 1.00 64.19 449 GLY A C 1
ATOM 3661 O O . GLY A 1 449 ? -5.938 -13.457 2.391 1.00 64.19 449 GLY A O 1
ATOM 3662 N N . GLY A 1 450 ? -7.343 -11.744 2.804 1.00 81.25 450 GLY A N 1
ATOM 3663 C CA . GLY A 1 450 ? -6.318 -10.752 3.109 1.00 81.25 450 GLY A CA 1
ATOM 3664 C C . GLY A 1 450 ? -5.941 -10.704 4.587 1.00 81.25 450 GLY A C 1
ATOM 3665 O O . GLY A 1 450 ? -6.589 -11.289 5.465 1.00 81.25 450 GLY A O 1
ATOM 3666 N N . LEU A 1 451 ? -4.852 -9.989 4.882 1.00 89.50 451 LEU A N 1
ATOM 3667 C CA . LEU A 1 451 ? -4.392 -9.768 6.254 1.00 89.50 451 LEU A CA 1
ATOM 3668 C C . LEU A 1 451 ? -5.451 -9.039 7.092 1.00 89.50 451 LEU A C 1
ATOM 3670 O O . LEU A 1 451 ? -5.663 -9.392 8.251 1.00 89.50 451 LEU A O 1
ATOM 3674 N N . TYR A 1 452 ? -6.106 -8.031 6.513 1.00 91.62 452 TYR A N 1
ATOM 3675 C CA . TYR A 1 4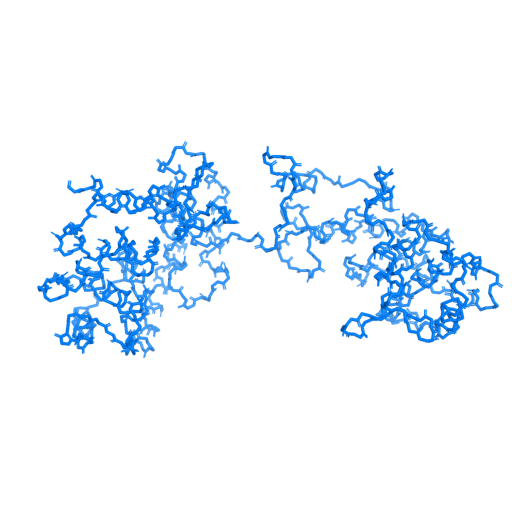52 ? -7.077 -7.199 7.217 1.00 91.62 452 TYR A CA 1
ATOM 3676 C C . TYR A 1 452 ? -8.305 -8.003 7.647 1.00 91.62 452 TYR A C 1
ATOM 3678 O O . TYR A 1 452 ? -8.701 -7.981 8.810 1.00 91.62 452 TYR A O 1
ATOM 3686 N N . GLU A 1 453 ? -8.861 -8.770 6.719 1.00 93.69 453 GLU A N 1
ATOM 3687 C CA . GLU A 1 453 ? -9.997 -9.659 6.915 1.00 93.69 453 GLU A CA 1
ATOM 3688 C C . GLU A 1 453 ? -9.659 -10.737 7.943 1.00 93.69 453 GLU A C 1
ATOM 3690 O O . GLU A 1 453 ? -10.403 -10.957 8.898 1.00 93.69 453 GLU A O 1
ATOM 3695 N N . THR A 1 454 ? -8.492 -11.367 7.796 1.00 94.19 454 THR A N 1
ATOM 3696 C CA . THR A 1 454 ? -8.034 -12.398 8.730 1.00 94.19 454 THR A CA 1
ATOM 3697 C C . THR A 1 454 ? -7.888 -11.841 10.138 1.00 94.19 454 THR A C 1
ATOM 3699 O O . THR A 1 454 ? -8.384 -12.442 11.091 1.00 94.19 454 THR A O 1
ATOM 3702 N N . TYR A 1 455 ? -7.283 -10.660 10.271 1.00 96.06 455 TYR A N 1
ATOM 3703 C CA . TYR A 1 455 ? -7.209 -9.951 11.539 1.00 96.06 455 TYR A CA 1
ATOM 3704 C C . TYR A 1 455 ? -8.611 -9.719 12.121 1.00 96.06 455 TYR A C 1
ATOM 3706 O O . TYR A 1 455 ? -8.870 -10.123 13.250 1.00 96.06 455 TYR A O 1
ATOM 3714 N N . LEU A 1 456 ? -9.548 -9.140 11.363 1.00 96.81 456 LEU A N 1
ATOM 3715 C CA . LEU A 1 456 ? -10.906 -8.863 11.848 1.00 96.81 456 LEU A CA 1
ATOM 3716 C C . LEU A 1 456 ? -11.642 -10.132 12.300 1.00 96.81 456 LEU A C 1
ATOM 3718 O O . LEU A 1 456 ? -12.234 -10.138 13.380 1.00 96.81 456 LEU A O 1
ATOM 3722 N N . ALA A 1 457 ? -11.581 -11.208 11.515 1.00 95.88 457 ALA A N 1
ATOM 3723 C CA . ALA A 1 457 ? -12.220 -12.478 11.846 1.00 95.88 457 ALA A CA 1
ATOM 3724 C C . ALA A 1 457 ? -11.665 -13.074 13.147 1.00 95.88 457 ALA A C 1
ATOM 3726 O O . ALA A 1 457 ? -12.432 -13.481 14.022 1.00 95.88 457 ALA A O 1
ATOM 3727 N N . LEU A 1 458 ? -10.341 -13.061 13.322 1.00 95.50 458 LEU A N 1
ATOM 3728 C CA . LEU A 1 458 ? -9.703 -13.529 14.551 1.00 95.50 458 LEU A CA 1
ATOM 3729 C C . LEU A 1 458 ? -10.078 -12.655 15.751 1.00 95.50 458 LEU A C 1
ATOM 3731 O O . LEU A 1 458 ? -10.429 -13.184 16.803 1.00 95.50 458 LEU A O 1
ATOM 3735 N N . ARG A 1 459 ? -10.118 -11.329 15.584 1.00 96.31 459 ARG A N 1
ATOM 3736 C CA . ARG A 1 459 ? -10.569 -10.409 16.639 1.00 96.31 459 ARG A CA 1
ATOM 3737 C C . ARG A 1 459 ? -12.024 -10.639 17.039 1.00 96.31 459 ARG A C 1
ATOM 3739 O O . ARG A 1 459 ? -12.357 -10.513 18.215 1.00 96.31 459 ARG A O 1
ATOM 3746 N N . ILE A 1 460 ? -12.894 -10.978 16.089 1.00 96.88 460 ILE A N 1
ATOM 3747 C CA . ILE A 1 460 ? -14.272 -11.381 16.389 1.00 96.88 460 ILE A CA 1
ATOM 3748 C C . ILE A 1 460 ? -14.270 -12.662 17.235 1.00 96.88 460 ILE A C 1
ATOM 3750 O O . ILE A 1 460 ? -14.936 -12.707 18.267 1.00 96.88 460 ILE A O 1
ATOM 3754 N N . LEU A 1 461 ? -13.499 -13.681 16.845 1.00 95.00 461 LEU A N 1
ATOM 3755 C CA . LEU A 1 461 ? -13.412 -14.949 17.578 1.00 95.00 461 LEU A CA 1
ATOM 3756 C C . LEU A 1 461 ? -12.861 -14.778 19.005 1.00 95.00 461 LEU A C 1
ATOM 3758 O O . LEU A 1 461 ? -13.379 -15.404 19.931 1.00 95.00 461 LEU A O 1
ATOM 3762 N N . GLU A 1 462 ? -11.869 -13.910 19.214 1.00 94.19 462 GLU A N 1
ATOM 3763 C CA . GLU A 1 462 ? -11.351 -13.571 20.550 1.00 94.19 462 GLU A CA 1
ATOM 3764 C C . GLU A 1 462 ? -12.431 -12.943 21.442 1.00 94.19 462 GLU A C 1
ATOM 3766 O O . GLU A 1 462 ? -12.567 -13.303 22.617 1.00 94.19 462 GLU A O 1
ATOM 3771 N N . LEU A 1 463 ? -13.230 -12.029 20.878 1.00 93.69 463 LEU A N 1
ATOM 3772 C CA . LEU A 1 463 ? -14.327 -11.372 21.593 1.00 93.69 463 LEU A CA 1
ATOM 3773 C C . LEU A 1 463 ? -15.441 -12.353 21.972 1.00 93.69 463 LEU A C 1
ATOM 3775 O O . LEU A 1 463 ? -16.059 -12.171 23.018 1.00 93.69 463 LEU A O 1
ATOM 3779 N N . LEU A 1 464 ? -15.668 -13.398 21.169 1.00 88.69 464 LEU A N 1
ATOM 3780 C CA . LEU A 1 464 ? -16.623 -14.466 21.481 1.00 88.69 464 LEU A CA 1
ATOM 3781 C C . LEU A 1 464 ? -16.072 -15.473 22.498 1.00 88.69 464 LEU A C 1
ATOM 3783 O O . LEU A 1 464 ? -16.820 -15.952 23.345 1.00 88.69 464 LEU A O 1
ATOM 3787 N N . SER A 1 465 ? -14.779 -15.791 22.440 1.00 79.25 465 SER A N 1
ATOM 3788 C CA . SER A 1 465 ? -14.151 -16.793 23.321 1.00 79.25 465 SER A CA 1
ATOM 3789 C C . SER A 1 465 ? -13.925 -16.285 24.747 1.00 79.25 465 SER A C 1
ATOM 3791 O O . SER A 1 465 ? -13.757 -17.075 25.668 1.00 79.25 465 SER A O 1
ATOM 3793 N N . SER A 1 466 ? -13.926 -14.965 24.933 1.00 59.38 466 SER A N 1
ATOM 3794 C CA . SER A 1 466 ? -13.768 -14.312 26.237 1.00 59.38 466 SER A CA 1
ATOM 3795 C C . SER A 1 466 ? -15.087 -14.192 27.024 1.00 59.38 466 SER A C 1
ATOM 3797 O O . SER A 1 466 ? -15.129 -13.445 28.005 1.00 59.38 466 SER A O 1
ATOM 3799 N N . SER A 1 467 ? -16.164 -14.846 26.562 1.00 43.03 467 SER A N 1
ATOM 3800 C CA . SER A 1 467 ? -17.536 -14.742 27.093 1.00 43.03 467 SER A CA 1
ATOM 3801 C C . SER A 1 467 ? -17.794 -15.641 28.289 1.00 43.03 467 SER A C 1
ATOM 3803 O O . SER A 1 467 ? -17.466 -16.845 28.196 1.00 43.03 467 SER A O 1
#